Protein AF-A0A944MZE4-F1 (afdb_monomer_lite)

pLDDT: mean 90.58, std 10.3, range [40.81, 98.75]

Structure (mmCIF, N/CA/C/O backbone):
data_AF-A0A944MZE4-F1
#
_entry.id   AF-A0A944MZE4-F1
#
loop_
_atom_site.group_PDB
_atom_site.id
_atom_site.type_symbol
_atom_site.label_atom_id
_atom_site.label_alt_id
_atom_site.label_comp_id
_atom_site.label_asym_id
_atom_site.label_entity_id
_atom_site.label_seq_id
_atom_site.pdbx_PDB_ins_code
_atom_site.Cartn_x
_atom_site.Cartn_y
_atom_site.Cartn_z
_atom_site.occupancy
_atom_site.B_iso_or_equiv
_atom_site.auth_seq_id
_atom_site.auth_comp_id
_atom_site.auth_asym_id
_atom_site.auth_atom_id
_atom_site.pdbx_PDB_model_num
ATOM 1 N N . MET A 1 1 ? -1.631 25.967 -30.464 1.00 49.59 1 MET A N 1
ATOM 2 C CA . MET A 1 1 ? -1.200 26.134 -31.876 1.00 49.59 1 MET A CA 1
ATOM 3 C C . MET A 1 1 ? 0.297 25.844 -32.101 1.00 49.59 1 MET A C 1
ATOM 5 O O . MET A 1 1 ? 0.569 25.053 -32.996 1.00 49.59 1 MET A O 1
ATOM 9 N N . PRO A 1 2 ? 1.267 26.358 -31.309 1.00 66.19 2 PRO A N 1
ATOM 10 C CA . PRO A 1 2 ? 2.705 26.094 -31.530 1.00 66.19 2 PRO A CA 1
ATOM 11 C C . PRO A 1 2 ? 3.133 24.628 -31.334 1.00 66.19 2 PRO A C 1
ATOM 13 O O . PRO A 1 2 ? 3.940 24.100 -32.095 1.00 66.19 2 PRO A O 1
ATOM 16 N N . GLU A 1 3 ? 2.555 23.943 -30.345 1.00 69.69 3 GLU A N 1
ATOM 17 C CA . GLU A 1 3 ? 2.927 22.565 -29.989 1.00 69.69 3 GLU A CA 1
ATOM 18 C C . GLU A 1 3 ? 2.538 21.538 -31.066 1.00 69.69 3 GLU A C 1
ATOM 20 O O . GLU A 1 3 ? 3.324 20.658 -31.410 1.00 69.69 3 GLU A O 1
ATOM 25 N N . ALA A 1 4 ? 1.355 21.695 -31.670 1.00 80.06 4 ALA A N 1
ATOM 26 C CA . ALA A 1 4 ? 0.896 20.832 -32.758 1.00 80.06 4 ALA A CA 1
ATOM 27 C C . ALA A 1 4 ? 1.779 20.961 -34.012 1.00 80.06 4 ALA A C 1
ATOM 29 O O . ALA A 1 4 ? 2.052 19.963 -34.681 1.00 80.06 4 ALA A O 1
ATOM 30 N N . LEU A 1 5 ? 2.263 22.175 -34.305 1.00 85.69 5 LEU A N 1
ATOM 31 C CA . LEU A 1 5 ? 3.185 22.430 -35.412 1.00 85.69 5 LEU A CA 1
ATOM 32 C C . LEU A 1 5 ? 4.550 21.776 -35.160 1.00 85.69 5 LEU A C 1
ATOM 34 O O . LEU A 1 5 ? 5.076 21.095 -36.038 1.00 85.69 5 LEU A O 1
ATOM 38 N N . LEU A 1 6 ? 5.101 21.941 -33.953 1.00 84.69 6 LEU A N 1
ATOM 39 C CA . LEU A 1 6 ? 6.381 21.344 -33.567 1.00 84.69 6 LEU A CA 1
ATOM 40 C C . LEU A 1 6 ? 6.319 19.813 -33.592 1.00 84.69 6 LEU A C 1
ATOM 42 O O . LEU A 1 6 ? 7.240 19.169 -34.094 1.00 84.69 6 LEU A O 1
ATOM 46 N N . LYS A 1 7 ? 5.216 19.230 -33.109 1.00 85.06 7 LYS A N 1
ATOM 47 C CA . LYS A 1 7 ? 4.980 17.785 -33.162 1.00 85.06 7 LYS A CA 1
ATOM 48 C C . LYS A 1 7 ? 4.958 17.274 -34.602 1.00 85.06 7 LYS A C 1
ATOM 50 O O . LYS A 1 7 ? 5.657 16.309 -34.903 1.00 85.06 7 LYS A O 1
ATOM 55 N N . ARG A 1 8 ? 4.231 17.955 -35.494 1.00 89.38 8 ARG A N 1
ATOM 56 C CA . ARG A 1 8 ? 4.185 17.612 -36.923 1.00 89.38 8 ARG A CA 1
ATOM 57 C C . ARG A 1 8 ? 5.571 17.705 -37.568 1.00 89.38 8 ARG A C 1
ATOM 59 O O . ARG A 1 8 ? 6.018 16.747 -38.185 1.00 89.38 8 ARG A O 1
ATOM 66 N N . LEU A 1 9 ? 6.302 18.799 -37.336 1.00 88.44 9 LEU A N 1
ATOM 67 C CA . LEU A 1 9 ? 7.677 18.959 -37.824 1.00 88.44 9 LEU A CA 1
ATOM 68 C C . LEU A 1 9 ? 8.591 17.814 -37.353 1.00 88.44 9 LEU A C 1
ATOM 70 O O . LEU A 1 9 ? 9.375 17.282 -38.141 1.00 88.44 9 LEU A O 1
ATOM 74 N N . ALA A 1 10 ? 8.500 17.431 -36.077 1.00 90.88 10 ALA A N 1
ATOM 75 C CA . ALA A 1 10 ? 9.283 16.337 -35.515 1.00 90.88 10 ALA A CA 1
ATOM 76 C C . ALA A 1 10 ? 8.927 14.984 -36.156 1.00 90.88 10 ALA A C 1
ATOM 78 O O . ALA A 1 10 ? 9.820 14.193 -36.468 1.00 90.88 10 ALA A O 1
ATOM 79 N N . GLU A 1 11 ? 7.639 14.717 -36.375 1.00 89.50 11 GLU A N 1
ATOM 80 C CA . GLU A 1 11 ? 7.145 13.486 -36.997 1.00 89.50 11 GLU A CA 1
ATOM 81 C C . GLU A 1 11 ? 7.550 13.362 -38.470 1.00 89.50 11 GLU A C 1
ATOM 83 O O . GLU A 1 11 ? 7.974 12.274 -38.876 1.00 89.50 11 GLU A O 1
ATOM 88 N N . ASP A 1 12 ? 7.500 14.466 -39.215 1.00 91.31 12 ASP A N 1
ATOM 89 C CA . ASP A 1 12 ? 7.755 14.501 -40.656 1.00 91.31 12 ASP A CA 1
ATOM 90 C C . ASP A 1 12 ? 9.253 14.529 -40.986 1.00 91.31 12 ASP A C 1
ATOM 92 O O . ASP A 1 12 ? 9.724 13.785 -41.845 1.00 91.31 12 ASP A O 1
ATOM 96 N N . GLN A 1 13 ? 10.031 15.376 -40.301 1.00 91.81 13 GLN A N 1
ATOM 97 C CA . GLN A 1 13 ? 11.422 15.666 -40.681 1.00 91.81 13 GLN A CA 1
ATOM 98 C C . GLN A 1 13 ? 12.461 14.925 -39.832 1.00 91.81 13 GLN A C 1
ATOM 100 O O . GLN A 1 13 ? 13.590 14.711 -40.286 1.00 91.81 13 GLN A O 1
ATOM 105 N N . TYR A 1 14 ? 12.103 14.514 -38.612 1.00 92.50 14 TYR A N 1
ATOM 106 C CA . TYR A 1 14 ? 13.032 13.985 -37.605 1.00 92.50 14 TYR A CA 1
ATOM 107 C C . TYR A 1 14 ? 12.546 12.663 -37.003 1.00 92.50 14 TYR A C 1
ATOM 109 O O . TYR A 1 14 ? 12.700 12.416 -35.808 1.00 92.50 14 TYR A O 1
ATOM 117 N N . LYS A 1 15 ? 11.982 11.782 -37.834 1.00 92.25 15 LYS A N 1
ATOM 118 C CA . LYS A 1 15 ? 11.311 10.542 -37.413 1.00 92.25 15 LYS A CA 1
ATOM 119 C C . LYS A 1 15 ? 12.101 9.686 -36.414 1.00 92.25 15 LYS A C 1
ATOM 121 O O . LYS A 1 15 ? 11.487 9.128 -35.505 1.00 92.25 15 LYS A O 1
ATOM 126 N N . GLU A 1 16 ? 13.427 9.572 -36.559 1.00 93.56 16 GLU A N 1
ATOM 127 C CA . GLU A 1 16 ? 14.270 8.822 -35.611 1.00 93.56 16 GLU A CA 1
ATOM 128 C C . GLU A 1 16 ? 14.627 9.605 -34.337 1.00 93.56 16 GLU A C 1
ATOM 130 O O . GLU A 1 16 ? 14.867 8.986 -33.305 1.00 93.56 16 GLU A O 1
ATOM 135 N N . ALA A 1 17 ? 14.647 10.939 -34.388 1.00 93.12 17 ALA A N 1
ATOM 136 C CA . ALA A 1 17 ? 15.062 11.823 -33.294 1.00 93.12 17 ALA A CA 1
ATOM 137 C C . ALA A 1 17 ? 13.891 12.484 -32.540 1.00 93.12 17 ALA A C 1
ATOM 139 O O . ALA A 1 17 ? 14.104 13.174 -31.552 1.00 93.12 17 ALA A O 1
ATOM 140 N N . LYS A 1 18 ? 12.643 12.266 -32.967 1.00 92.38 18 LYS A N 1
ATOM 141 C CA . LYS A 1 18 ? 11.445 12.973 -32.475 1.00 92.38 18 LYS A CA 1
ATOM 142 C C . LYS A 1 18 ? 11.071 12.754 -31.007 1.00 92.38 18 LYS A C 1
ATOM 144 O O . LYS A 1 18 ? 10.111 13.349 -30.532 1.00 92.38 18 LYS A O 1
ATOM 149 N N . ALA A 1 19 ? 11.753 11.843 -30.317 1.00 88.88 19 ALA A N 1
ATOM 150 C CA . ALA A 1 19 ? 11.423 11.480 -28.944 1.00 88.88 19 ALA A CA 1
ATOM 151 C C . ALA A 1 19 ? 11.843 12.544 -27.914 1.00 88.88 19 ALA A C 1
ATOM 153 O O . ALA A 1 19 ? 11.280 12.545 -26.821 1.00 88.88 19 ALA A O 1
ATOM 154 N N . ASP A 1 20 ? 12.786 13.426 -28.261 1.00 89.81 20 ASP A N 1
ATOM 155 C CA . ASP A 1 20 ? 13.245 14.543 -27.430 1.00 89.81 20 ASP A CA 1
ATOM 156 C C . ASP A 1 20 ? 13.756 15.690 -28.320 1.00 89.81 20 ASP A C 1
ATOM 158 O O . ASP A 1 20 ? 14.389 15.455 -29.357 1.00 89.81 20 ASP A O 1
ATOM 162 N N . LEU A 1 21 ? 13.499 16.938 -27.922 1.00 92.19 21 LEU A N 1
ATOM 163 C CA . LEU A 1 21 ? 13.994 18.111 -28.643 1.00 92.19 21 LEU A CA 1
ATOM 164 C C . LEU A 1 21 ? 15.524 18.140 -28.699 1.00 92.19 21 LEU A C 1
ATOM 166 O O . LEU A 1 21 ? 16.072 18.466 -29.750 1.00 92.19 21 LEU A O 1
ATOM 170 N N . ALA A 1 22 ? 16.223 17.726 -27.639 1.00 93.06 22 ALA A N 1
ATOM 171 C CA . ALA A 1 22 ? 17.682 17.663 -27.629 1.00 93.06 22 ALA A CA 1
ATOM 172 C C . ALA A 1 22 ? 18.214 16.761 -28.756 1.00 93.06 22 ALA A C 1
ATOM 174 O O . ALA A 1 22 ? 19.136 17.137 -29.479 1.00 93.06 22 ALA A O 1
ATOM 175 N N . THR A 1 23 ? 17.580 15.606 -28.984 1.00 94.38 23 THR A N 1
ATOM 176 C CA . THR A 1 23 ? 17.974 14.701 -30.072 1.00 94.38 23 THR A CA 1
ATOM 177 C C . THR A 1 23 ? 17.617 15.237 -31.456 1.00 94.38 23 THR A C 1
ATOM 179 O O . THR A 1 23 ? 18.369 15.005 -32.404 1.00 94.38 23 THR A O 1
ATOM 182 N N . ILE A 1 24 ? 16.519 15.995 -31.589 1.00 95.06 24 ILE A N 1
ATOM 183 C CA . ILE A 1 24 ? 16.195 16.713 -32.834 1.00 95.06 24 ILE A CA 1
ATOM 184 C C . ILE A 1 24 ? 17.293 17.728 -33.152 1.00 95.06 24 ILE A C 1
ATOM 186 O O . ILE A 1 24 ? 17.737 17.803 -34.297 1.00 95.06 24 ILE A O 1
ATOM 190 N N . PHE A 1 25 ? 17.763 18.479 -32.153 1.00 94.88 25 PHE A N 1
ATOM 191 C CA . PHE A 1 25 ? 18.854 19.435 -32.333 1.00 94.88 25 PHE A CA 1
ATOM 192 C C . PHE A 1 25 ? 20.165 18.747 -32.715 1.00 94.88 25 PHE A C 1
ATOM 194 O O . PHE A 1 25 ? 20.824 19.223 -33.633 1.00 94.88 25 PHE A O 1
ATOM 201 N N . VAL A 1 26 ? 20.513 17.604 -32.115 1.00 94.62 26 VAL A N 1
ATOM 202 C CA . VAL A 1 26 ? 21.692 16.817 -32.533 1.00 94.62 26 VAL A CA 1
ATOM 203 C C . VAL A 1 26 ? 21.590 16.398 -34.004 1.00 94.62 26 VAL A C 1
ATOM 205 O O . VAL A 1 26 ? 22.511 16.658 -34.779 1.00 94.62 26 VAL A O 1
ATOM 208 N N . ASP A 1 27 ? 20.463 15.812 -34.427 1.00 93.38 27 ASP A N 1
ATOM 209 C CA . ASP A 1 27 ? 20.265 15.409 -35.830 1.00 93.38 27 ASP A CA 1
ATOM 210 C C . ASP A 1 27 ? 20.271 16.627 -36.769 1.00 93.38 27 ASP A C 1
ATOM 212 O O . ASP A 1 27 ? 20.828 16.562 -37.861 1.00 93.38 27 ASP A O 1
ATOM 216 N N . ARG A 1 28 ? 19.703 17.763 -36.346 1.00 93.19 28 ARG A N 1
ATOM 217 C CA . ARG A 1 28 ? 19.674 19.008 -37.126 1.00 93.19 28 ARG A CA 1
ATOM 218 C C . ARG A 1 28 ? 21.058 19.637 -37.277 1.00 93.19 28 ARG A C 1
ATOM 220 O O . ARG A 1 28 ? 21.429 19.968 -38.398 1.00 93.19 28 ARG A O 1
ATOM 227 N N . MET A 1 29 ? 21.835 19.745 -36.199 1.00 93.88 29 MET A N 1
ATOM 228 C CA . MET A 1 29 ? 23.213 20.245 -36.241 1.00 93.88 29 MET A CA 1
ATOM 229 C C . MET A 1 29 ? 24.077 19.390 -37.181 1.00 93.88 29 MET A C 1
ATOM 231 O O . MET A 1 29 ? 24.801 19.931 -38.008 1.00 93.88 29 MET A O 1
ATOM 235 N N . LEU A 1 30 ? 23.920 18.062 -37.157 1.00 91.88 30 LEU A N 1
ATOM 236 C CA . LEU A 1 30 ? 24.618 17.135 -38.063 1.00 91.88 30 LEU A CA 1
ATOM 237 C C . LEU A 1 30 ? 24.125 17.155 -39.518 1.00 91.88 30 LEU A C 1
ATOM 239 O O . LEU A 1 30 ? 24.784 16.584 -40.390 1.00 91.88 30 LEU A O 1
ATOM 243 N N . ARG A 1 31 ? 22.948 17.726 -39.797 1.00 89.25 31 ARG A N 1
ATOM 244 C CA . ARG A 1 31 ? 22.480 17.988 -41.170 1.00 89.25 31 ARG A CA 1
ATOM 245 C C . ARG A 1 31 ? 23.039 19.298 -41.718 1.00 89.25 31 ARG A C 1
ATOM 247 O O . ARG A 1 31 ? 23.187 19.409 -42.927 1.00 89.25 31 ARG A O 1
ATOM 254 N N . TRP A 1 32 ? 23.307 20.265 -40.844 1.00 88.62 32 TRP A N 1
ATOM 255 C CA . TRP A 1 32 ? 23.885 21.562 -41.201 1.00 88.62 32 TRP A CA 1
ATOM 256 C C . TRP A 1 32 ? 25.411 21.574 -41.207 1.00 88.62 32 TRP A C 1
ATOM 258 O O . TRP A 1 32 ? 26.004 22.441 -41.837 1.00 88.62 32 TRP A O 1
ATOM 268 N N . SER A 1 33 ? 26.044 20.625 -40.521 1.00 84.25 33 SER A N 1
ATOM 269 C CA . SER A 1 33 ? 27.492 20.461 -40.555 1.00 84.25 33 SER A CA 1
ATOM 270 C C . SER A 1 33 ? 27.946 19.971 -41.933 1.00 84.25 33 SER A C 1
ATOM 272 O O . SER A 1 33 ? 27.388 19.009 -42.470 1.00 84.25 33 SER A O 1
ATOM 274 N N . GLU A 1 34 ? 28.964 20.623 -42.496 1.00 77.12 34 GLU A N 1
ATOM 275 C CA . GLU A 1 34 ? 29.648 20.153 -43.703 1.00 77.12 34 GLU A CA 1
ATOM 276 C C . GLU A 1 34 ? 30.261 18.759 -43.480 1.00 77.12 34 GLU A C 1
ATOM 278 O O . GLU A 1 34 ? 30.417 18.294 -42.349 1.00 77.12 34 GLU A O 1
ATOM 283 N N . SER A 1 35 ? 30.640 18.060 -44.553 1.00 76.19 35 SER A N 1
ATOM 284 C CA . SER A 1 35 ? 31.105 16.664 -44.483 1.00 76.19 35 SER A CA 1
ATOM 285 C C . SER A 1 35 ? 32.319 16.425 -43.574 1.00 76.19 35 SER A C 1
ATOM 287 O O . SER A 1 35 ? 32.531 15.291 -43.157 1.00 76.19 35 SER A O 1
ATOM 289 N N . SER A 1 36 ? 33.096 17.458 -43.247 1.00 83.94 36 SER A N 1
ATOM 290 C CA . SER A 1 36 ? 34.235 17.419 -42.315 1.00 83.94 36 SER A CA 1
ATOM 291 C C . SER A 1 36 ? 34.008 18.215 -41.024 1.00 83.94 36 SER A C 1
ATOM 293 O O . SER A 1 36 ? 34.900 18.266 -40.180 1.00 83.94 36 SER A O 1
ATOM 295 N N . GLY A 1 37 ? 32.842 18.841 -40.853 1.00 91.12 37 GLY A N 1
ATOM 296 C CA . GLY A 1 37 ? 32.520 19.607 -39.656 1.00 91.12 37 GLY A CA 1
ATOM 297 C C . GLY A 1 37 ? 32.232 18.698 -38.461 1.00 91.12 37 GLY A C 1
ATOM 298 O O . GLY A 1 37 ? 31.656 17.618 -38.608 1.00 91.12 37 GLY A O 1
ATOM 299 N N . SER A 1 38 ? 32.625 19.146 -37.270 1.00 93.75 38 SER A N 1
ATOM 300 C CA . SER A 1 38 ? 32.349 18.460 -36.006 1.00 93.75 38 SER A CA 1
ATOM 301 C C . SER A 1 38 ? 31.403 19.287 -35.155 1.00 93.75 38 SER A C 1
ATOM 303 O O . SER A 1 38 ? 31.518 20.510 -35.091 1.00 93.75 38 SER A O 1
ATOM 305 N N . ILE A 1 39 ? 30.479 18.612 -34.483 1.00 95.69 39 ILE A N 1
ATOM 306 C CA . ILE A 1 39 ? 29.623 19.219 -33.468 1.00 95.69 39 ILE A CA 1
ATOM 307 C C . ILE A 1 39 ? 30.031 18.694 -32.096 1.00 95.69 39 ILE A C 1
ATOM 309 O O . ILE A 1 39 ? 30.402 17.529 -31.970 1.00 95.69 39 ILE A O 1
ATOM 313 N N . ALA A 1 40 ? 29.929 19.541 -31.078 1.00 95.31 40 ALA A N 1
ATOM 314 C CA . ALA A 1 40 ? 30.050 19.161 -29.679 1.00 95.31 40 ALA A CA 1
ATOM 315 C C . ALA A 1 40 ? 28.745 19.549 -28.976 1.00 95.31 40 ALA A C 1
ATOM 317 O O . ALA A 1 40 ? 28.396 20.727 -28.925 1.00 95.31 40 ALA A O 1
ATOM 318 N N . ALA A 1 41 ? 27.992 18.564 -28.492 1.00 94.88 41 ALA A N 1
ATOM 319 C CA . ALA A 1 41 ? 26.663 18.779 -27.931 1.00 94.88 41 ALA A CA 1
ATOM 320 C C . ALA A 1 41 ? 26.538 18.136 -26.551 1.00 94.88 41 ALA A C 1
ATOM 322 O O . ALA A 1 41 ? 26.711 16.921 -26.410 1.00 94.88 41 ALA A O 1
ATOM 323 N N . VAL A 1 42 ? 26.186 18.950 -25.553 1.00 93.56 42 VAL A N 1
ATOM 324 C CA . VAL A 1 42 ? 25.771 18.479 -24.227 1.00 93.56 42 VAL A CA 1
ATOM 325 C C . VAL A 1 42 ? 24.267 18.238 -24.257 1.00 93.56 42 VAL A C 1
ATOM 327 O O . VAL A 1 42 ? 23.487 19.145 -24.537 1.00 93.56 42 VAL A O 1
ATOM 330 N N . THR A 1 43 ? 23.852 17.001 -24.001 1.00 93.50 43 THR A N 1
ATOM 331 C CA . THR A 1 43 ? 22.443 16.583 -24.062 1.00 93.50 43 THR A CA 1
ATOM 332 C C . THR A 1 43 ? 22.116 15.619 -22.923 1.00 93.50 43 THR A C 1
ATOM 334 O O . THR A 1 43 ? 23.036 15.013 -22.370 1.00 93.50 43 THR A O 1
ATOM 337 N N . PRO A 1 44 ? 20.832 15.427 -22.561 1.00 89.81 44 PRO A N 1
ATOM 338 C CA . PRO A 1 44 ? 20.447 14.362 -21.639 1.00 89.81 44 PRO A CA 1
ATOM 339 C C . PRO A 1 44 ? 21.001 13.012 -22.107 1.00 89.81 44 PRO A C 1
ATOM 341 O O . PRO A 1 44 ? 20.821 12.641 -23.262 1.00 89.81 44 PRO A O 1
ATOM 344 N N . GLN A 1 45 ? 21.644 12.242 -21.231 1.00 88.62 45 GLN A N 1
ATOM 345 C CA . GLN A 1 45 ? 22.364 11.028 -21.653 1.00 88.62 45 GLN A CA 1
ATOM 346 C C . GLN A 1 45 ? 21.453 9.858 -22.064 1.00 88.62 45 GLN A C 1
ATOM 348 O O . GLN A 1 45 ? 21.900 8.894 -22.681 1.00 88.62 45 GLN A O 1
ATOM 353 N N . ASN A 1 46 ? 20.156 9.941 -21.759 1.00 87.31 46 ASN A N 1
ATOM 354 C CA . ASN A 1 46 ? 19.177 8.865 -21.935 1.00 87.31 46 ASN A CA 1
ATOM 355 C C . ASN A 1 46 ? 19.110 8.301 -23.367 1.00 87.31 46 ASN A C 1
ATOM 357 O O . ASN A 1 46 ? 18.807 7.120 -23.561 1.00 87.31 46 ASN A O 1
ATOM 361 N N . TRP A 1 47 ? 19.386 9.114 -24.392 1.00 91.44 47 TRP A N 1
ATOM 362 C CA . TRP A 1 47 ? 19.340 8.654 -25.784 1.00 91.44 47 TRP A CA 1
ATOM 363 C C . TRP A 1 47 ? 20.507 7.742 -26.175 1.00 91.44 47 TRP A C 1
ATOM 365 O O . TRP A 1 47 ? 20.414 7.046 -27.189 1.00 91.44 47 TRP A O 1
ATOM 375 N N . LEU A 1 48 ? 21.549 7.656 -25.346 1.00 90.62 48 LEU A N 1
ATOM 376 C CA . LEU A 1 48 ? 22.663 6.726 -25.525 1.00 90.62 48 LEU A CA 1
ATOM 377 C C . LEU A 1 48 ? 22.272 5.272 -25.219 1.00 90.62 48 LEU A C 1
ATOM 379 O O . LEU A 1 48 ? 22.877 4.363 -25.784 1.00 90.62 48 LEU A O 1
ATOM 383 N N . PHE A 1 49 ? 21.241 5.036 -24.395 1.00 87.19 49 PHE A N 1
ATOM 384 C CA . PHE A 1 49 ? 20.891 3.680 -23.949 1.00 87.19 49 PHE A CA 1
ATOM 385 C C . PHE A 1 49 ? 19.398 3.312 -24.003 1.00 87.19 49 PHE A C 1
ATOM 387 O O . PHE A 1 49 ? 19.070 2.141 -24.186 1.00 87.19 49 PHE A O 1
ATOM 394 N N . LEU A 1 50 ? 18.455 4.260 -23.932 1.00 84.81 50 LEU A N 1
ATOM 395 C CA . LEU A 1 50 ? 17.028 3.907 -23.958 1.00 84.81 50 LEU A CA 1
ATOM 396 C C . LEU A 1 50 ? 16.597 3.344 -25.324 1.00 84.81 50 LEU A C 1
ATOM 398 O O . LEU A 1 50 ? 16.915 3.897 -26.382 1.00 84.81 50 LEU A O 1
ATOM 402 N N . THR A 1 51 ? 15.792 2.277 -25.309 1.00 85.69 51 THR A N 1
ATOM 403 C CA . THR A 1 51 ? 15.336 1.535 -26.504 1.00 85.69 51 THR A CA 1
ATOM 404 C C . THR A 1 51 ? 14.580 2.402 -27.517 1.00 85.69 51 THR A C 1
ATOM 406 O O . THR A 1 51 ? 14.676 2.188 -28.722 1.00 85.69 51 THR A O 1
ATOM 409 N N . ARG A 1 52 ? 13.860 3.442 -27.077 1.00 88.19 52 ARG A N 1
ATOM 410 C CA . ARG A 1 52 ? 13.139 4.341 -28.001 1.00 88.19 52 ARG A CA 1
ATOM 411 C C . ARG A 1 52 ? 14.056 5.073 -28.997 1.00 88.19 52 ARG A C 1
ATOM 413 O O . ARG A 1 52 ? 13.577 5.479 -30.049 1.00 88.19 52 ARG A O 1
ATOM 420 N N . TYR A 1 53 ? 15.353 5.203 -28.693 1.00 92.81 53 TYR A N 1
ATOM 421 C CA . TYR A 1 53 ? 16.348 5.872 -29.541 1.00 92.81 53 TYR A CA 1
ATOM 422 C C . TYR A 1 53 ? 17.211 4.903 -30.366 1.00 92.81 53 TYR A C 1
ATOM 424 O O . TYR A 1 53 ? 18.133 5.349 -31.045 1.00 92.81 53 TYR A O 1
ATOM 432 N N . THR A 1 54 ? 16.920 3.594 -30.375 1.00 93.88 54 THR A N 1
ATOM 433 C CA . THR A 1 54 ? 17.698 2.594 -31.139 1.00 93.88 54 THR A CA 1
ATOM 434 C C . THR A 1 54 ? 17.860 2.988 -32.605 1.00 93.88 54 THR A C 1
ATOM 436 O O . THR A 1 54 ? 18.963 2.962 -33.142 1.00 93.88 54 THR A O 1
ATOM 439 N N . LYS A 1 55 ? 16.775 3.429 -33.258 1.00 95.25 55 LYS A N 1
ATOM 440 C CA . LYS A 1 55 ? 16.816 3.837 -34.672 1.00 95.25 55 LYS A CA 1
ATOM 441 C C . LYS A 1 55 ? 17.715 5.056 -34.901 1.00 95.25 55 LYS A C 1
ATOM 443 O O . LYS A 1 55 ? 18.426 5.093 -35.902 1.00 95.25 55 LYS A O 1
ATOM 448 N N . LEU A 1 56 ? 17.724 6.013 -33.968 1.00 95.31 56 LEU A N 1
ATOM 449 C CA . LEU A 1 56 ? 18.620 7.169 -34.021 1.00 95.31 56 LEU A CA 1
ATOM 450 C C . LEU A 1 56 ? 20.080 6.737 -33.888 1.00 95.31 56 LEU A C 1
ATOM 452 O O . LEU A 1 56 ? 20.896 7.116 -34.722 1.00 95.31 56 LEU A O 1
ATOM 456 N N . ARG A 1 57 ? 20.402 5.899 -32.895 1.00 95.75 57 ARG A N 1
ATOM 457 C CA . ARG A 1 57 ? 21.769 5.394 -32.696 1.00 95.75 57 ARG A CA 1
ATOM 458 C C . ARG A 1 57 ? 22.266 4.629 -33.915 1.00 95.75 57 ARG A C 1
ATOM 460 O O . ARG A 1 57 ? 23.335 4.946 -34.418 1.00 95.75 57 ARG A O 1
ATOM 467 N N . VAL A 1 58 ? 21.462 3.717 -34.468 1.00 95.56 58 VAL A N 1
ATOM 468 C CA . VAL A 1 58 ? 21.799 2.992 -35.708 1.00 95.56 58 VAL A CA 1
ATOM 469 C C . VAL A 1 58 ? 22.053 3.956 -36.868 1.00 95.56 58 VAL A C 1
ATOM 471 O O . VAL A 1 58 ? 23.033 3.796 -37.595 1.00 95.56 58 VAL A O 1
ATOM 474 N N . LYS A 1 59 ? 21.188 4.963 -37.056 1.00 94.81 59 LYS A N 1
ATOM 475 C CA . LYS A 1 59 ? 21.349 5.977 -38.107 1.00 94.81 59 LYS A CA 1
ATOM 476 C C . LYS A 1 59 ? 22.668 6.732 -37.945 1.00 94.81 59 LYS A C 1
ATOM 478 O O . LYS A 1 59 ? 23.408 6.848 -38.919 1.00 94.81 59 LYS A O 1
ATOM 483 N N . LEU A 1 60 ? 22.958 7.224 -36.742 1.00 94.69 60 LEU A N 1
ATOM 484 C CA . LEU A 1 60 ? 24.150 8.023 -36.465 1.00 94.69 60 LEU A CA 1
ATOM 485 C C . LEU A 1 60 ? 25.428 7.181 -36.534 1.00 94.69 60 LEU A C 1
ATOM 487 O O . LEU A 1 60 ? 26.337 7.562 -37.259 1.00 94.69 60 LEU A O 1
ATOM 491 N N . LEU A 1 61 ? 25.479 6.013 -35.890 1.00 94.50 61 LEU A N 1
ATOM 492 C CA . LEU A 1 61 ? 26.644 5.116 -35.906 1.00 94.50 61 LEU A CA 1
ATOM 493 C C . LEU A 1 61 ? 27.005 4.610 -37.312 1.00 94.50 61 LEU A C 1
ATOM 495 O O . LEU A 1 61 ? 28.156 4.266 -37.551 1.00 94.50 61 LEU A O 1
ATOM 499 N N . LYS A 1 62 ? 26.047 4.548 -38.249 1.00 93.56 62 LYS A N 1
ATOM 500 C CA . LYS A 1 62 ? 26.302 4.137 -39.645 1.00 93.56 62 LYS A CA 1
ATOM 501 C C . LYS A 1 62 ? 26.665 5.288 -40.585 1.00 93.56 62 LYS A C 1
ATOM 503 O O . LYS A 1 62 ? 27.199 5.039 -41.665 1.00 93.56 62 LYS A O 1
ATOM 508 N N . ARG A 1 63 ? 26.296 6.528 -40.247 1.00 92.88 63 ARG A N 1
ATOM 509 C CA . ARG A 1 63 ? 26.379 7.679 -41.170 1.00 92.88 63 ARG A CA 1
ATOM 510 C C . ARG A 1 63 ? 27.316 8.784 -40.708 1.00 92.88 63 ARG A C 1
ATOM 512 O O . ARG A 1 63 ? 27.640 9.638 -41.528 1.00 92.88 63 ARG A O 1
ATOM 519 N N . ARG A 1 64 ? 27.688 8.794 -39.431 1.00 94.31 64 ARG A N 1
ATOM 520 C CA . ARG A 1 64 ? 28.471 9.845 -38.783 1.00 94.31 64 ARG A CA 1
ATOM 521 C C . ARG A 1 64 ? 29.637 9.233 -38.011 1.00 94.31 64 ARG A C 1
ATOM 523 O O . ARG A 1 64 ? 29.517 8.117 -37.498 1.00 94.31 64 ARG A O 1
ATOM 530 N N . THR A 1 65 ? 30.741 9.962 -37.945 1.00 94.75 65 THR A N 1
ATOM 531 C CA . THR A 1 65 ? 31.948 9.578 -37.210 1.00 94.75 65 THR A CA 1
ATOM 532 C C . THR A 1 65 ? 31.825 10.097 -35.783 1.00 94.75 65 THR A C 1
ATOM 534 O O . THR A 1 65 ? 31.721 11.297 -35.561 1.00 94.75 65 THR A O 1
ATOM 537 N N . TRP A 1 66 ? 31.790 9.197 -34.812 1.00 95.25 66 TRP A N 1
ATOM 538 C CA . TRP A 1 66 ? 31.708 9.495 -33.389 1.00 95.25 66 TRP A CA 1
ATOM 539 C C . TRP A 1 66 ? 33.125 9.612 -32.844 1.00 95.25 66 TRP A C 1
ATOM 541 O O . TRP A 1 66 ? 33.864 8.635 -32.844 1.00 95.25 66 TRP A O 1
ATOM 551 N N . ASN A 1 67 ? 33.511 10.800 -32.392 1.00 94.38 67 ASN A N 1
ATOM 552 C CA . ASN A 1 67 ? 34.871 11.050 -31.923 1.00 94.38 67 ASN A CA 1
ATOM 553 C C . ASN A 1 67 ? 34.991 10.773 -30.422 1.00 94.38 67 ASN A C 1
ATOM 555 O O . ASN A 1 67 ? 35.877 10.040 -29.993 1.00 94.38 67 ASN A O 1
ATOM 559 N N . LEU A 1 68 ? 34.084 11.355 -29.633 1.00 93.62 68 LEU A N 1
ATOM 560 C CA . LEU A 1 68 ? 34.099 11.288 -28.174 1.00 93.62 68 LEU A CA 1
ATOM 561 C C . LEU A 1 68 ? 32.672 11.248 -27.633 1.00 93.62 68 LEU A C 1
ATOM 563 O O . LEU A 1 68 ? 31.820 12.034 -28.049 1.00 93.62 68 LEU A O 1
ATOM 567 N N . ILE A 1 69 ? 32.441 10.390 -26.648 1.00 94.31 69 ILE A N 1
ATOM 568 C CA . ILE A 1 69 ? 31.274 10.428 -25.776 1.00 94.31 69 ILE A CA 1
ATOM 569 C C . ILE A 1 69 ? 31.774 10.501 -24.344 1.00 94.31 69 ILE A C 1
ATOM 571 O O . ILE A 1 69 ? 32.390 9.561 -23.850 1.00 94.31 69 ILE A O 1
ATOM 575 N N . ALA A 1 70 ? 31.488 11.612 -23.677 1.00 92.25 70 ALA A N 1
ATOM 576 C CA . ALA A 1 70 ? 31.803 11.783 -22.274 1.00 92.25 70 ALA A CA 1
ATOM 577 C C . ALA A 1 70 ? 30.525 11.821 -21.436 1.00 92.25 70 ALA A C 1
ATOM 579 O O . ALA A 1 70 ? 29.676 12.697 -21.620 1.00 92.25 70 ALA A O 1
ATOM 580 N N . ARG A 1 71 ? 30.376 10.875 -20.508 1.00 89.69 71 ARG A N 1
ATOM 581 C CA . ARG A 1 71 ? 29.298 10.890 -19.516 1.00 89.69 71 ARG A CA 1
ATOM 582 C C . ARG A 1 71 ? 29.676 11.872 -18.419 1.00 89.69 71 ARG A C 1
ATOM 584 O O . ARG A 1 71 ? 30.693 11.704 -17.754 1.00 89.69 71 ARG A O 1
ATOM 591 N N . LEU A 1 72 ? 28.875 12.923 -18.270 1.00 88.62 72 LEU A N 1
ATOM 592 C CA . LEU A 1 72 ? 29.115 13.960 -17.268 1.00 88.62 72 LEU A CA 1
ATOM 593 C C . LEU A 1 72 ? 28.307 13.703 -15.998 1.00 88.62 72 LEU A C 1
ATOM 595 O O . LEU A 1 72 ? 28.709 14.165 -14.939 1.00 88.62 72 LEU A O 1
ATOM 599 N N . GLY A 1 73 ? 27.194 12.969 -16.083 1.00 80.31 73 GLY A N 1
ATOM 600 C CA . GLY A 1 73 ? 26.349 12.660 -14.929 1.00 80.31 73 GLY A CA 1
ATOM 601 C C . GLY A 1 73 ? 25.646 13.893 -14.337 1.00 80.31 73 GLY A C 1
ATOM 602 O O . GLY A 1 73 ? 25.473 14.895 -15.042 1.00 80.31 73 GLY A O 1
ATOM 603 N N . PRO A 1 74 ? 25.204 13.817 -13.071 1.00 80.50 74 PRO A N 1
ATOM 604 C CA . PRO A 1 74 ? 24.554 14.927 -12.382 1.00 80.50 74 PRO A CA 1
ATOM 605 C C . PRO A 1 74 ? 25.568 16.012 -11.997 1.00 80.50 74 PRO A C 1
ATOM 607 O O . PRO A 1 74 ? 26.779 15.781 -12.003 1.00 80.50 74 PRO A O 1
ATOM 610 N N . GLY A 1 75 ? 25.081 17.215 -11.674 1.00 78.31 75 GLY A N 1
ATOM 611 C CA . GLY A 1 75 ? 25.944 18.326 -11.245 1.00 78.31 75 GLY A CA 1
ATOM 612 C C . GLY A 1 75 ? 26.914 18.823 -12.325 1.00 78.31 75 GLY A C 1
ATOM 613 O O . GLY A 1 75 ? 27.952 19.391 -12.009 1.00 78.31 75 GLY A O 1
ATOM 614 N N . ALA A 1 76 ? 26.610 18.585 -13.606 1.00 82.62 76 ALA A N 1
ATOM 615 C CA . ALA A 1 76 ? 27.430 19.047 -14.728 1.00 82.62 76 ALA A CA 1
ATOM 616 C C . ALA A 1 76 ? 27.259 20.548 -15.042 1.00 82.62 76 ALA A C 1
ATOM 618 O O . ALA A 1 76 ? 28.082 21.119 -15.751 1.00 82.62 76 ALA A O 1
ATOM 619 N N . PHE A 1 77 ? 26.205 21.185 -14.523 1.00 82.69 77 PHE A N 1
ATOM 620 C CA . PHE A 1 77 ? 25.940 22.614 -14.686 1.00 82.69 77 PHE A CA 1
ATOM 621 C C . PHE A 1 77 ? 25.994 23.312 -13.326 1.00 82.69 77 PHE A C 1
ATOM 623 O O . PHE A 1 77 ? 25.392 22.834 -12.372 1.00 82.69 77 PHE A O 1
ATOM 630 N N . GLU A 1 78 ? 26.651 24.470 -13.249 1.00 77.06 78 GLU A N 1
ATOM 631 C CA . GLU A 1 78 ? 26.784 25.250 -12.006 1.00 77.06 78 GLU A CA 1
ATOM 632 C C . GLU A 1 78 ? 25.436 25.730 -11.446 1.00 77.06 78 GLU A C 1
ATOM 634 O O . GLU A 1 78 ? 25.249 25.812 -10.236 1.00 77.06 78 GLU A O 1
ATOM 639 N N . THR A 1 79 ? 24.481 26.035 -12.328 1.00 74.19 79 THR A N 1
ATOM 640 C CA . THR A 1 79 ? 23.178 26.618 -11.972 1.00 74.19 79 THR A CA 1
ATOM 641 C C . THR A 1 79 ? 22.085 25.582 -11.701 1.00 74.19 79 THR A C 1
ATOM 643 O O . THR A 1 79 ? 20.997 25.952 -11.262 1.00 74.19 79 THR A O 1
ATOM 646 N N . ILE A 1 80 ? 22.346 24.294 -11.953 1.00 67.81 80 ILE A N 1
ATOM 647 C CA . ILE A 1 80 ? 21.383 23.204 -11.752 1.00 67.81 80 ILE A CA 1
ATOM 648 C C . ILE A 1 80 ? 21.897 22.319 -10.618 1.00 67.81 80 ILE A C 1
ATOM 650 O O . ILE A 1 80 ? 22.816 21.525 -10.805 1.00 67.81 80 ILE A O 1
ATOM 654 N N . SER A 1 81 ? 21.298 22.453 -9.434 1.00 55.53 81 SER A N 1
ATOM 655 C CA . SER A 1 81 ? 21.650 21.646 -8.266 1.00 55.53 81 SER A CA 1
ATOM 656 C C . SER A 1 81 ? 20.921 20.293 -8.249 1.00 55.53 81 SER A C 1
ATOM 658 O O . SER A 1 81 ? 19.770 20.173 -8.670 1.00 55.53 81 SER A O 1
ATOM 660 N N . GLY A 1 82 ? 21.598 19.261 -7.732 1.00 53.84 82 GLY A N 1
ATOM 661 C CA . GLY A 1 82 ? 21.054 17.910 -7.540 1.00 53.84 82 GLY A CA 1
ATOM 662 C C . GLY A 1 82 ? 21.086 16.998 -8.777 1.00 53.84 82 GLY A C 1
ATOM 663 O O . GLY A 1 82 ? 21.548 17.374 -9.853 1.00 53.84 82 GLY A O 1
ATOM 664 N N . GLU A 1 83 ? 20.560 15.777 -8.634 1.00 54.97 83 GLU A N 1
ATOM 665 C CA . GLU A 1 83 ? 20.475 14.764 -9.708 1.00 54.97 83 GLU A CA 1
ATOM 666 C C . GLU A 1 83 ? 19.320 15.010 -10.700 1.00 54.97 83 GLU A C 1
ATOM 668 O O . GLU A 1 83 ? 18.730 14.083 -11.255 1.00 54.97 83 GLU A O 1
ATOM 673 N N . ILE A 1 84 ? 18.944 16.272 -10.914 1.00 58.53 84 ILE A N 1
ATOM 674 C CA . ILE A 1 84 ? 17.763 16.624 -11.715 1.00 58.53 84 ILE A CA 1
ATOM 675 C C . ILE A 1 84 ? 18.017 16.364 -13.209 1.00 58.53 84 ILE A C 1
ATOM 677 O O . ILE A 1 84 ? 17.092 16.020 -13.948 1.00 58.53 84 ILE A O 1
ATOM 681 N N . VAL A 1 85 ? 19.269 16.493 -13.664 1.00 68.12 85 VAL A N 1
ATOM 682 C CA . VAL A 1 85 ? 19.645 16.333 -15.073 1.00 68.12 85 VAL A CA 1
ATOM 683 C C . VAL A 1 85 ? 20.949 15.545 -15.192 1.00 68.12 85 VAL A C 1
ATOM 685 O O . VAL A 1 85 ? 22.009 16.030 -14.812 1.00 68.12 85 VAL A O 1
ATOM 688 N N . ASN A 1 86 ? 20.870 14.350 -15.781 1.00 82.19 86 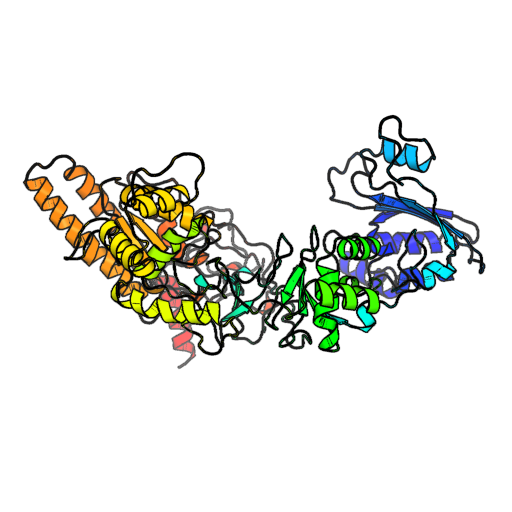ASN A N 1
ATOM 689 C CA . ASN A 1 86 ? 22.033 13.545 -16.153 1.00 82.19 86 ASN A CA 1
ATOM 690 C C . ASN A 1 86 ? 22.362 13.763 -17.631 1.00 82.19 86 ASN A C 1
ATOM 692 O O . ASN A 1 86 ? 21.537 13.465 -18.505 1.00 82.19 86 ASN A O 1
ATOM 696 N N . VAL A 1 87 ? 23.560 14.271 -17.924 1.00 89.38 87 VAL A N 1
ATOM 697 C CA . VAL A 1 87 ? 23.959 14.662 -19.285 1.00 89.38 87 VAL A CA 1
ATOM 698 C C . VAL A 1 87 ? 25.224 13.965 -19.768 1.00 89.38 87 VAL A C 1
ATOM 700 O O . VAL A 1 87 ? 26.049 13.488 -18.990 1.00 89.38 87 VAL A O 1
ATOM 703 N N . ALA A 1 88 ? 25.373 13.938 -21.088 1.00 92.44 88 ALA A N 1
ATOM 704 C CA . ALA A 1 88 ? 26.581 13.522 -21.775 1.00 92.44 88 ALA A CA 1
ATOM 705 C C . ALA A 1 88 ? 26.998 14.583 -22.799 1.00 92.44 88 ALA A C 1
ATOM 707 O O . ALA A 1 88 ? 26.152 15.208 -23.447 1.00 92.44 88 ALA A O 1
ATOM 708 N N . LEU A 1 89 ? 28.307 14.751 -22.959 1.00 94.31 89 LEU A N 1
ATOM 709 C CA . LEU A 1 89 ? 28.924 15.474 -24.061 1.0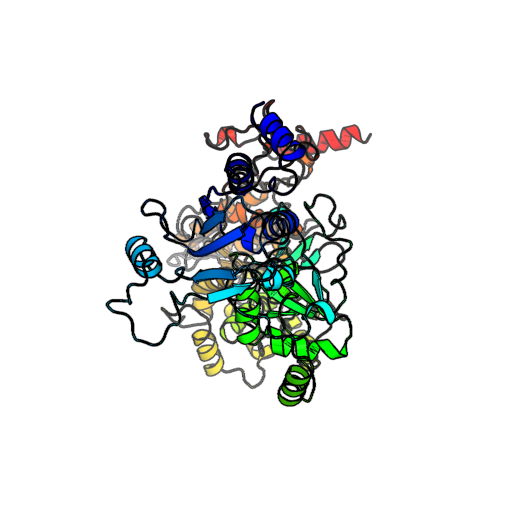0 94.31 89 LEU A CA 1
ATOM 710 C C . LEU A 1 89 ? 29.178 14.494 -25.206 1.00 94.31 89 LEU A C 1
ATOM 712 O O . LEU A 1 89 ? 29.828 13.468 -25.023 1.00 94.31 89 LEU A O 1
ATOM 716 N N . SER A 1 90 ? 28.690 14.831 -26.394 1.00 95.44 90 SER A N 1
ATOM 717 C CA . SER A 1 90 ? 28.946 14.072 -27.616 1.00 95.44 90 SER A CA 1
ATOM 718 C C . SER A 1 90 ? 29.678 14.920 -28.641 1.00 95.44 90 SER A C 1
ATOM 720 O O . SER A 1 90 ? 29.239 16.028 -28.944 1.00 95.44 90 SER A O 1
ATOM 722 N N . VAL A 1 91 ? 30.784 14.397 -29.167 1.00 96.00 91 VAL A N 1
ATOM 723 C CA . VAL A 1 91 ? 31.556 14.996 -30.257 1.00 96.00 91 VAL A CA 1
ATOM 724 C C . VAL A 1 91 ? 31.433 14.094 -31.477 1.00 96.00 91 VAL A C 1
ATOM 726 O O . VAL A 1 91 ? 31.859 12.937 -31.443 1.00 96.00 91 VAL A O 1
ATOM 729 N N . ILE A 1 92 ? 30.785 14.604 -32.524 1.00 96.12 92 ILE A N 1
ATOM 730 C CA . ILE A 1 92 ? 30.434 13.835 -33.723 1.00 96.12 92 ILE A CA 1
ATOM 731 C C . ILE A 1 92 ? 30.783 14.651 -34.971 1.00 96.12 92 ILE A C 1
ATOM 733 O O . ILE A 1 92 ? 30.320 15.782 -35.130 1.00 96.12 92 ILE A O 1
ATOM 737 N N . THR A 1 93 ? 31.544 14.052 -35.884 1.00 94.94 93 THR A N 1
ATOM 738 C CA . THR A 1 93 ? 31.873 14.598 -37.204 1.00 94.94 93 THR A CA 1
ATOM 739 C C . THR A 1 93 ? 30.839 14.175 -38.258 1.00 94.94 93 THR A C 1
ATOM 741 O O . THR A 1 93 ? 30.349 13.041 -38.275 1.00 94.94 93 THR A O 1
ATOM 744 N N . GLY A 1 94 ? 30.525 15.085 -39.184 1.00 91.88 94 GLY A N 1
ATOM 745 C CA . GLY A 1 94 ? 29.598 14.890 -40.304 1.00 91.88 94 GLY A CA 1
ATOM 746 C C . GLY A 1 94 ? 29.987 13.774 -41.287 1.00 91.88 94 GLY A C 1
ATOM 747 O O . GLY A 1 94 ? 29.125 13.278 -42.023 1.00 91.88 94 GLY A O 1
ATOM 748 N N . SER A 1 95 ? 31.255 13.355 -41.277 1.00 91.56 95 SER A N 1
ATOM 749 C CA . SER A 1 95 ? 31.823 12.349 -42.176 1.00 91.56 95 SER A CA 1
ATOM 750 C C . SER A 1 95 ? 31.278 10.948 -41.902 1.00 91.56 95 SER A C 1
ATOM 752 O O . SER A 1 95 ? 30.843 10.631 -40.797 1.00 91.56 95 SER A O 1
ATOM 754 N N . LYS A 1 96 ? 31.302 10.084 -42.919 1.00 91.31 96 LYS A N 1
ATOM 755 C CA . LYS A 1 96 ? 30.911 8.678 -42.770 1.00 91.31 96 LYS A CA 1
ATOM 756 C C . LYS A 1 96 ? 32.054 7.887 -42.107 1.00 91.31 96 LYS A C 1
ATOM 758 O O . LYS A 1 96 ? 33.198 8.073 -42.520 1.00 91.31 96 LYS A O 1
ATOM 763 N N . PRO A 1 97 ? 31.764 6.983 -41.155 1.00 92.25 97 PRO A N 1
ATOM 764 C CA . PRO A 1 97 ? 32.794 6.180 -40.502 1.00 92.25 97 PRO A CA 1
ATOM 765 C C . PRO A 1 97 ? 33.353 5.100 -41.441 1.00 92.25 97 PRO A C 1
ATOM 767 O O . PRO A 1 97 ? 32.631 4.543 -42.274 1.00 92.25 97 PRO A O 1
ATOM 770 N N . SER A 1 98 ? 34.634 4.780 -41.267 1.00 90.19 98 SER A N 1
ATOM 771 C CA . SER A 1 98 ? 35.285 3.569 -41.784 1.00 90.19 98 SER A CA 1
ATOM 772 C C . SER A 1 98 ? 35.066 2.373 -40.841 1.00 90.19 98 SER A C 1
ATOM 774 O O . SER A 1 98 ? 34.628 2.543 -39.702 1.00 90.19 98 SER A O 1
ATOM 776 N N . GLU A 1 99 ? 35.401 1.153 -41.276 1.00 81.00 99 GLU A N 1
ATOM 777 C CA . GLU A 1 99 ? 35.201 -0.066 -40.465 1.00 81.00 99 GLU A CA 1
ATOM 778 C C . GLU A 1 99 ? 35.955 -0.061 -39.127 1.00 81.00 99 GLU A C 1
ATOM 780 O O . GLU A 1 99 ? 35.456 -0.603 -38.141 1.00 81.00 99 GLU A O 1
ATOM 785 N N . ASN A 1 100 ? 37.113 0.602 -39.086 1.00 88.00 100 ASN A N 1
ATOM 786 C CA . ASN A 1 100 ? 37.988 0.683 -37.914 1.00 88.00 100 ASN A CA 1
ATOM 787 C C . ASN A 1 100 ? 37.865 2.026 -37.180 1.00 88.00 100 ASN A C 1
ATOM 789 O O . ASN A 1 100 ? 38.731 2.373 -36.382 1.00 88.00 100 ASN A O 1
ATOM 793 N N . THR A 1 101 ? 36.821 2.814 -37.465 1.00 91.81 101 THR A N 1
ATOM 794 C CA . THR A 1 101 ? 36.613 4.097 -36.783 1.00 91.81 101 THR A CA 1
ATOM 795 C C . THR A 1 101 ? 36.397 3.868 -35.291 1.00 91.81 101 THR A C 1
ATOM 797 O O . THR A 1 101 ? 35.418 3.235 -34.877 1.00 91.81 101 THR A O 1
ATOM 800 N N . ALA A 1 102 ? 37.335 4.387 -34.504 1.00 91.12 102 ALA A N 1
ATOM 801 C CA . ALA A 1 102 ? 37.309 4.343 -33.055 1.00 91.12 102 ALA A CA 1
ATOM 802 C C . ALA A 1 102 ? 36.460 5.482 -32.476 1.00 91.12 102 ALA A C 1
ATOM 804 O O . ALA A 1 102 ? 36.411 6.578 -33.030 1.00 91.12 102 ALA A O 1
ATOM 805 N N . VAL A 1 103 ? 35.834 5.206 -31.338 1.00 91.94 103 VAL A N 1
ATOM 806 C CA . VAL A 1 103 ? 35.094 6.140 -30.494 1.00 91.94 103 VAL A CA 1
ATOM 807 C C . VAL A 1 103 ? 35.773 6.159 -29.136 1.00 91.94 103 VAL A C 1
ATOM 809 O O . VAL A 1 103 ? 35.963 5.104 -28.525 1.00 91.94 103 VAL A O 1
ATOM 812 N N . ALA A 1 104 ? 36.111 7.352 -28.655 1.00 92.25 104 ALA A N 1
ATOM 813 C CA . ALA A 1 104 ? 36.557 7.534 -27.284 1.00 92.25 104 ALA A CA 1
ATOM 814 C C . ALA A 1 104 ? 35.348 7.631 -26.343 1.00 92.25 104 ALA A C 1
ATOM 816 O O . ALA A 1 104 ? 34.435 8.426 -26.564 1.00 92.25 104 ALA A O 1
ATOM 817 N N . GLY A 1 105 ? 35.340 6.826 -25.290 1.00 90.38 105 GLY A N 1
ATOM 818 C CA . GLY A 1 105 ? 34.400 6.886 -24.180 1.00 90.38 105 GLY A CA 1
ATOM 819 C C . GLY A 1 105 ? 35.104 7.378 -22.923 1.00 90.38 105 GLY A C 1
ATOM 820 O O . GLY A 1 105 ? 36.179 6.881 -22.600 1.00 90.38 105 GLY A O 1
ATOM 821 N N . VAL A 1 106 ? 34.524 8.344 -22.217 1.00 89.00 106 VAL A N 1
ATOM 822 C CA . VAL A 1 106 ? 35.056 8.834 -20.937 1.00 89.00 106 VAL A CA 1
ATOM 823 C C . VAL A 1 106 ? 33.912 8.948 -19.942 1.00 89.00 106 VAL A C 1
ATOM 825 O O . VAL A 1 106 ? 32.874 9.527 -20.261 1.00 89.00 106 VAL A O 1
ATOM 828 N N . ASP A 1 107 ? 34.088 8.418 -18.735 1.00 85.06 107 ASP A N 1
ATOM 829 C CA . ASP A 1 107 ? 33.129 8.616 -17.649 1.00 85.06 107 ASP A CA 1
ATOM 830 C C . ASP A 1 107 ? 33.717 9.524 -16.568 1.00 85.06 107 ASP A C 1
ATOM 832 O O . ASP A 1 107 ? 34.763 9.231 -15.985 1.00 85.06 107 ASP A O 1
ATOM 836 N N . VAL A 1 108 ? 33.059 10.661 -16.340 1.00 86.81 108 VAL A N 1
ATOM 837 C CA . VAL A 1 108 ? 33.376 11.617 -15.269 1.00 86.81 108 VAL A CA 1
ATOM 838 C C . VAL A 1 108 ? 32.150 11.883 -14.391 1.00 86.81 108 VAL A C 1
ATOM 840 O O . VAL A 1 108 ? 32.108 12.881 -13.664 1.00 86.81 108 VAL A O 1
ATOM 843 N N . SER A 1 109 ? 31.135 11.009 -14.432 1.00 82.00 109 SER A N 1
ATOM 844 C CA . SER A 1 109 ? 29.884 11.195 -13.686 1.00 82.00 109 SER A CA 1
ATOM 845 C C . SER A 1 109 ? 30.096 11.359 -12.186 1.00 82.00 109 SER A C 1
ATOM 847 O O . SER A 1 109 ? 29.375 12.128 -11.555 1.00 82.00 109 SER A O 1
ATOM 849 N N . ASN A 1 110 ? 31.120 10.701 -11.649 1.00 77.81 110 ASN A N 1
ATOM 850 C CA . ASN A 1 110 ? 31.422 10.644 -10.221 1.00 77.81 110 ASN A CA 1
ATOM 851 C C . ASN A 1 110 ? 32.177 11.874 -9.693 1.00 77.81 110 ASN A C 1
ATOM 853 O O . ASN A 1 110 ? 32.312 12.033 -8.483 1.00 77.81 110 ASN A O 1
ATOM 857 N N . ALA A 1 111 ? 32.676 12.753 -10.569 1.00 80.25 111 ALA A N 1
ATOM 858 C CA . ALA A 1 111 ? 33.274 14.011 -10.128 1.00 80.25 111 ALA A CA 1
ATOM 859 C C . ALA A 1 111 ? 32.207 14.932 -9.512 1.00 80.25 111 ALA A C 1
ATOM 861 O O . ALA A 1 111 ? 31.118 15.084 -10.070 1.00 80.25 111 ALA A O 1
ATOM 862 N N . ALA A 1 112 ? 32.531 15.549 -8.374 1.00 78.56 112 ALA A N 1
ATOM 863 C CA . ALA A 1 112 ? 31.565 16.277 -7.554 1.00 78.56 112 ALA A CA 1
ATOM 864 C C . ALA A 1 112 ? 31.163 17.632 -8.151 1.00 78.56 112 ALA A C 1
ATOM 866 O O . ALA A 1 112 ? 29.995 18.013 -8.077 1.00 78.56 112 ALA A O 1
ATOM 867 N N . THR A 1 113 ? 32.114 18.358 -8.747 1.00 82.88 113 THR A N 1
ATOM 868 C CA . THR A 1 113 ? 31.872 19.709 -9.269 1.00 82.88 113 THR A CA 1
ATOM 869 C C . THR A 1 113 ? 32.037 19.789 -10.791 1.00 82.88 113 THR A C 1
ATOM 871 O O . THR A 1 113 ? 32.777 18.992 -11.379 1.00 82.88 113 THR A O 1
ATOM 874 N N . PRO A 1 114 ? 31.404 20.774 -11.461 1.00 86.62 114 PRO A N 1
ATOM 875 C CA . PRO A 1 114 ? 31.663 21.059 -12.873 1.00 86.62 114 PRO A CA 1
ATOM 876 C C . PRO A 1 114 ? 33.153 21.278 -13.183 1.00 86.62 114 PRO A C 1
ATOM 878 O O . PRO A 1 114 ? 33.639 20.820 -14.217 1.00 86.62 114 PRO A O 1
ATOM 881 N N . SER A 1 115 ? 33.886 21.924 -12.268 1.00 86.69 115 SER A N 1
ATOM 882 C CA . SER A 1 115 ? 35.329 22.162 -12.394 1.00 86.69 115 SER A CA 1
ATOM 883 C C . SER A 1 115 ? 36.125 20.854 -12.386 1.00 86.69 115 SER A C 1
ATOM 885 O O . SER A 1 115 ? 36.976 20.645 -13.251 1.00 86.69 115 SER A O 1
ATOM 887 N N . ASP A 1 116 ? 35.799 19.932 -11.477 1.00 83.88 116 ASP A N 1
ATOM 888 C CA . ASP A 1 116 ? 36.454 18.619 -11.403 1.00 83.88 116 ASP A CA 1
ATOM 889 C C . ASP A 1 116 ? 36.160 17.788 -12.655 1.00 83.88 116 ASP A C 1
ATOM 891 O O . ASP A 1 116 ? 37.064 17.194 -13.244 1.00 83.88 116 ASP A O 1
ATOM 895 N N . LYS A 1 117 ? 34.904 17.801 -13.126 1.00 87.12 117 LYS A N 1
ATOM 896 C CA . LYS A 1 117 ? 34.510 17.155 -14.388 1.00 87.12 117 LYS A CA 1
ATOM 897 C C . LYS A 1 117 ? 35.330 17.707 -15.556 1.00 87.12 117 LYS A C 1
ATOM 899 O O . LYS A 1 117 ? 35.879 16.926 -16.330 1.00 87.12 117 LYS A O 1
ATOM 904 N N . ALA A 1 118 ? 35.466 19.030 -15.667 1.00 88.38 118 ALA A N 1
ATOM 905 C CA . ALA A 1 118 ? 36.270 19.670 -16.708 1.00 88.38 118 ALA A CA 1
ATOM 906 C C . ALA A 1 118 ? 37.760 19.300 -16.608 1.00 88.38 118 ALA A C 1
ATOM 908 O O . ALA A 1 118 ? 38.391 19.003 -17.623 1.00 88.38 118 ALA A O 1
ATOM 909 N N . ALA A 1 119 ? 38.325 19.261 -15.398 1.00 84.56 119 ALA A N 1
ATOM 910 C CA . ALA A 1 119 ? 39.707 18.848 -15.175 1.00 84.56 119 ALA A CA 1
ATOM 911 C C . ALA A 1 119 ? 39.950 17.394 -15.617 1.00 84.56 119 ALA A C 1
ATOM 913 O O . ALA A 1 119 ? 40.920 17.134 -16.335 1.00 84.56 119 ALA A O 1
ATOM 914 N N . ARG A 1 120 ? 39.038 16.476 -15.270 1.00 84.12 120 ARG A N 1
ATOM 915 C CA . ARG A 1 120 ? 39.103 15.062 -15.671 1.00 84.12 120 ARG A CA 1
ATOM 916 C C . ARG A 1 120 ? 38.946 14.873 -17.182 1.00 84.12 120 ARG A C 1
ATOM 918 O O . ARG A 1 120 ? 39.691 14.094 -17.767 1.00 84.12 120 ARG A O 1
ATOM 925 N N . LEU A 1 121 ? 38.059 15.626 -17.842 1.00 86.44 121 LEU A N 1
ATOM 926 C CA . LEU A 1 121 ? 37.950 15.626 -19.313 1.00 86.44 121 LEU A CA 1
ATOM 927 C C . LEU A 1 121 ? 39.255 16.057 -19.999 1.00 86.44 121 LEU A C 1
ATOM 929 O O . LEU A 1 121 ? 39.573 15.565 -21.078 1.00 86.44 121 LEU A O 1
ATOM 933 N N . CYS A 1 122 ? 40.020 16.947 -19.364 1.00 84.88 122 CYS A N 1
ATOM 934 C CA . CYS A 1 122 ? 41.332 17.397 -19.829 1.00 84.88 122 CYS A CA 1
ATOM 935 C C . CYS A 1 122 ? 42.489 16.460 -19.426 1.00 84.88 122 CYS A C 1
ATOM 937 O O . CYS A 1 122 ? 43.649 16.822 -19.620 1.00 84.88 122 CYS A O 1
ATOM 939 N N . GLY A 1 123 ? 42.206 15.287 -18.846 1.00 76.12 123 GLY A N 1
ATOM 940 C CA . GLY A 1 123 ? 43.218 14.301 -18.456 1.00 76.12 123 GLY A CA 1
ATOM 941 C C . GLY A 1 123 ? 44.046 14.682 -17.225 1.00 76.12 123 GLY A C 1
ATOM 942 O O . GLY A 1 123 ? 45.135 14.142 -17.037 1.00 76.12 123 GLY A O 1
ATOM 943 N N . LYS A 1 124 ? 43.573 15.619 -16.390 1.00 71.38 124 LYS A N 1
ATOM 944 C CA . LYS A 1 124 ? 44.257 15.973 -15.137 1.00 71.38 124 LYS A CA 1
ATOM 945 C C . LYS A 1 124 ? 43.934 14.937 -14.046 1.00 71.38 124 LYS A C 1
ATOM 947 O O . LYS A 1 124 ? 42.756 14.622 -13.875 1.00 71.38 124 LYS A O 1
ATOM 952 N N . PRO A 1 125 ? 44.937 14.415 -13.311 1.00 58.53 125 PRO A N 1
ATOM 953 C CA . PRO A 1 125 ? 44.705 13.483 -12.209 1.00 58.53 125 PRO A CA 1
ATOM 954 C C . PRO A 1 125 ? 44.003 14.171 -11.029 1.00 58.53 125 PRO A C 1
ATOM 956 O O . PRO A 1 125 ? 44.200 15.367 -10.800 1.00 58.53 125 PRO A O 1
ATOM 959 N N . ASP A 1 126 ? 43.204 13.408 -10.276 1.00 56.12 126 ASP A N 1
ATOM 960 C CA . ASP A 1 126 ? 42.527 13.888 -9.067 1.00 56.12 126 ASP A CA 1
ATOM 961 C C . ASP A 1 126 ? 43.551 14.364 -8.028 1.00 56.12 126 ASP A C 1
ATOM 963 O O . ASP A 1 126 ? 44.404 13.605 -7.564 1.00 56.12 126 ASP A O 1
ATOM 967 N N . VAL A 1 127 ? 43.436 15.623 -7.612 1.00 49.94 127 VAL A N 1
ATOM 968 C CA . VAL A 1 127 ? 44.207 16.164 -6.492 1.00 49.94 127 VAL A CA 1
ATOM 969 C C . VAL A 1 127 ? 43.390 15.930 -5.217 1.00 49.94 127 VAL A C 1
ATOM 971 O O . VAL A 1 127 ? 42.692 16.828 -4.761 1.00 49.94 127 VAL A O 1
ATOM 974 N N . GLY A 1 128 ? 43.417 14.708 -4.664 1.00 52.34 128 GLY A N 1
ATOM 975 C CA . GLY A 1 128 ? 42.880 14.450 -3.313 1.00 52.34 128 GLY A CA 1
ATOM 976 C C . GLY A 1 128 ? 41.992 13.219 -3.081 1.00 52.34 128 GLY A C 1
ATOM 977 O O . GLY A 1 128 ? 41.493 13.073 -1.968 1.00 52.34 128 GLY A O 1
ATOM 978 N N . LEU A 1 129 ? 41.804 12.318 -4.050 1.00 45.50 129 LEU A N 1
ATOM 979 C CA . LEU A 1 129 ? 41.106 11.039 -3.839 1.00 45.50 129 LEU A CA 1
ATOM 980 C C . LEU A 1 129 ? 42.070 9.869 -4.093 1.00 45.50 129 LEU A C 1
ATOM 982 O O . LEU A 1 129 ? 42.879 9.914 -5.018 1.00 45.50 129 LEU A O 1
ATOM 986 N N . GLY A 1 130 ? 42.041 8.861 -3.216 1.00 43.66 130 GLY A N 1
ATOM 987 C CA . GLY A 1 130 ? 42.944 7.705 -3.251 1.00 43.66 130 GLY A CA 1
ATOM 988 C C . GLY A 1 130 ? 42.928 6.963 -4.594 1.00 43.66 130 GLY A C 1
ATOM 989 O O . GLY A 1 130 ? 41.916 6.922 -5.286 1.00 43.66 130 GLY A O 1
ATOM 990 N N . GLN A 1 131 ? 44.068 6.365 -4.942 1.00 40.81 131 GLN A N 1
ATOM 991 C CA . GLN A 1 131 ? 44.439 5.806 -6.253 1.00 40.81 131 GLN A CA 1
ATOM 992 C C . GLN A 1 131 ? 43.589 4.636 -6.812 1.00 40.81 131 GLN A C 1
ATOM 994 O O . GLN A 1 131 ? 44.016 4.005 -7.777 1.00 40.81 131 GLN A O 1
ATOM 999 N N . GLU A 1 132 ? 42.403 4.324 -6.287 1.00 40.97 132 GLU A N 1
ATOM 1000 C CA . GLU A 1 132 ? 41.720 3.051 -6.597 1.00 40.97 132 GLU A CA 1
ATOM 1001 C C . GLU A 1 132 ? 40.396 3.131 -7.382 1.00 40.97 132 GLU A C 1
ATOM 1003 O O . GLU A 1 132 ? 39.819 2.086 -7.676 1.00 40.97 132 GLU A O 1
ATOM 1008 N N . GLN A 1 133 ? 39.918 4.302 -7.819 1.00 44.91 133 GLN A N 1
ATOM 1009 C CA . GLN A 1 133 ? 38.707 4.381 -8.662 1.00 44.91 133 GLN A CA 1
ATOM 1010 C C . GLN A 1 133 ? 39.021 4.719 -10.127 1.00 44.91 133 GLN A C 1
ATOM 1012 O O . GLN A 1 133 ? 39.709 5.685 -10.438 1.00 44.91 133 GLN A O 1
ATOM 1017 N N . ALA A 1 134 ? 38.507 3.890 -11.040 1.00 47.19 134 ALA A N 1
ATOM 1018 C CA . ALA A 1 134 ? 38.770 3.872 -12.483 1.00 47.19 134 ALA A CA 1
ATOM 1019 C C . ALA A 1 134 ? 38.163 5.047 -13.294 1.00 47.19 134 ALA A C 1
ATOM 1021 O O . ALA A 1 134 ? 37.977 4.925 -14.507 1.00 47.19 134 ALA A O 1
ATOM 1022 N N . ASP A 1 135 ? 37.858 6.176 -12.656 1.00 53.25 135 ASP A N 1
ATOM 1023 C CA . ASP A 1 135 ? 37.154 7.302 -13.277 1.00 53.25 135 ASP A CA 1
ATOM 1024 C C . ASP A 1 135 ? 38.082 8.147 -14.165 1.00 53.25 135 ASP A C 1
ATOM 1026 O O . ASP A 1 135 ? 39.242 8.389 -13.835 1.00 53.25 135 ASP A O 1
ATOM 1030 N N . GLY A 1 136 ? 37.580 8.619 -15.311 1.00 56.16 136 GLY A N 1
ATOM 1031 C CA . GLY A 1 136 ? 38.356 9.421 -16.269 1.00 56.16 136 GLY A CA 1
ATOM 1032 C C . GLY A 1 136 ? 39.270 8.627 -17.215 1.00 56.16 136 GLY A C 1
ATOM 1033 O O . GLY A 1 136 ? 39.959 9.233 -18.038 1.00 56.16 136 GLY A O 1
ATOM 1034 N N . ARG A 1 137 ? 39.267 7.285 -17.168 1.00 70.81 137 ARG A N 1
ATOM 1035 C CA . ARG A 1 137 ? 39.950 6.463 -18.181 1.00 70.81 137 ARG A CA 1
ATOM 1036 C C . ARG A 1 137 ? 39.269 6.607 -19.541 1.00 70.81 137 ARG A C 1
ATOM 1038 O O . ARG A 1 137 ? 38.056 6.455 -19.668 1.00 70.81 137 ARG A O 1
ATOM 1045 N N . VAL A 1 138 ? 40.077 6.859 -20.569 1.00 81.50 138 VAL A N 1
ATOM 1046 C CA . VAL A 1 138 ? 39.611 6.874 -21.956 1.00 81.50 138 VAL A CA 1
ATOM 1047 C C . VAL A 1 138 ? 39.489 5.434 -22.444 1.00 81.50 138 VAL A C 1
ATOM 1049 O O . VAL A 1 138 ? 40.485 4.729 -22.595 1.00 81.50 138 VAL A O 1
ATOM 1052 N N . SER A 1 139 ? 38.259 5.007 -22.702 1.00 85.06 139 SER A N 1
ATOM 1053 C CA . SER A 1 139 ? 37.952 3.721 -23.323 1.00 85.06 139 SER A CA 1
ATOM 1054 C C . SER A 1 139 ? 37.903 3.896 -24.834 1.00 85.06 139 SER A C 1
ATOM 1056 O O . SER A 1 139 ? 37.186 4.761 -25.331 1.00 85.06 139 SER A O 1
ATOM 1058 N N . ILE A 1 140 ? 38.664 3.097 -25.579 1.00 88.00 140 ILE A N 1
ATOM 1059 C CA . ILE A 1 140 ? 38.693 3.157 -27.043 1.00 88.00 140 ILE A CA 1
ATOM 1060 C C . ILE A 1 140 ? 38.008 1.912 -27.594 1.00 88.00 140 ILE A C 1
ATOM 1062 O O . ILE A 1 140 ? 38.520 0.805 -27.449 1.00 88.00 140 ILE A O 1
ATOM 1066 N N . LEU A 1 141 ? 36.854 2.103 -28.232 1.00 88.00 141 LEU A N 1
ATOM 1067 C CA . LEU A 1 141 ? 36.060 1.037 -28.849 1.00 88.00 141 LEU A CA 1
ATOM 1068 C C . LEU A 1 141 ? 35.737 1.400 -30.293 1.00 88.00 141 LEU A C 1
ATOM 1070 O O . LEU A 1 141 ? 35.698 2.572 -30.654 1.00 88.00 141 LEU A O 1
ATOM 1074 N N . THR A 1 142 ? 35.458 0.423 -31.144 1.00 90.62 142 THR A N 1
ATOM 1075 C CA . THR A 1 142 ? 35.058 0.700 -32.529 1.00 90.62 142 THR A CA 1
ATOM 1076 C C . THR A 1 142 ? 33.561 0.994 -32.628 1.00 90.62 142 THR A C 1
ATOM 1078 O O . THR A 1 142 ? 32.737 0.387 -31.940 1.00 90.62 142 THR A O 1
ATOM 1081 N N . GLN A 1 143 ? 33.152 1.866 -33.559 1.00 91.69 143 GLN A N 1
ATOM 1082 C CA . GLN A 1 143 ? 31.721 2.073 -33.855 1.00 91.69 143 GLN A CA 1
ATOM 1083 C C . GLN A 1 143 ? 31.013 0.772 -34.254 1.00 91.69 143 GLN A C 1
ATOM 1085 O O . GLN A 1 143 ? 29.818 0.600 -34.004 1.00 91.69 143 GLN A O 1
ATOM 1090 N N . ARG A 1 144 ? 31.751 -0.154 -34.876 1.00 89.25 144 ARG A N 1
ATOM 1091 C CA . ARG A 1 144 ? 31.243 -1.468 -35.268 1.00 89.25 144 ARG A CA 1
ATOM 1092 C C . ARG A 1 144 ? 30.868 -2.319 -34.056 1.00 89.25 144 ARG A C 1
ATOM 1094 O O . ARG A 1 144 ? 29.862 -3.017 -34.118 1.00 89.25 144 ARG A O 1
ATOM 1101 N N . GLU A 1 145 ? 31.635 -2.264 -32.972 1.00 87.38 145 GLU A N 1
ATOM 1102 C CA . GLU A 1 145 ? 31.300 -2.954 -31.719 1.00 87.38 145 GLU A CA 1
ATOM 1103 C C . GLU A 1 145 ? 30.055 -2.350 -31.070 1.00 87.38 145 GLU A C 1
ATOM 1105 O O . GLU A 1 145 ? 29.147 -3.088 -30.701 1.00 87.38 145 GLU A O 1
ATOM 1110 N N . GLN A 1 146 ? 29.926 -1.021 -31.072 1.00 89.06 146 GLN A N 1
ATOM 1111 C CA . GLN A 1 146 ? 28.728 -0.342 -30.559 1.00 89.06 146 GLN A CA 1
ATOM 1112 C C . GLN A 1 146 ? 27.450 -0.742 -31.319 1.00 89.06 146 GLN A C 1
ATOM 1114 O O . GLN A 1 146 ? 26.369 -0.839 -30.738 1.00 89.06 146 GLN A O 1
ATOM 1119 N N . LEU A 1 147 ? 27.557 -1.024 -32.624 1.00 90.12 147 LEU A N 1
ATOM 1120 C CA . LEU A 1 147 ? 26.440 -1.535 -33.428 1.00 90.12 147 LEU A CA 1
ATOM 1121 C C . LEU A 1 147 ? 26.014 -2.961 -33.047 1.00 90.12 147 LEU A C 1
ATOM 1123 O O . LEU A 1 147 ? 24.866 -3.317 -33.315 1.00 90.12 147 LEU A O 1
ATOM 1127 N N . LYS A 1 148 ? 26.903 -3.764 -32.449 1.00 87.81 148 LYS A N 1
ATOM 1128 C CA . LYS A 1 148 ? 26.606 -5.133 -31.992 1.00 87.81 148 LYS A CA 1
ATOM 1129 C C . LYS A 1 148 ? 25.925 -5.164 -30.625 1.00 87.81 148 LYS A C 1
ATOM 1131 O O . LYS A 1 148 ? 25.282 -6.159 -30.306 1.00 87.81 148 LYS A O 1
ATOM 1136 N N . ASN A 1 149 ? 26.045 -4.095 -29.839 1.00 86.12 149 ASN A N 1
ATOM 1137 C CA . ASN A 1 149 ? 25.408 -4.007 -28.529 1.00 86.12 149 ASN A CA 1
ATOM 1138 C C . ASN A 1 149 ? 23.880 -4.169 -28.646 1.00 86.12 149 ASN A C 1
ATOM 1140 O O . ASN A 1 149 ? 23.285 -3.686 -29.619 1.00 86.12 149 ASN A O 1
ATOM 1144 N N . PRO A 1 150 ? 23.203 -4.775 -27.651 1.00 82.31 150 PRO A N 1
ATOM 1145 C CA . PRO A 1 150 ? 21.743 -4.841 -27.621 1.00 82.31 150 PRO A CA 1
ATOM 1146 C C . PRO A 1 150 ? 21.144 -3.438 -27.747 1.00 82.31 150 PRO A C 1
ATOM 1148 O O . PRO A 1 150 ? 21.593 -2.517 -27.074 1.00 82.31 150 PRO A O 1
ATOM 1151 N N . ASP A 1 151 ? 20.147 -3.242 -28.614 1.00 87.56 151 ASP A N 1
ATOM 1152 C CA . ASP A 1 151 ? 19.593 -1.917 -28.963 1.00 87.56 151 ASP A CA 1
ATOM 1153 C C . ASP A 1 151 ? 20.628 -0.888 -29.495 1.00 87.56 151 ASP A C 1
ATOM 1155 O O . ASP A 1 151 ? 20.344 0.316 -29.505 1.00 87.56 151 ASP A O 1
ATOM 1159 N N . CYS A 1 152 ? 21.826 -1.316 -29.906 1.00 90.56 152 CYS A N 1
ATOM 1160 C CA . CYS A 1 152 ? 22.974 -0.465 -30.242 1.00 90.56 152 CYS A CA 1
ATOM 1161 C C . CYS A 1 152 ? 23.258 0.595 -29.163 1.00 90.56 152 CYS A C 1
ATOM 1163 O O . CYS A 1 152 ? 23.396 1.780 -29.479 1.00 90.56 152 CYS A O 1
ATOM 1165 N N . ARG A 1 153 ? 23.201 0.207 -27.880 1.00 88.31 153 ARG A N 1
ATOM 1166 C CA . ARG A 1 153 ? 23.510 1.101 -26.748 1.00 88.31 153 ARG A CA 1
ATOM 1167 C C . ARG A 1 153 ? 24.983 1.485 -26.761 1.00 88.31 153 ARG A C 1
ATOM 1169 O O . ARG A 1 153 ? 25.821 0.676 -27.149 1.00 88.31 153 ARG A O 1
ATOM 1176 N N . ILE A 1 154 ? 25.279 2.700 -26.309 1.00 89.75 154 ILE A N 1
ATOM 1177 C CA . ILE A 1 154 ? 26.655 3.187 -26.218 1.00 89.75 154 ILE A CA 1
ATOM 1178 C C . ILE A 1 154 ? 27.256 2.791 -24.865 1.00 89.75 154 ILE A C 1
ATOM 1180 O O . ILE A 1 154 ? 26.838 3.306 -23.821 1.00 89.75 154 ILE A O 1
ATOM 1184 N N . THR A 1 155 ? 28.226 1.879 -24.897 1.00 85.44 155 THR A N 1
ATOM 1185 C CA . THR A 1 155 ? 28.952 1.353 -23.729 1.00 85.44 155 THR A CA 1
ATOM 1186 C C . THR A 1 155 ? 30.432 1.708 -23.817 1.00 85.44 155 THR A C 1
ATOM 1188 O O . THR A 1 155 ? 30.956 1.930 -24.909 1.00 85.44 155 THR A O 1
ATOM 1191 N N . PHE A 1 156 ? 31.105 1.767 -22.667 1.00 81.94 156 PHE A N 1
ATOM 1192 C CA . PHE A 1 156 ? 32.554 1.999 -22.584 1.00 81.94 156 PHE A CA 1
ATOM 1193 C C . PHE A 1 156 ? 33.346 0.709 -22.333 1.00 81.94 156 PHE A C 1
ATOM 1195 O O . PHE A 1 156 ? 34.568 0.737 -22.297 1.00 81.94 156 PHE A O 1
ATOM 1202 N N . GLU A 1 157 ? 32.657 -0.428 -22.255 1.00 71.81 157 GLU A N 1
ATOM 1203 C CA . GLU A 1 157 ? 33.253 -1.747 -22.058 1.00 71.81 157 GLU A CA 1
ATOM 1204 C C . GLU A 1 157 ? 32.963 -2.672 -23.244 1.00 71.81 157 GLU A C 1
ATOM 1206 O O . GLU A 1 157 ? 31.957 -2.512 -23.951 1.00 71.81 157 GLU A O 1
ATOM 1211 N N . VAL A 1 158 ? 33.861 -3.640 -23.453 1.00 65.62 158 VAL A N 1
ATOM 1212 C CA . VAL A 1 158 ? 33.701 -4.719 -24.436 1.00 65.62 158 VAL A CA 1
ATOM 1213 C C . VAL A 1 158 ? 32.697 -5.731 -23.883 1.00 65.62 158 VAL A C 1
ATOM 1215 O O . VAL A 1 158 ? 32.812 -6.154 -22.737 1.00 65.62 158 VAL A O 1
ATOM 1218 N N . GLY A 1 159 ? 31.711 -6.127 -24.691 1.00 64.19 159 GLY A N 1
ATOM 1219 C CA . GLY A 1 159 ? 30.704 -7.103 -24.268 1.00 64.19 159 GLY A CA 1
ATOM 1220 C C . GLY A 1 159 ? 31.326 -8.442 -23.853 1.00 64.19 159 GLY A C 1
ATOM 1221 O O . GLY A 1 159 ? 32.245 -8.929 -24.506 1.00 64.19 159 GLY A O 1
ATOM 1222 N N . SER A 1 160 ? 30.783 -9.061 -22.801 1.00 70.06 160 SER A N 1
ATOM 1223 C CA . SER A 1 160 ? 31.311 -10.294 -22.191 1.00 70.06 160 SER A CA 1
ATOM 1224 C C . SER A 1 160 ? 31.262 -11.540 -23.087 1.00 70.06 160 SER A C 1
ATOM 1226 O O . SER A 1 160 ? 31.827 -12.568 -22.730 1.00 70.06 160 SER A O 1
ATOM 1228 N N . GLY A 1 161 ? 30.562 -11.482 -24.227 1.00 72.44 161 GLY A N 1
ATOM 1229 C CA . GLY A 1 161 ? 30.343 -12.625 -25.120 1.00 72.44 161 GLY A CA 1
ATOM 1230 C C . GLY A 1 161 ? 29.350 -13.667 -24.589 1.00 72.44 161 GLY A C 1
ATOM 1231 O O . GLY A 1 161 ? 29.045 -14.621 -25.299 1.00 72.44 161 GLY A O 1
ATOM 1232 N N . LEU A 1 162 ? 28.827 -13.478 -23.374 1.00 84.94 162 LEU A N 1
ATOM 1233 C CA . LEU A 1 162 ? 27.809 -14.343 -22.785 1.00 84.94 162 LEU A CA 1
ATOM 1234 C C . LEU A 1 162 ? 26.427 -14.106 -23.424 1.00 84.94 162 LEU A C 1
ATOM 1236 O O . LEU A 1 162 ? 26.130 -12.977 -23.838 1.00 84.94 162 LEU A O 1
ATOM 1240 N N . PRO A 1 163 ? 25.552 -15.129 -23.437 1.00 89.44 163 PRO A N 1
ATOM 1241 C CA . PRO A 1 163 ? 24.135 -14.967 -23.745 1.00 89.44 163 PRO A CA 1
ATOM 1242 C C . PRO A 1 163 ? 23.463 -13.925 -22.846 1.00 89.44 163 PRO A C 1
ATOM 1244 O O . PRO A 1 163 ? 23.859 -13.716 -21.694 1.00 89.44 163 PRO A O 1
ATOM 1247 N N . LEU A 1 164 ? 22.413 -13.281 -23.353 1.00 92.56 164 LEU A N 1
ATOM 1248 C CA . LEU A 1 164 ? 21.613 -12.361 -22.542 1.00 92.56 164 LEU A CA 1
ATOM 1249 C C . LEU A 1 164 ? 20.584 -13.126 -21.712 1.00 92.56 164 LEU A C 1
ATOM 1251 O O . LEU A 1 164 ? 20.008 -14.109 -22.175 1.00 92.56 164 LEU A O 1
ATOM 1255 N N . LEU A 1 165 ? 20.225 -12.591 -20.544 1.00 96.31 165 LEU A N 1
ATOM 1256 C CA . LEU A 1 165 ? 19.116 -13.112 -19.740 1.00 96.31 165 LEU A CA 1
ATOM 1257 C C . LEU A 1 165 ? 17.797 -13.197 -20.542 1.00 96.31 165 LEU A C 1
ATOM 1259 O O . LEU A 1 165 ? 16.983 -14.085 -20.306 1.00 96.31 165 LEU A O 1
ATOM 1263 N N . ALA A 1 166 ? 17.605 -12.332 -21.542 1.00 95.44 166 ALA A N 1
ATOM 1264 C CA . ALA A 1 166 ? 16.462 -12.338 -22.460 1.00 95.44 166 ALA A CA 1
ATOM 1265 C C . ALA A 1 166 ? 16.318 -13.631 -23.290 1.00 95.44 166 ALA A C 1
ATOM 1267 O O . ALA A 1 166 ? 15.239 -13.907 -23.828 1.00 95.44 166 ALA A O 1
ATOM 1268 N N . GLU A 1 167 ? 17.375 -14.436 -23.414 1.00 95.75 167 GLU A N 1
ATOM 1269 C CA . GLU A 1 167 ? 17.298 -15.765 -24.025 1.00 95.75 167 GLU A CA 1
ATOM 1270 C C . GLU A 1 167 ? 16.544 -16.748 -23.121 1.00 95.75 167 GLU A C 1
ATOM 1272 O O . GLU A 1 167 ? 15.743 -17.529 -23.632 1.00 95.75 167 GLU A O 1
ATOM 1277 N N . TYR A 1 168 ? 16.659 -16.603 -21.799 1.00 97.62 168 TYR A N 1
ATOM 1278 C CA . TYR A 1 168 ? 16.096 -17.517 -20.796 1.00 97.62 168 TYR A CA 1
ATOM 1279 C C . TYR A 1 168 ? 14.838 -16.987 -20.100 1.00 97.62 168 TYR A C 1
ATOM 1281 O O . TYR A 1 168 ? 14.078 -17.764 -19.523 1.00 97.62 168 TYR A O 1
ATOM 1289 N N . ALA A 1 169 ? 14.588 -15.677 -20.153 1.00 97.94 169 ALA A N 1
ATOM 1290 C CA . ALA A 1 169 ? 13.492 -15.027 -19.443 1.00 97.94 169 ALA A CA 1
ATOM 1291 C C . ALA A 1 169 ? 12.864 -13.875 -20.234 1.00 97.94 169 ALA A C 1
ATOM 1293 O O . ALA A 1 169 ? 13.450 -13.326 -21.168 1.00 97.94 169 ALA A O 1
ATOM 1294 N N . ILE A 1 170 ? 11.657 -13.488 -19.831 1.00 97.12 170 ILE A N 1
ATOM 1295 C CA . ILE A 1 170 ? 10.981 -12.268 -20.282 1.00 97.12 170 ILE A CA 1
ATOM 1296 C C . ILE A 1 170 ? 10.834 -11.301 -19.111 1.00 97.12 170 ILE A C 1
ATOM 1298 O O . ILE A 1 170 ? 10.788 -11.728 -17.960 1.00 97.12 170 ILE A O 1
ATOM 1302 N N . SER A 1 171 ? 10.719 -10.002 -19.397 1.00 96.75 171 SER A N 1
ATOM 1303 C CA . SER A 1 171 ? 10.326 -9.027 -18.381 1.00 96.75 171 SER A CA 1
ATOM 1304 C C . SER A 1 171 ? 9.206 -8.119 -18.856 1.00 96.75 171 SER A C 1
ATOM 1306 O O . SER A 1 171 ? 9.301 -7.472 -19.903 1.00 96.75 171 SER A O 1
ATOM 1308 N N . MET A 1 172 ? 8.142 -8.066 -18.057 1.00 93.94 172 MET A N 1
ATOM 1309 C CA . MET A 1 172 ? 6.883 -7.426 -18.420 1.00 93.94 172 MET A CA 1
ATOM 1310 C C . MET A 1 172 ? 6.567 -6.248 -17.504 1.00 93.94 172 MET A C 1
ATOM 1312 O O . MET A 1 172 ? 6.851 -6.255 -16.305 1.00 93.94 172 MET A O 1
ATOM 1316 N N . ARG A 1 173 ? 5.936 -5.217 -18.074 1.00 94.44 173 ARG A N 1
ATOM 1317 C CA . ARG A 1 173 ? 5.499 -4.025 -17.337 1.00 94.44 173 ARG A CA 1
ATOM 1318 C C . ARG A 1 173 ? 4.244 -4.328 -16.519 1.00 94.44 173 ARG A C 1
ATOM 1320 O O . ARG A 1 173 ? 3.263 -4.794 -17.090 1.00 94.44 173 ARG A O 1
ATOM 1327 N N . GLY A 1 174 ? 4.240 -3.911 -15.256 1.00 95.75 174 GLY A N 1
ATOM 1328 C CA . GLY A 1 174 ? 3.047 -3.925 -14.415 1.00 95.75 174 GLY A CA 1
ATOM 1329 C C . GLY A 1 174 ? 1.960 -2.924 -14.826 1.00 95.75 174 GLY A C 1
ATOM 1330 O O . GLY A 1 174 ? 2.036 -2.218 -15.847 1.00 95.75 174 GLY A O 1
ATOM 1331 N N . ILE A 1 175 ? 0.930 -2.870 -13.990 1.00 97.19 175 ILE A N 1
ATOM 1332 C CA . ILE A 1 175 ? -0.290 -2.087 -14.175 1.00 97.19 175 ILE A CA 1
ATOM 1333 C C . ILE A 1 175 ? 0.012 -0.600 -14.012 1.00 97.19 175 ILE A C 1
ATOM 1335 O O . ILE A 1 175 ? 0.559 -0.165 -13.001 1.00 97.19 175 ILE A O 1
ATOM 1339 N N . VAL A 1 176 ? -0.399 0.208 -14.991 1.00 95.38 176 VAL A N 1
ATOM 1340 C CA . VAL A 1 176 ? -0.386 1.671 -14.871 1.00 95.38 176 VAL A CA 1
ATOM 1341 C C . VAL A 1 176 ? -1.809 2.137 -14.592 1.00 95.38 176 VAL A C 1
ATOM 1343 O O . VAL A 1 176 ? -2.611 2.294 -15.509 1.00 95.38 176 VAL A O 1
ATOM 1346 N N . MET A 1 177 ? -2.117 2.377 -13.321 1.00 93.50 177 MET A N 1
ATOM 1347 C CA . MET A 1 177 ? -3.479 2.702 -12.879 1.00 93.50 177 MET A CA 1
ATOM 1348 C C . MET A 1 177 ? -3.929 4.102 -13.323 1.00 93.50 177 MET A C 1
ATOM 1350 O O . MET A 1 177 ? -5.109 4.338 -13.548 1.00 93.50 177 MET A O 1
ATOM 1354 N N . GLY A 1 178 ? -3.000 5.060 -13.426 1.00 91.00 178 GLY A N 1
ATOM 1355 C CA . GLY A 1 178 ? -3.297 6.485 -13.656 1.00 91.00 178 GLY A CA 1
ATOM 1356 C C . GLY A 1 178 ? -3.859 7.210 -12.422 1.00 91.00 178 GLY A C 1
ATOM 1357 O O . GLY A 1 178 ? -3.557 8.385 -12.203 1.00 91.00 178 GLY A O 1
ATOM 1358 N N . ASP A 1 179 ? -4.616 6.501 -11.585 1.00 91.38 179 ASP A N 1
ATOM 1359 C CA . ASP A 1 179 ? -5.158 6.978 -10.315 1.00 91.38 179 ASP A CA 1
ATOM 1360 C C . ASP A 1 179 ? -5.066 5.912 -9.210 1.00 91.38 179 ASP A C 1
ATOM 1362 O O . ASP A 1 179 ? -6.021 5.189 -8.930 1.00 91.38 179 ASP A O 1
ATOM 1366 N N . GLY A 1 180 ? -3.899 5.796 -8.573 1.00 92.50 180 GLY A N 1
ATOM 1367 C CA . GLY A 1 180 ? -3.679 4.763 -7.554 1.00 92.50 180 GLY A CA 1
ATOM 1368 C C . GLY A 1 180 ? -4.600 4.884 -6.335 1.00 92.50 180 GLY A C 1
ATOM 1369 O O . GLY A 1 180 ? -4.946 3.874 -5.742 1.00 92.50 180 GLY A O 1
ATOM 1370 N N . GLN A 1 181 ? -5.052 6.095 -5.989 1.00 91.88 181 GLN A N 1
ATOM 1371 C CA . GLN A 1 181 ? -5.944 6.305 -4.842 1.00 91.88 181 GLN A CA 1
ATOM 1372 C C . GLN A 1 181 ? -7.372 5.836 -5.124 1.00 91.88 181 GLN A C 1
ATOM 1374 O O . GLN A 1 181 ? -8.077 5.482 -4.189 1.00 91.88 181 GLN A O 1
ATOM 1379 N N . LYS A 1 182 ? -7.794 5.782 -6.391 1.00 92.31 182 LYS A N 1
ATOM 1380 C CA . LYS A 1 182 ? -9.046 5.126 -6.780 1.00 92.31 182 LYS A CA 1
ATOM 1381 C C . LYS A 1 182 ? -8.895 3.603 -6.768 1.00 92.31 182 LYS A C 1
ATOM 1383 O O . LYS A 1 182 ? -9.740 2.923 -6.207 1.00 92.31 182 LYS A O 1
ATOM 1388 N N . TRP A 1 183 ? -7.824 3.092 -7.377 1.00 95.50 183 TRP A N 1
ATOM 1389 C CA . TRP A 1 183 ? -7.738 1.680 -7.762 1.00 95.50 183 TRP A CA 1
ATOM 1390 C C . TRP A 1 183 ? -7.054 0.755 -6.754 1.00 95.50 183 TRP A C 1
ATOM 1392 O O . TRP A 1 183 ? -7.343 -0.433 -6.779 1.00 95.50 183 TRP A O 1
ATOM 1402 N N . ALA A 1 184 ? -6.154 1.241 -5.896 1.00 96.50 184 ALA A N 1
ATOM 1403 C CA . ALA A 1 184 ? -5.366 0.390 -5.001 1.00 96.50 184 ALA A CA 1
ATOM 1404 C C . ALA A 1 184 ? -5.609 0.704 -3.522 1.00 96.50 184 ALA A C 1
ATOM 1406 O O . ALA A 1 184 ? -5.800 1.860 -3.137 1.00 96.50 184 ALA A O 1
ATOM 1407 N N . ARG A 1 185 ? -5.571 -0.329 -2.684 1.00 96.88 185 ARG A N 1
ATOM 1408 C CA . ARG A 1 185 ? -5.674 -0.254 -1.219 1.00 96.88 185 ARG A CA 1
ATOM 1409 C C . ARG A 1 185 ? -4.605 -1.127 -0.587 1.00 96.88 185 ARG A C 1
ATOM 1411 O O . ARG A 1 185 ? -4.098 -2.028 -1.252 1.00 96.88 185 ARG A O 1
ATOM 1418 N N . ALA A 1 186 ? -4.280 -0.893 0.678 1.00 97.88 186 ALA A N 1
ATOM 1419 C CA . ALA A 1 186 ? -3.658 -1.953 1.457 1.00 97.88 186 ALA A CA 1
ATOM 1420 C C . ALA A 1 186 ? -4.693 -3.063 1.720 1.00 97.88 186 ALA A C 1
ATOM 1422 O O . ALA A 1 186 ? -5.885 -2.778 1.860 1.00 97.88 186 ALA A O 1
ATOM 1423 N N . TYR A 1 187 ? -4.269 -4.328 1.761 1.00 97.38 187 TYR A N 1
ATOM 1424 C CA . TYR A 1 187 ? -5.212 -5.455 1.827 1.00 97.38 187 TYR A CA 1
ATOM 1425 C C . TYR A 1 187 ? -6.050 -5.449 3.116 1.00 97.38 187 TYR A C 1
ATOM 1427 O O . TYR A 1 187 ? -7.185 -5.912 3.109 1.00 97.38 187 TYR A O 1
ATOM 1435 N N . TRP A 1 188 ? -5.527 -4.883 4.207 1.00 97.31 188 TRP A N 1
ATOM 1436 C CA . TRP A 1 188 ? -6.245 -4.759 5.478 1.00 97.31 188 TRP A CA 1
ATOM 1437 C C . TRP A 1 188 ? -7.319 -3.665 5.477 1.00 97.31 188 TRP A C 1
ATOM 1439 O O . TRP A 1 188 ? -8.064 -3.531 6.445 1.00 97.31 188 TRP A O 1
ATOM 1449 N N . GLU A 1 189 ? -7.415 -2.856 4.420 1.00 96.75 189 GLU A N 1
ATOM 1450 C CA . GLU A 1 189 ? -8.474 -1.851 4.277 1.00 96.75 189 GLU A CA 1
ATOM 1451 C C . GLU A 1 189 ? -9.773 -2.435 3.701 1.00 96.75 189 GLU A C 1
ATOM 1453 O O . GLU A 1 189 ? -10.775 -1.727 3.673 1.00 96.75 189 GLU A O 1
ATOM 1458 N N . VAL A 1 190 ? -9.768 -3.686 3.226 1.00 94.25 190 VAL A N 1
ATOM 1459 C CA . VAL A 1 190 ? -10.906 -4.318 2.536 1.00 94.25 190 VAL A CA 1
ATOM 1460 C C . VAL A 1 190 ? -11.365 -5.582 3.264 1.00 94.25 190 VAL A C 1
ATOM 1462 O O . VAL A 1 190 ? -10.589 -6.198 3.986 1.00 94.25 190 VAL A O 1
ATOM 1465 N N . VAL A 1 191 ? -12.627 -5.985 3.066 1.00 86.94 191 VAL A N 1
ATOM 1466 C CA . VAL A 1 191 ? -13.224 -7.143 3.769 1.00 86.94 191 VAL A CA 1
ATOM 1467 C C . VAL A 1 191 ? -12.535 -8.455 3.400 1.00 86.94 191 VAL A C 1
ATOM 1469 O O . VAL A 1 191 ? -12.247 -9.278 4.261 1.00 86.94 191 VAL A O 1
ATOM 1472 N N . CYS A 1 192 ? -12.329 -8.680 2.104 1.00 85.12 192 CYS A N 1
ATOM 1473 C CA . CYS A 1 192 ? -11.743 -9.910 1.597 1.00 85.12 192 CYS A CA 1
ATOM 1474 C C . CYS A 1 192 ? -11.081 -9.688 0.238 1.00 85.12 192 CYS A C 1
ATOM 1476 O O . CYS A 1 192 ? -11.447 -8.790 -0.529 1.00 85.12 192 CYS A O 1
ATOM 1478 N N . VAL A 1 193 ? -10.105 -10.545 -0.047 1.00 87.06 193 VAL A N 1
ATOM 1479 C CA . VAL A 1 193 ? -9.507 -10.705 -1.372 1.00 87.06 193 VAL A CA 1
ATOM 1480 C C . VAL A 1 193 ? -10.414 -11.627 -2.190 1.00 87.06 193 VAL A C 1
ATOM 1482 O O . VAL A 1 193 ? -10.941 -12.604 -1.666 1.00 87.06 193 VAL A O 1
ATOM 1485 N N . GLY A 1 194 ? -10.625 -11.315 -3.467 1.00 84.56 194 GLY A N 1
ATOM 1486 C CA . GLY A 1 194 ? -11.506 -12.085 -4.342 1.00 84.56 194 GLY A CA 1
ATOM 1487 C C . GLY A 1 194 ? -11.677 -11.446 -5.719 1.00 84.56 194 GLY A C 1
ATOM 1488 O O . GLY A 1 194 ? -10.750 -10.849 -6.263 1.00 84.56 194 GLY A O 1
ATOM 1489 N N . ASN A 1 195 ? -12.883 -11.553 -6.288 1.00 84.56 195 ASN A N 1
ATOM 1490 C CA . ASN A 1 195 ? -13.163 -11.086 -7.654 1.00 84.56 195 ASN A CA 1
ATOM 1491 C C . ASN A 1 195 ? -12.968 -9.572 -7.826 1.00 84.56 195 ASN A C 1
ATOM 1493 O O . ASN A 1 195 ? -12.395 -9.138 -8.824 1.00 84.56 195 ASN A O 1
ATOM 1497 N N . ARG A 1 196 ? -13.429 -8.774 -6.851 1.00 92.94 196 ARG A N 1
ATOM 1498 C CA . ARG A 1 196 ? -13.237 -7.319 -6.852 1.00 92.94 196 ARG A CA 1
ATOM 1499 C C . ARG A 1 196 ? -11.802 -6.962 -6.488 1.00 92.94 196 ARG A C 1
ATOM 1501 O O . ARG A 1 196 ? -11.115 -6.356 -7.293 1.00 92.94 196 ARG A O 1
ATOM 1508 N N . TRP A 1 197 ? -11.347 -7.328 -5.293 1.00 95.94 197 TRP A N 1
ATOM 1509 C CA . TRP A 1 197 ? -10.010 -6.985 -4.813 1.00 95.94 197 TRP A CA 1
ATOM 1510 C C . TRP A 1 197 ? -9.030 -8.113 -5.092 1.00 95.94 197 TRP A C 1
ATOM 1512 O O . TRP A 1 197 ? -9.053 -9.136 -4.413 1.00 95.94 197 TRP A O 1
ATOM 1522 N N . ARG A 1 198 ? -8.145 -7.920 -6.071 1.00 96.38 198 ARG A N 1
ATOM 1523 C CA . ARG A 1 198 ? -7.087 -8.885 -6.396 1.00 96.38 198 ARG A CA 1
ATOM 1524 C C . ARG A 1 198 ? -5.758 -8.460 -5.788 1.00 96.38 198 ARG A C 1
ATOM 1526 O O . ARG A 1 198 ? -5.473 -7.269 -5.704 1.00 96.38 198 ARG A O 1
ATOM 1533 N N . LEU A 1 199 ? -4.942 -9.435 -5.394 1.00 97.44 199 LEU A N 1
ATOM 1534 C CA . LEU A 1 199 ? -3.601 -9.201 -4.850 1.00 97.44 199 LEU A CA 1
ATOM 1535 C C . LEU A 1 199 ? -2.735 -8.417 -5.844 1.00 97.44 199 LEU A C 1
ATOM 1537 O O . LEU A 1 199 ? -2.704 -8.741 -7.036 1.00 97.44 199 LEU A O 1
ATOM 1541 N N . LEU A 1 200 ? -2.041 -7.394 -5.343 1.00 97.75 200 LEU A N 1
ATOM 1542 C CA . LEU A 1 200 ? -1.179 -6.506 -6.116 1.00 97.75 200 LEU A CA 1
ATOM 1543 C C . LEU A 1 200 ? 0.207 -6.425 -5.459 1.00 97.75 200 LEU A C 1
ATOM 1545 O O . LEU A 1 200 ? 0.382 -5.753 -4.445 1.00 97.75 200 LEU A O 1
ATOM 1549 N N . GLN A 1 201 ? 1.207 -7.074 -6.052 1.00 97.88 201 GLN A N 1
ATOM 1550 C CA . GLN A 1 201 ? 2.582 -7.027 -5.557 1.00 97.88 201 GLN A CA 1
ATOM 1551 C C . GLN A 1 201 ? 3.270 -5.712 -5.949 1.00 97.88 201 GLN A C 1
ATOM 1553 O O . GLN A 1 201 ? 3.147 -5.223 -7.077 1.00 97.88 201 GLN A O 1
ATOM 1558 N N . SER A 1 202 ? 4.028 -5.153 -5.011 1.00 96.06 202 SER A N 1
ATOM 1559 C CA . SER A 1 202 ? 4.808 -3.929 -5.179 1.00 96.06 202 SER A CA 1
ATOM 1560 C C . SER A 1 202 ? 6.302 -4.178 -4.951 1.00 96.06 202 SER A C 1
ATOM 1562 O O . SER A 1 202 ? 6.761 -5.312 -4.818 1.00 96.06 202 SER A O 1
ATOM 1564 N N . THR A 1 203 ? 7.081 -3.104 -4.989 1.00 94.31 203 THR A N 1
ATOM 1565 C CA . THR A 1 203 ? 8.536 -3.130 -4.854 1.00 94.31 203 THR A CA 1
ATOM 1566 C C . THR A 1 203 ? 8.979 -3.348 -3.414 1.00 94.31 203 THR A C 1
ATOM 1568 O O . THR A 1 203 ? 8.251 -3.024 -2.481 1.00 94.31 203 THR A O 1
ATOM 1571 N N . VAL A 1 204 ? 10.223 -3.791 -3.248 1.00 94.06 204 VAL A N 1
ATOM 1572 C CA . VAL A 1 204 ? 10.882 -3.972 -1.950 1.00 94.06 204 VAL A CA 1
ATOM 1573 C C . VAL A 1 204 ? 12.130 -3.097 -1.864 1.00 94.06 204 VAL A C 1
ATOM 1575 O O . VAL A 1 204 ? 12.697 -2.710 -2.888 1.00 94.06 204 VAL A O 1
ATOM 1578 N N . THR A 1 205 ? 12.562 -2.764 -0.650 1.00 90.19 205 THR A N 1
ATOM 1579 C CA . THR A 1 205 ? 13.785 -1.977 -0.411 1.00 90.19 205 THR A CA 1
ATOM 1580 C C . THR A 1 205 ? 15.018 -2.856 -0.240 1.00 90.19 205 THR A C 1
ATOM 1582 O O . THR A 1 205 ? 16.101 -2.455 -0.657 1.00 90.19 205 THR A O 1
ATOM 1585 N N . SER A 1 206 ? 14.861 -4.066 0.293 1.00 89.88 206 SER A N 1
ATOM 1586 C CA . SER A 1 206 ? 15.906 -5.081 0.479 1.00 89.88 206 SER A CA 1
ATOM 1587 C C . SER A 1 206 ? 15.560 -6.361 -0.292 1.00 89.88 206 SER A C 1
ATOM 1589 O O . SER A 1 206 ? 14.376 -6.648 -0.487 1.00 89.88 206 SER A O 1
ATOM 1591 N N . PRO A 1 207 ? 16.559 -7.130 -0.768 1.00 88.81 207 PRO A N 1
ATOM 1592 C CA . PRO A 1 207 ? 16.302 -8.428 -1.376 1.00 88.81 207 PRO A CA 1
ATOM 1593 C C . PRO A 1 207 ? 15.828 -9.446 -0.333 1.00 88.81 207 PRO A C 1
ATOM 1595 O O . PRO A 1 207 ? 16.622 -9.934 0.468 1.00 88.81 207 PRO A O 1
ATOM 1598 N N . GLU A 1 208 ? 14.544 -9.784 -0.357 1.00 90.38 208 GLU A N 1
ATOM 1599 C CA . GLU A 1 208 ? 13.916 -10.726 0.575 1.00 90.38 208 GLU A CA 1
ATOM 1600 C C . GLU A 1 208 ? 12.811 -11.514 -0.143 1.00 90.38 208 GLU A C 1
ATOM 1602 O O . GLU A 1 208 ? 12.075 -10.938 -0.953 1.00 90.38 208 GLU A O 1
ATOM 1607 N N . PRO A 1 209 ? 12.662 -12.826 0.107 1.00 94.31 209 PRO A N 1
ATOM 1608 C CA . PRO A 1 209 ? 11.591 -13.610 -0.495 1.00 94.31 209 PRO A CA 1
ATOM 1609 C C . PRO A 1 209 ? 10.220 -13.159 0.030 1.00 94.31 209 PRO A C 1
ATOM 1611 O O . PRO A 1 209 ? 10.078 -12.788 1.190 1.00 94.31 209 PRO A O 1
ATOM 1614 N N . TYR A 1 210 ? 9.202 -13.213 -0.832 1.00 95.81 210 TYR A N 1
ATOM 1615 C CA . TYR A 1 210 ? 7.794 -12.996 -0.472 1.00 95.81 210 TYR A CA 1
ATOM 1616 C C . TYR A 1 210 ? 7.442 -11.654 0.204 1.00 95.81 210 TYR A C 1
ATOM 1618 O O . TYR A 1 210 ? 6.474 -11.573 0.957 1.00 95.81 210 TYR A O 1
ATOM 1626 N N . ARG A 1 211 ? 8.169 -10.581 -0.118 1.00 96.00 211 ARG A N 1
ATOM 1627 C CA . ARG A 1 211 ? 7.886 -9.209 0.337 1.00 96.00 211 ARG A CA 1
ATOM 1628 C C . ARG A 1 211 ? 7.172 -8.384 -0.745 1.00 96.00 211 ARG A C 1
ATOM 1630 O O . ARG A 1 211 ? 6.993 -8.832 -1.884 1.00 96.00 211 ARG A O 1
ATOM 1637 N N . GLY A 1 212 ? 6.745 -7.172 -0.384 1.00 96.38 212 GLY A N 1
ATOM 1638 C CA . GLY A 1 212 ? 5.997 -6.268 -1.267 1.00 96.38 212 GLY A CA 1
ATOM 1639 C C . GLY A 1 212 ? 4.531 -6.678 -1.427 1.00 96.38 212 GLY A C 1
ATOM 1640 O O . GLY A 1 212 ? 3.911 -6.394 -2.452 1.00 96.38 212 GLY A O 1
ATOM 1641 N N . ARG A 1 213 ? 3.986 -7.387 -0.434 1.00 97.56 213 ARG A N 1
ATOM 1642 C CA . ARG A 1 213 ? 2.688 -8.066 -0.454 1.00 97.56 213 ARG A CA 1
ATOM 1643 C C . ARG A 1 213 ? 1.662 -7.371 0.440 1.00 97.56 213 ARG A C 1
ATOM 1645 O O . ARG A 1 213 ? 0.963 -7.997 1.230 1.00 97.56 213 ARG A O 1
ATOM 1652 N N . GLU A 1 214 ? 1.581 -6.054 0.307 1.00 97.62 214 GLU A N 1
ATOM 1653 C CA . GLU A 1 214 ? 0.747 -5.196 1.162 1.00 97.62 214 GLU A CA 1
ATOM 1654 C C . GLU A 1 214 ? -0.541 -4.732 0.476 1.00 97.62 214 GLU A C 1
ATOM 1656 O O . GLU A 1 214 ? -1.472 -4.292 1.147 1.00 97.62 214 GLU A O 1
ATOM 1661 N N . HIS A 1 215 ? -0.610 -4.802 -0.857 1.00 98.00 215 HIS A N 1
ATOM 1662 C CA . HIS A 1 215 ? -1.627 -4.101 -1.635 1.00 98.00 215 HIS A CA 1
ATOM 1663 C C . HIS A 1 215 ? -2.611 -5.029 -2.351 1.00 98.00 215 HIS A C 1
ATOM 1665 O O . HIS A 1 215 ? -2.315 -6.159 -2.732 1.00 98.00 215 HIS A O 1
ATOM 1671 N N . VAL A 1 216 ? -3.796 -4.493 -2.605 1.00 98.06 216 VAL A N 1
ATOM 1672 C CA . VAL A 1 216 ? -4.812 -5.057 -3.491 1.00 98.06 216 VAL A CA 1
ATOM 1673 C C . VAL A 1 216 ? -5.241 -4.004 -4.505 1.00 98.06 216 VAL A C 1
ATOM 1675 O O . VAL A 1 216 ? -5.104 -2.800 -4.269 1.00 98.06 216 VAL A O 1
ATOM 1678 N N . ILE A 1 217 ? -5.771 -4.454 -5.636 1.00 97.62 217 ILE A N 1
ATOM 1679 C CA . ILE A 1 217 ? -6.306 -3.603 -6.698 1.00 97.62 217 ILE A CA 1
ATOM 1680 C C . ILE A 1 217 ? -7.766 -3.950 -6.984 1.00 97.62 217 ILE A C 1
ATOM 1682 O O . ILE A 1 217 ? -8.120 -5.129 -7.048 1.00 97.62 217 ILE A O 1
ATOM 1686 N N . ASP A 1 218 ? -8.603 -2.927 -7.159 1.00 96.75 218 ASP A N 1
ATOM 1687 C CA . ASP A 1 218 ? -9.983 -3.088 -7.609 1.00 96.75 218 ASP A CA 1
ATOM 1688 C C . ASP A 1 218 ? -9.962 -3.487 -9.089 1.00 96.75 218 ASP A C 1
ATOM 1690 O O . ASP A 1 218 ? -9.654 -2.695 -9.982 1.00 96.75 218 ASP A O 1
ATOM 1694 N N . TRP A 1 219 ? -10.230 -4.764 -9.320 1.00 95.56 219 TRP A N 1
ATOM 1695 C CA . TRP A 1 219 ? -10.247 -5.441 -10.604 1.00 95.56 219 TRP A CA 1
ATOM 1696 C C . TRP A 1 219 ? -11.671 -5.733 -11.093 1.00 95.56 219 TRP A C 1
ATOM 1698 O O . TRP A 1 219 ? -11.840 -6.460 -12.072 1.00 95.56 219 TRP A O 1
ATOM 1708 N N . SER A 1 220 ? -12.700 -5.161 -10.455 1.00 94.19 220 SER A N 1
ATOM 1709 C CA . SER A 1 220 ? -14.111 -5.373 -10.825 1.00 94.19 220 SER A CA 1
ATOM 1710 C C . SER A 1 220 ? -14.417 -5.040 -12.288 1.00 94.19 220 SER A C 1
ATOM 1712 O O . SER A 1 220 ? -15.238 -5.704 -12.913 1.00 94.19 220 SER A O 1
ATOM 1714 N N . THR A 1 221 ? -13.716 -4.059 -12.859 1.00 93.50 221 THR A N 1
ATOM 1715 C CA . THR A 1 221 ? -13.860 -3.641 -14.261 1.00 93.50 221 THR A CA 1
ATOM 1716 C C . THR A 1 221 ? -12.893 -4.354 -15.213 1.00 93.50 221 THR A C 1
ATOM 1718 O O . THR A 1 221 ? -12.759 -3.963 -16.371 1.00 93.50 221 THR A O 1
ATOM 1721 N N . ASN A 1 222 ? -12.151 -5.359 -14.733 1.00 93.12 222 ASN A N 1
ATOM 1722 C CA . ASN A 1 222 ? -11.047 -5.999 -15.455 1.00 93.12 222 ASN A CA 1
ATOM 1723 C C . ASN A 1 222 ? -10.026 -4.985 -16.022 1.00 93.12 222 ASN A C 1
ATOM 1725 O O . ASN A 1 222 ? -9.470 -5.157 -17.109 1.00 93.12 222 ASN A O 1
ATOM 1729 N N . GLY A 1 223 ? -9.808 -3.892 -15.283 1.00 92.12 223 GLY A N 1
ATOM 1730 C CA . GLY A 1 223 ? -8.879 -2.828 -15.643 1.00 92.12 223 GLY A CA 1
ATOM 1731 C C . GLY A 1 223 ? -9.443 -1.741 -16.564 1.00 92.12 223 GLY A C 1
ATOM 1732 O O . GLY A 1 223 ? -8.695 -0.827 -16.926 1.00 92.12 223 GLY A O 1
ATOM 1733 N N . ASP A 1 224 ? -10.727 -1.788 -16.931 1.00 91.31 224 ASP A N 1
ATOM 1734 C CA . ASP A 1 224 ? -11.356 -0.679 -17.649 1.00 91.31 224 ASP A CA 1
ATOM 1735 C C . ASP A 1 224 ? -11.337 0.610 -16.805 1.00 91.31 224 ASP A C 1
ATOM 1737 O O . ASP A 1 224 ? -11.519 0.595 -15.584 1.00 91.31 224 ASP A O 1
ATOM 1741 N N . GLY A 1 225 ? -11.029 1.730 -17.460 1.00 88.94 225 GLY A N 1
ATOM 1742 C CA . GLY A 1 225 ? -10.753 3.022 -16.827 1.00 88.94 225 GLY A CA 1
ATOM 1743 C C . GLY A 1 225 ? -9.332 3.201 -16.263 1.00 88.94 225 GLY A C 1
ATOM 1744 O O . GLY A 1 225 ? -8.995 4.306 -15.827 1.00 88.94 225 GLY A O 1
ATOM 1745 N N . MET A 1 226 ? -8.472 2.175 -16.276 1.00 92.69 226 MET A N 1
ATOM 1746 C CA . MET A 1 226 ? -7.046 2.324 -15.949 1.00 92.69 226 MET A CA 1
ATOM 1747 C C . MET A 1 226 ? -6.239 2.776 -17.171 1.00 92.69 226 MET A C 1
ATOM 1749 O O . MET A 1 226 ? -6.546 2.431 -18.308 1.00 92.69 226 MET A O 1
ATOM 1753 N N . LEU A 1 227 ? -5.138 3.505 -16.951 1.00 92.12 227 LEU A N 1
ATOM 1754 C CA . LEU A 1 227 ? -4.328 4.034 -18.058 1.00 92.12 227 LEU A CA 1
ATOM 1755 C C . LEU A 1 227 ? -3.691 2.924 -18.913 1.00 92.12 227 LEU A C 1
ATOM 1757 O O . LEU A 1 227 ? -3.640 3.038 -20.137 1.00 92.12 227 LEU A O 1
ATOM 1761 N N . ARG A 1 228 ? -3.140 1.881 -18.277 1.00 94.06 228 ARG A N 1
ATOM 1762 C CA . ARG A 1 228 ? -2.638 0.662 -18.936 1.00 94.06 228 ARG A CA 1
ATOM 1763 C C . ARG A 1 228 ? -2.840 -0.541 -18.008 1.00 94.06 228 ARG A C 1
ATOM 1765 O O . ARG A 1 228 ? -1.930 -0.834 -17.227 1.00 94.06 228 ARG A O 1
ATOM 1772 N N . PRO A 1 229 ? -3.975 -1.249 -18.103 1.00 93.25 229 PRO A N 1
ATOM 1773 C CA . PRO A 1 229 ? -4.311 -2.324 -17.173 1.00 93.25 229 PRO A CA 1
ATOM 1774 C C . PRO A 1 229 ? -3.451 -3.577 -17.346 1.00 93.25 229 PRO A C 1
ATOM 1776 O O . PRO A 1 229 ? -3.315 -4.349 -16.416 1.00 93.25 229 PRO A O 1
ATOM 1779 N N . GLY A 1 230 ? -2.825 -3.787 -18.509 1.00 92.38 230 GLY A N 1
ATOM 1780 C CA . GLY A 1 230 ? -1.939 -4.941 -18.695 1.00 92.38 230 GLY A CA 1
ATOM 1781 C C . GLY A 1 230 ? -2.668 -6.288 -18.682 1.00 92.38 230 GLY A C 1
ATOM 1782 O O . GLY A 1 230 ? -2.065 -7.286 -18.324 1.00 92.38 230 GLY A O 1
ATOM 1783 N N . THR A 1 231 ? -3.932 -6.338 -19.109 1.00 92.38 231 THR A N 1
ATOM 1784 C CA . THR A 1 231 ? -4.770 -7.555 -19.130 1.00 92.38 231 THR A CA 1
ATOM 1785 C C . THR A 1 231 ? -4.166 -8.738 -19.898 1.00 92.38 231 THR A C 1
ATOM 1787 O O . THR A 1 231 ? -4.509 -9.879 -19.622 1.00 92.38 231 THR A O 1
ATOM 1790 N N . GLN A 1 232 ? -3.249 -8.481 -20.836 1.00 91.19 232 GLN A N 1
ATOM 1791 C CA . GLN A 1 232 ? -2.529 -9.489 -21.630 1.00 91.19 232 GLN A CA 1
ATOM 1792 C C . GLN A 1 232 ? -1.081 -9.702 -21.152 1.00 91.19 232 GLN A C 1
ATOM 1794 O O . GLN A 1 232 ? -0.194 -10.015 -21.942 1.00 91.19 232 GLN A O 1
ATOM 1799 N N . ASN A 1 233 ? -0.787 -9.435 -19.882 1.00 95.38 233 ASN A N 1
ATOM 1800 C CA . ASN A 1 233 ? 0.565 -9.580 -19.363 1.00 95.38 233 ASN A CA 1
ATOM 1801 C C . ASN A 1 233 ? 0.924 -11.061 -19.165 1.00 95.38 233 ASN A C 1
ATOM 1803 O O . ASN A 1 233 ? 0.415 -11.723 -18.266 1.00 95.38 233 ASN A O 1
ATOM 1807 N N . GLU A 1 234 ? 1.861 -11.544 -19.980 1.00 95.44 234 GLU A N 1
ATOM 1808 C CA . GLU A 1 234 ? 2.365 -12.924 -19.977 1.00 95.44 234 GLU A CA 1
ATOM 1809 C C . GLU A 1 234 ? 3.063 -13.359 -18.680 1.00 95.44 234 GLU A C 1
ATOM 1811 O O . GLU A 1 234 ? 3.389 -14.537 -18.543 1.00 95.44 234 GLU A O 1
ATOM 1816 N N . ALA A 1 235 ? 3.336 -12.438 -17.749 1.00 96.56 235 ALA A N 1
ATOM 1817 C CA . ALA A 1 235 ? 3.891 -12.778 -16.444 1.00 96.56 235 ALA A CA 1
ATOM 1818 C C . ALA A 1 235 ? 2.834 -13.305 -15.459 1.00 96.56 235 ALA A C 1
ATOM 1820 O O . ALA A 1 235 ? 3.181 -14.042 -14.540 1.00 96.56 235 ALA A O 1
ATOM 1821 N N . TYR A 1 236 ? 1.557 -12.944 -15.624 1.00 96.31 236 TYR A N 1
ATOM 1822 C CA . TYR A 1 236 ? 0.511 -13.337 -14.677 1.00 96.31 236 TYR A CA 1
ATOM 1823 C C . TYR A 1 236 ? 0.332 -14.860 -14.632 1.00 96.31 236 TYR A C 1
ATOM 1825 O O . TYR A 1 236 ? 0.356 -15.537 -15.658 1.00 96.31 236 TYR A O 1
ATOM 1833 N N . GLY A 1 237 ? 0.171 -15.399 -13.422 1.00 95.31 237 GLY A N 1
ATOM 1834 C CA . GLY A 1 237 ? 0.058 -16.836 -13.156 1.00 95.31 237 GLY A CA 1
ATOM 1835 C C . GLY A 1 237 ? 1.366 -17.632 -13.246 1.00 95.31 237 GLY A C 1
ATOM 1836 O O . GLY A 1 237 ? 1.334 -18.850 -13.091 1.00 95.31 237 GLY A O 1
ATOM 1837 N N . ARG A 1 238 ? 2.517 -16.990 -13.489 1.00 96.50 238 ARG A N 1
ATOM 1838 C CA . ARG A 1 238 ? 3.823 -17.664 -13.587 1.00 96.50 238 ARG A CA 1
ATOM 1839 C C . ARG A 1 238 ? 4.737 -17.273 -12.433 1.00 96.50 238 ARG A C 1
ATOM 1841 O O . ARG A 1 238 ? 4.729 -16.131 -11.984 1.00 96.50 238 ARG A O 1
ATOM 1848 N N . LEU A 1 239 ? 5.559 -18.220 -11.989 1.00 96.88 239 LEU A N 1
ATOM 1849 C CA . LEU A 1 239 ? 6.605 -17.964 -10.997 1.00 96.88 239 LEU A CA 1
ATOM 1850 C C . LEU A 1 239 ? 7.729 -17.131 -11.615 1.00 96.88 239 LEU A C 1
ATOM 1852 O O . LEU A 1 239 ? 8.053 -17.305 -12.789 1.00 96.88 239 LEU A O 1
ATOM 1856 N N . GLY A 1 240 ? 8.340 -16.247 -10.835 1.00 97.31 240 GLY A N 1
ATOM 1857 C CA . GLY A 1 240 ? 9.426 -15.400 -11.313 1.00 97.31 240 GLY A CA 1
ATOM 1858 C C . GLY A 1 240 ? 10.042 -14.548 -10.212 1.00 97.31 240 GLY A C 1
ATOM 1859 O O . GLY A 1 240 ? 9.851 -14.795 -9.023 1.00 97.31 240 GLY A O 1
ATOM 1860 N N . VAL A 1 241 ? 10.774 -13.516 -10.616 1.00 98.00 241 VAL A N 1
ATOM 1861 C CA . VAL A 1 241 ? 11.422 -12.571 -9.704 1.00 98.00 241 VAL A CA 1
ATOM 1862 C C . VAL A 1 241 ? 10.866 -11.174 -9.949 1.00 98.00 241 VAL A C 1
ATOM 1864 O O . VAL A 1 241 ? 10.966 -10.638 -11.052 1.00 98.00 241 VAL A O 1
ATOM 1867 N N . ALA A 1 242 ? 10.266 -10.576 -8.925 1.00 98.00 242 ALA A N 1
ATOM 1868 C CA . ALA A 1 242 ? 9.846 -9.184 -8.933 1.00 98.00 242 ALA A CA 1
ATOM 1869 C C . ALA A 1 242 ? 11.028 -8.288 -8.545 1.00 98.00 242 ALA A C 1
ATOM 1871 O O . ALA A 1 242 ? 11.636 -8.460 -7.493 1.00 98.00 242 ALA A O 1
ATOM 1872 N N . MET A 1 243 ? 11.332 -7.314 -9.397 1.00 97.38 243 MET A N 1
ATOM 1873 C CA . MET A 1 243 ? 12.424 -6.363 -9.222 1.00 97.38 243 MET A CA 1
ATOM 1874 C C . MET A 1 243 ? 11.869 -4.964 -8.980 1.00 97.38 243 MET A C 1
ATOM 1876 O O . MET A 1 243 ? 11.035 -4.476 -9.753 1.00 97.38 243 MET A O 1
ATOM 1880 N N . ALA A 1 244 ? 12.397 -4.260 -7.981 1.00 96.06 244 ALA A N 1
ATOM 1881 C CA . ALA A 1 244 ? 12.264 -2.810 -7.940 1.00 96.06 244 ALA A CA 1
ATOM 1882 C C . ALA A 1 244 ? 12.924 -2.193 -9.187 1.00 96.06 244 ALA A C 1
ATOM 1884 O O . ALA A 1 244 ? 14.006 -2.603 -9.599 1.00 96.06 244 ALA A O 1
ATOM 1885 N N . GLN A 1 245 ? 12.293 -1.192 -9.807 1.00 92.56 245 GLN A N 1
ATOM 1886 C CA . GLN A 1 245 ? 12.868 -0.502 -10.978 1.00 92.56 245 GLN A CA 1
ATOM 1887 C C . GLN A 1 245 ? 13.669 0.754 -10.625 1.00 92.56 245 GLN A C 1
ATOM 1889 O O . GLN A 1 245 ? 14.241 1.398 -11.503 1.00 92.56 245 GLN A O 1
ATOM 1894 N N . MET A 1 246 ? 13.672 1.129 -9.351 1.00 87.88 246 MET A N 1
ATOM 1895 C CA . MET A 1 246 ? 14.311 2.327 -8.816 1.00 87.88 246 MET A CA 1
ATOM 1896 C C . MET A 1 246 ? 15.384 1.925 -7.803 1.00 87.88 246 MET A C 1
ATOM 1898 O O . MET A 1 246 ? 15.329 0.835 -7.235 1.00 87.88 246 MET A O 1
ATOM 1902 N N . GLY A 1 247 ? 16.336 2.821 -7.538 1.00 84.06 247 GLY A N 1
ATOM 1903 C CA . GLY A 1 247 ? 17.322 2.624 -6.471 1.00 84.06 247 GLY A CA 1
ATOM 1904 C C . GLY A 1 247 ? 18.190 1.380 -6.684 1.00 84.06 247 GLY A C 1
ATOM 1905 O O . GLY A 1 247 ? 18.771 1.214 -7.759 1.00 84.06 247 GLY A O 1
ATOM 1906 N N . GLN A 1 248 ? 18.271 0.518 -5.668 1.00 85.44 248 GLN A N 1
ATOM 1907 C CA . GLN A 1 248 ? 19.152 -0.658 -5.640 1.00 85.44 248 GLN A CA 1
ATOM 1908 C C . GLN A 1 248 ? 18.653 -1.857 -6.458 1.00 85.44 248 GLN A C 1
ATOM 1910 O O . GLN A 1 248 ? 19.350 -2.861 -6.521 1.00 85.44 248 GLN A O 1
ATOM 1915 N N . LEU A 1 249 ? 17.491 -1.751 -7.115 1.00 92.94 249 LEU A N 1
ATOM 1916 C CA . LEU A 1 249 ? 16.897 -2.847 -7.888 1.00 92.94 249 LEU A CA 1
ATOM 1917 C C . LEU A 1 249 ? 16.694 -4.116 -7.044 1.00 92.94 249 LEU A C 1
ATOM 1919 O O . LEU A 1 249 ? 17.008 -5.214 -7.486 1.00 92.94 249 LEU A O 1
ATOM 1923 N N . SER A 1 250 ? 16.194 -3.964 -5.819 1.00 95.50 250 SER A N 1
ATOM 1924 C CA . SER A 1 250 ? 15.997 -5.076 -4.886 1.00 95.50 250 SER A CA 1
ATOM 1925 C C . SER A 1 250 ? 14.985 -6.100 -5.415 1.00 95.50 250 SER A C 1
ATOM 1927 O O . SER A 1 250 ? 13.979 -5.736 -6.035 1.00 95.50 250 SER A O 1
ATOM 1929 N N . ALA A 1 251 ? 15.273 -7.381 -5.177 1.00 96.81 251 ALA A N 1
ATOM 1930 C CA . ALA A 1 251 ? 14.538 -8.521 -5.720 1.00 96.81 251 ALA A CA 1
ATOM 1931 C C . ALA A 1 251 ? 13.650 -9.204 -4.669 1.00 96.81 251 ALA A C 1
ATOM 1933 O O . ALA A 1 251 ? 14.032 -9.338 -3.510 1.00 96.81 251 ALA A O 1
ATOM 1934 N N . THR A 1 252 ? 12.497 -9.718 -5.085 1.00 97.62 252 THR A N 1
ATOM 1935 C CA . THR A 1 252 ? 11.644 -10.592 -4.270 1.00 97.62 252 THR A CA 1
ATOM 1936 C C . THR A 1 252 ? 10.977 -11.667 -5.131 1.00 97.62 252 THR A C 1
ATOM 1938 O O . THR A 1 252 ? 10.887 -11.531 -6.353 1.00 97.62 252 THR A O 1
ATOM 1941 N N . LEU A 1 253 ? 10.526 -12.760 -4.514 1.00 97.69 253 LEU A N 1
ATOM 1942 C CA . LEU A 1 253 ? 9.862 -13.854 -5.229 1.00 97.69 253 LEU A CA 1
ATOM 1943 C C . LEU A 1 253 ? 8.452 -13.442 -5.679 1.00 97.69 253 LEU A C 1
ATOM 1945 O O . LEU A 1 253 ? 7.656 -12.894 -4.905 1.00 97.69 253 LEU A O 1
ATOM 1949 N N . PHE A 1 254 ? 8.146 -13.737 -6.940 1.00 97.62 254 PHE A N 1
ATOM 1950 C CA . PHE A 1 254 ? 6.870 -13.461 -7.593 1.00 97.62 254 PHE A CA 1
ATOM 1951 C C . PHE A 1 254 ? 6.121 -14.772 -7.845 1.00 97.62 254 PHE A C 1
ATOM 1953 O O . PHE A 1 254 ? 6.699 -15.730 -8.364 1.00 97.62 254 PHE A O 1
ATOM 1960 N N . THR A 1 255 ? 4.833 -14.815 -7.494 1.00 96.00 255 THR A N 1
ATOM 1961 C CA . THR A 1 255 ? 4.011 -16.038 -7.557 1.00 96.00 255 THR A CA 1
ATOM 1962 C C . THR A 1 255 ? 2.823 -15.926 -8.511 1.00 96.00 255 THR A C 1
ATOM 1964 O O . THR A 1 255 ? 1.917 -16.753 -8.466 1.00 96.00 255 THR A O 1
ATOM 1967 N N . GLY A 1 256 ? 2.851 -14.960 -9.433 1.00 95.81 256 GLY A N 1
ATOM 1968 C CA . GLY A 1 256 ? 1.871 -14.847 -10.515 1.00 95.81 256 GLY A CA 1
ATOM 1969 C C . GLY A 1 256 ? 0.779 -13.798 -10.301 1.00 95.81 256 GLY A C 1
ATOM 1970 O O . GLY A 1 256 ? -0.112 -13.691 -11.144 1.00 95.81 256 GLY A O 1
ATOM 1971 N N . GLU A 1 257 ? 0.823 -13.026 -9.217 1.00 96.06 257 GLU A N 1
ATOM 1972 C CA . GLU A 1 257 ? -0.154 -11.980 -8.909 1.00 96.06 257 GLU A CA 1
ATOM 1973 C C . GLU A 1 257 ? -0.108 -10.798 -9.894 1.00 96.06 257 GLU A C 1
ATOM 1975 O O . GLU A 1 257 ? 0.777 -10.666 -10.744 1.00 96.06 257 GLU A O 1
ATOM 1980 N N . LEU A 1 258 ? -1.071 -9.882 -9.766 1.00 97.69 258 LEU A N 1
ATOM 1981 C CA . LEU A 1 258 ? -0.957 -8.577 -10.408 1.00 97.69 258 LEU A CA 1
ATOM 1982 C C . LEU A 1 258 ? 0.166 -7.780 -9.730 1.00 97.69 258 LEU A C 1
ATOM 1984 O O . LEU A 1 258 ? 0.484 -8.008 -8.567 1.00 97.69 258 LEU A O 1
ATOM 1988 N N . TYR A 1 259 ? 0.762 -6.822 -10.435 1.00 97.94 259 TYR A N 1
ATOM 1989 C CA . TYR A 1 259 ? 1.813 -5.972 -9.871 1.00 97.94 259 TYR A CA 1
ATOM 1990 C C . TYR A 1 259 ? 1.804 -4.576 -10.489 1.00 97.94 259 TYR A C 1
ATOM 1992 O O . TYR A 1 259 ? 1.356 -4.387 -11.627 1.00 97.94 259 TYR A O 1
ATOM 2000 N N . ASP A 1 260 ? 2.272 -3.583 -9.734 1.00 96.00 260 ASP A N 1
ATOM 2001 C CA . ASP A 1 260 ? 2.266 -2.185 -10.166 1.00 96.00 260 ASP A CA 1
ATOM 2002 C C . ASP A 1 260 ? 3.423 -1.837 -11.121 1.00 96.00 260 ASP A C 1
ATOM 2004 O O . ASP A 1 260 ? 4.339 -2.618 -11.374 1.00 96.00 260 ASP A O 1
ATOM 2008 N N . ASN A 1 261 ? 3.375 -0.642 -11.709 1.00 94.12 261 ASN A N 1
ATOM 2009 C CA . ASN A 1 261 ? 4.337 -0.203 -12.716 1.00 94.12 261 ASN A CA 1
ATOM 2010 C C . ASN A 1 261 ? 5.690 0.286 -12.171 1.00 94.12 261 ASN A C 1
ATOM 2012 O O . ASN A 1 261 ? 6.472 0.819 -12.962 1.00 94.12 261 ASN A O 1
ATOM 2016 N N . ASN A 1 262 ? 5.951 0.214 -10.869 1.00 93.06 262 ASN A N 1
ATOM 2017 C CA . ASN A 1 262 ? 7.275 0.388 -10.263 1.00 93.06 262 ASN A CA 1
ATOM 2018 C C . ASN A 1 262 ? 8.007 -0.945 -10.085 1.00 93.06 262 ASN A C 1
ATOM 2020 O O . ASN A 1 262 ? 9.224 -0.930 -9.889 1.00 93.06 262 ASN A O 1
ATOM 2024 N N . THR A 1 263 ? 7.288 -2.058 -10.224 1.00 95.69 263 THR A N 1
ATOM 2025 C CA . THR A 1 263 ? 7.824 -3.416 -10.227 1.00 95.69 263 THR A CA 1
ATOM 2026 C C . THR A 1 263 ? 8.005 -3.911 -11.662 1.00 95.69 263 THR A C 1
ATOM 2028 O O . THR A 1 263 ? 7.099 -3.827 -12.498 1.00 95.69 263 THR A O 1
ATOM 2031 N N . GLY A 1 264 ? 9.190 -4.434 -11.965 1.00 95.81 264 GLY A N 1
ATOM 2032 C CA . GLY A 1 264 ? 9.445 -5.203 -13.179 1.00 95.81 264 GLY A CA 1
ATOM 2033 C C . GLY A 1 264 ? 9.579 -6.671 -12.824 1.00 95.81 264 GLY A C 1
ATOM 2034 O O . GLY A 1 264 ? 10.428 -7.024 -12.017 1.00 95.81 264 GLY A O 1
ATOM 2035 N N . VAL A 1 265 ? 8.749 -7.529 -13.408 1.00 97.94 265 VAL A N 1
ATOM 2036 C CA . VAL A 1 265 ? 8.794 -8.969 -13.124 1.00 97.94 265 VAL A CA 1
ATOM 2037 C C . VAL A 1 265 ? 9.583 -9.666 -14.218 1.00 97.94 265 VAL A C 1
ATOM 2039 O O . VAL A 1 265 ? 9.336 -9.414 -15.398 1.00 97.94 265 VAL A O 1
ATOM 2042 N N . ILE A 1 266 ? 10.535 -10.507 -13.823 1.00 98.44 266 ILE A N 1
ATOM 2043 C CA . ILE A 1 266 ? 11.328 -11.383 -14.683 1.00 98.44 266 ILE A CA 1
ATOM 2044 C C . ILE A 1 266 ? 10.769 -12.792 -14.542 1.00 98.44 266 ILE A C 1
ATOM 2046 O O . ILE A 1 266 ? 10.808 -13.375 -13.461 1.00 98.44 266 ILE A O 1
ATOM 2050 N N . VAL A 1 267 ? 10.247 -13.336 -15.635 1.00 98.06 267 VAL A N 1
ATOM 2051 C CA . VAL A 1 267 ? 9.652 -14.674 -15.661 1.00 98.06 267 VAL A CA 1
ATOM 2052 C C . VAL A 1 267 ? 10.497 -15.577 -16.552 1.00 98.06 267 VAL A C 1
ATOM 2054 O O . VAL A 1 267 ? 10.721 -15.231 -17.718 1.00 98.06 267 VAL A O 1
ATOM 2057 N N . PRO A 1 268 ? 10.970 -16.726 -16.044 1.00 97.94 268 PRO A N 1
ATOM 2058 C CA . PRO A 1 268 ? 11.724 -17.673 -16.842 1.00 97.94 268 PRO A CA 1
ATOM 2059 C C . PRO A 1 268 ? 10.833 -18.300 -17.921 1.00 97.94 268 PRO A C 1
ATOM 2061 O O . PRO A 1 268 ? 9.644 -18.561 -17.713 1.00 97.94 268 PRO A O 1
ATOM 2064 N N . LYS A 1 269 ? 11.409 -18.552 -19.096 1.00 97.50 269 LYS A N 1
ATOM 2065 C CA . LYS A 1 269 ? 10.734 -19.268 -20.189 1.00 97.50 269 LYS A CA 1
ATOM 2066 C C . LYS A 1 269 ? 10.525 -20.744 -19.852 1.00 97.50 269 LYS A C 1
ATOM 2068 O O . LYS A 1 269 ? 9.508 -21.302 -20.240 1.00 97.50 269 LYS A O 1
ATOM 2073 N N . GLU A 1 270 ? 11.443 -21.320 -19.081 1.00 96.38 270 GLU A N 1
ATOM 2074 C CA . GLU A 1 270 ? 11.428 -22.716 -18.638 1.00 96.38 270 GLU A CA 1
ATOM 2075 C C . GLU A 1 270 ? 11.588 -22.778 -17.119 1.00 96.38 270 GLU A C 1
ATOM 2077 O O . GLU A 1 270 ? 12.337 -21.993 -16.538 1.00 96.38 270 GLU A O 1
ATOM 2082 N N . HIS A 1 271 ? 10.891 -23.707 -16.464 1.00 93.19 271 HIS A N 1
ATOM 2083 C CA . HIS A 1 271 ? 10.834 -23.771 -15.000 1.00 93.19 271 HIS A CA 1
ATOM 2084 C C . HIS A 1 271 ? 12.216 -23.957 -14.346 1.00 93.19 271 HIS A C 1
ATOM 2086 O O . HIS A 1 271 ? 12.496 -23.352 -13.313 1.00 93.19 271 HIS A O 1
ATOM 2092 N N . GLU A 1 272 ? 13.107 -24.717 -14.983 1.00 94.44 272 GLU A N 1
ATOM 2093 C CA . GLU A 1 272 ? 14.452 -25.036 -14.482 1.00 94.44 272 GLU A CA 1
ATOM 2094 C C . GLU A 1 272 ? 15.359 -23.802 -14.333 1.00 94.44 272 GLU A C 1
ATOM 2096 O O . GLU A 1 272 ? 16.269 -23.783 -13.505 1.00 94.44 272 GLU A O 1
ATOM 2101 N N . HIS A 1 273 ? 15.086 -22.726 -15.079 1.00 96.00 273 HIS A N 1
ATOM 2102 C CA . HIS A 1 273 ? 15.853 -21.481 -14.995 1.00 96.00 273 HIS A CA 1
ATOM 2103 C C . HIS A 1 273 ? 15.453 -20.598 -13.806 1.00 96.00 273 HIS A C 1
ATOM 2105 O O . HIS A 1 273 ? 16.149 -19.627 -13.511 1.00 96.00 273 HIS A O 1
ATOM 2111 N N . TYR A 1 274 ? 14.360 -20.912 -13.105 1.00 95.94 274 TYR A N 1
ATOM 2112 C CA . TYR A 1 274 ? 13.823 -20.058 -12.047 1.00 95.94 274 TYR A CA 1
ATOM 2113 C C . TYR A 1 274 ? 14.819 -19.816 -10.902 1.00 95.94 274 TYR A C 1
ATOM 2115 O O . TYR A 1 274 ? 15.114 -18.670 -10.561 1.00 95.94 274 TYR A O 1
ATOM 2123 N N . LEU A 1 275 ? 15.372 -20.896 -10.350 1.00 96.44 275 LEU A N 1
ATOM 2124 C CA . LEU A 1 275 ? 16.342 -20.875 -9.253 1.00 96.44 275 LEU A CA 1
ATOM 2125 C C . LEU A 1 275 ? 17.654 -20.148 -9.627 1.00 96.44 275 LEU A C 1
ATOM 2127 O O . LEU A 1 275 ? 18.048 -19.234 -8.899 1.00 96.44 275 LEU A O 1
ATOM 2131 N N . PRO A 1 276 ? 18.310 -20.467 -10.764 1.00 97.62 276 PRO A N 1
ATOM 2132 C CA . PRO A 1 276 ? 19.477 -19.720 -11.241 1.00 97.62 276 PRO A CA 1
ATOM 2133 C C . PRO A 1 276 ? 19.213 -18.219 -11.414 1.00 97.62 276 PRO A C 1
ATOM 2135 O O . PRO A 1 276 ? 20.028 -17.391 -11.007 1.00 97.62 276 PRO A O 1
ATOM 2138 N N . ILE A 1 277 ? 18.057 -17.850 -11.976 1.00 98.12 277 ILE A N 1
ATOM 2139 C CA . ILE A 1 277 ? 17.685 -16.445 -12.186 1.00 98.12 277 ILE A CA 1
ATOM 2140 C C . ILE A 1 277 ? 17.472 -15.729 -10.854 1.00 98.12 277 ILE A C 1
ATOM 2142 O O . ILE A 1 277 ? 17.914 -14.591 -10.711 1.00 98.12 277 ILE A O 1
ATOM 2146 N N . TRP A 1 278 ? 16.851 -16.376 -9.866 1.00 97.56 278 TRP A N 1
ATOM 2147 C CA . TRP A 1 278 ? 16.738 -15.829 -8.513 1.00 97.56 278 TRP A CA 1
ATOM 2148 C C . TRP A 1 278 ? 18.108 -15.556 -7.881 1.00 97.56 278 TRP A C 1
ATOM 2150 O O . TRP A 1 278 ? 18.340 -14.463 -7.355 1.00 97.56 278 TRP A O 1
ATOM 2160 N N . CYS A 1 279 ? 19.034 -16.516 -7.964 1.00 97.31 279 CYS A N 1
ATOM 2161 C CA . CYS A 1 279 ? 20.391 -16.346 -7.445 1.00 97.31 279 CYS A CA 1
ATOM 2162 C C . CYS A 1 279 ? 21.107 -15.166 -8.107 1.00 97.31 279 CYS A C 1
ATOM 2164 O O . CYS A 1 279 ? 21.717 -14.369 -7.401 1.00 97.31 279 CYS A O 1
ATOM 2166 N N . PHE A 1 280 ? 20.971 -15.010 -9.426 1.00 97.50 280 PHE A N 1
ATOM 2167 C CA . PHE A 1 280 ? 21.539 -13.869 -10.138 1.00 97.50 280 PHE A CA 1
ATOM 2168 C C . PHE A 1 280 ? 20.882 -12.549 -9.728 1.00 97.50 280 PHE A C 1
ATOM 2170 O O . PHE A 1 280 ? 21.570 -11.618 -9.337 1.00 97.50 280 PHE A O 1
ATOM 2177 N N . CYS A 1 281 ? 19.550 -12.466 -9.741 1.00 96.94 281 CYS A N 1
ATOM 2178 C CA . CYS A 1 281 ? 18.820 -11.229 -9.441 1.00 96.94 281 CYS A CA 1
ATOM 2179 C C . CYS A 1 281 ? 19.027 -10.722 -8.005 1.00 96.94 281 CYS A C 1
ATOM 2181 O O . CYS A 1 281 ? 18.842 -9.537 -7.740 1.00 96.94 281 CYS A O 1
ATOM 2183 N N . THR A 1 282 ? 19.396 -11.607 -7.076 1.00 95.62 282 THR A N 1
ATOM 2184 C CA . THR A 1 282 ? 19.736 -11.250 -5.689 1.00 95.62 282 THR A CA 1
ATOM 2185 C C . THR A 1 282 ? 21.218 -10.952 -5.481 1.00 95.62 282 THR A C 1
ATOM 2187 O O . THR A 1 282 ? 21.621 -10.615 -4.367 1.00 95.62 282 THR A O 1
ATOM 2190 N N . SER A 1 283 ? 22.037 -11.062 -6.527 1.00 94.50 283 SER A N 1
ATOM 2191 C CA . SER A 1 283 ? 23.474 -10.854 -6.449 1.00 94.50 283 SER A CA 1
ATOM 2192 C C . SER A 1 283 ? 23.864 -9.398 -6.764 1.00 94.50 283 SER A C 1
ATOM 2194 O O . SER A 1 283 ? 23.194 -8.717 -7.550 1.00 94.50 283 SER A O 1
ATOM 2196 N N . PRO A 1 284 ? 24.972 -8.887 -6.195 1.00 91.50 284 PRO A N 1
ATOM 2197 C CA . PRO A 1 284 ? 25.499 -7.568 -6.554 1.00 91.50 284 PRO A CA 1
ATOM 2198 C C . PRO A 1 284 ? 25.867 -7.439 -8.042 1.00 91.50 284 PRO A C 1
ATOM 2200 O O . PRO A 1 284 ? 25.793 -6.346 -8.608 1.00 91.50 284 PRO A O 1
ATOM 2203 N N . GLU A 1 285 ? 26.253 -8.545 -8.688 1.00 91.81 285 GLU A N 1
ATOM 2204 C CA . GLU A 1 285 ? 26.592 -8.612 -10.115 1.00 91.81 285 GLU A CA 1
ATOM 2205 C C . GLU A 1 285 ? 25.422 -8.162 -10.988 1.00 91.81 285 GLU A C 1
ATOM 2207 O O . GLU A 1 285 ? 25.633 -7.415 -11.942 1.00 91.81 285 GLU A O 1
ATOM 2212 N N . TYR A 1 286 ? 24.195 -8.563 -10.649 1.00 94.50 286 TYR A N 1
ATOM 2213 C CA . TYR A 1 286 ? 23.015 -8.202 -11.427 1.00 94.50 286 TYR A CA 1
ATOM 2214 C C . TYR A 1 286 ? 22.760 -6.695 -11.428 1.00 94.50 286 TYR A C 1
ATOM 2216 O O . TYR A 1 286 ? 22.539 -6.100 -12.484 1.00 94.50 286 TYR A O 1
ATOM 2224 N N . VAL A 1 287 ? 22.845 -6.050 -10.260 1.00 90.88 287 VAL A N 1
ATOM 2225 C CA . VAL A 1 287 ? 22.632 -4.600 -10.148 1.00 90.88 287 VAL A CA 1
ATOM 2226 C C . VAL A 1 287 ? 23.663 -3.843 -10.985 1.00 90.88 287 VAL A C 1
ATOM 2228 O O . VAL A 1 287 ? 23.285 -2.929 -11.722 1.00 90.88 287 VAL A O 1
ATOM 2231 N N . ARG A 1 288 ? 24.941 -4.246 -10.932 1.00 88.44 288 ARG A N 1
ATOM 2232 C CA . ARG A 1 288 ? 26.002 -3.663 -11.773 1.00 88.44 288 ARG A CA 1
ATOM 2233 C C . ARG A 1 288 ? 25.685 -3.827 -13.260 1.00 88.44 288 ARG A C 1
ATOM 2235 O O . ARG A 1 288 ? 25.588 -2.825 -13.966 1.00 88.44 288 ARG A O 1
ATOM 2242 N N . ALA A 1 289 ? 25.383 -5.050 -13.694 1.00 89.88 289 ALA A N 1
ATOM 2243 C CA . ALA A 1 289 ? 25.097 -5.355 -15.094 1.00 89.88 289 ALA A CA 1
ATOM 2244 C C . ALA A 1 289 ? 23.881 -4.579 -15.636 1.00 89.88 289 ALA A C 1
ATOM 2246 O O . ALA A 1 289 ? 23.912 -4.052 -16.750 1.00 89.88 289 ALA A O 1
ATOM 2247 N N . VAL A 1 290 ? 22.801 -4.446 -14.855 1.00 91.31 290 VAL A N 1
ATOM 2248 C CA . VAL A 1 290 ? 21.638 -3.645 -15.276 1.00 91.31 290 VAL A CA 1
ATOM 2249 C C . VAL A 1 290 ? 22.011 -2.170 -15.386 1.00 91.31 290 VAL A C 1
ATOM 2251 O O . VAL A 1 290 ? 21.586 -1.512 -16.335 1.00 91.31 290 VAL A O 1
ATOM 2254 N N . ARG A 1 291 ? 22.798 -1.634 -14.446 1.00 86.44 291 ARG A N 1
ATOM 2255 C CA . ARG A 1 291 ? 23.192 -0.215 -14.427 1.00 86.44 291 ARG A CA 1
ATOM 2256 C C . ARG A 1 291 ? 24.198 0.147 -15.517 1.00 86.44 291 ARG A C 1
ATOM 2258 O O . ARG A 1 291 ? 24.154 1.270 -16.011 1.00 86.44 291 ARG A O 1
ATOM 2265 N N . GLU A 1 292 ? 25.025 -0.789 -15.963 1.00 82.69 292 GLU A N 1
ATOM 2266 C CA . GLU A 1 292 ? 25.856 -0.630 -17.166 1.00 82.69 292 GLU A CA 1
ATOM 2267 C C . GLU A 1 292 ? 24.999 -0.456 -18.427 1.00 82.69 292 GLU A C 1
ATOM 2269 O O . GLU A 1 292 ? 25.327 0.323 -19.328 1.00 82.69 292 GLU A O 1
ATOM 2274 N N . VAL A 1 293 ? 23.865 -1.158 -18.470 1.00 81.75 293 VAL A N 1
ATOM 2275 C CA . VAL A 1 293 ? 22.942 -1.190 -19.605 1.00 81.75 293 VAL A CA 1
ATOM 2276 C C . VAL A 1 293 ? 21.933 -0.035 -19.555 1.00 81.75 293 VAL A C 1
ATOM 2278 O O . VAL A 1 293 ? 21.571 0.504 -20.605 1.00 81.75 293 VAL A O 1
ATOM 2281 N N . ASP A 1 294 ? 21.455 0.361 -18.375 1.00 83.50 294 ASP A N 1
ATOM 2282 C CA . ASP A 1 294 ? 20.437 1.394 -18.155 1.00 83.50 294 ASP A CA 1
ATOM 2283 C C . ASP A 1 294 ? 20.731 2.229 -16.898 1.00 83.50 294 ASP A C 1
ATOM 2285 O O . ASP A 1 294 ? 20.502 1.823 -15.756 1.00 83.50 294 ASP A O 1
ATOM 2289 N N . GLN A 1 295 ? 21.207 3.450 -17.134 1.00 80.12 295 GLN A N 1
ATOM 2290 C CA . GLN A 1 295 ? 21.600 4.396 -16.088 1.00 80.12 295 GLN A CA 1
ATOM 2291 C C . GLN A 1 295 ? 20.461 5.333 -15.666 1.00 80.12 295 GLN A C 1
ATOM 2293 O O . GLN A 1 295 ? 20.682 6.282 -14.913 1.00 80.12 295 GLN A O 1
ATOM 2298 N N . ALA A 1 296 ? 19.238 5.129 -16.165 1.00 79.44 296 ALA A N 1
ATOM 2299 C CA . ALA A 1 296 ? 18.106 5.942 -15.743 1.00 79.44 296 ALA A CA 1
ATOM 2300 C C . ALA A 1 296 ? 17.744 5.648 -14.283 1.00 79.44 296 ALA A C 1
ATOM 2302 O O . ALA A 1 296 ? 17.784 4.501 -13.844 1.00 79.44 296 ALA A O 1
ATOM 2303 N N . LEU A 1 297 ? 17.295 6.669 -13.544 1.00 82.56 297 LEU A N 1
ATOM 2304 C CA . LEU A 1 297 ? 16.818 6.500 -12.166 1.00 82.56 297 LEU A CA 1
ATOM 2305 C C . LEU A 1 297 ? 15.786 5.359 -12.064 1.00 82.56 297 LEU A C 1
ATOM 2307 O O . LEU A 1 297 ? 15.897 4.509 -11.180 1.00 82.56 297 LEU A O 1
ATOM 2311 N N . LYS A 1 298 ? 14.854 5.323 -13.032 1.00 88.19 298 LYS A N 1
ATOM 2312 C CA . LYS A 1 298 ? 13.927 4.216 -13.282 1.00 88.19 298 LYS A CA 1
ATOM 2313 C C . LYS A 1 298 ? 14.386 3.383 -14.473 1.00 88.19 298 LYS A C 1
ATOM 2315 O O . LYS A 1 298 ? 14.234 3.834 -15.611 1.00 88.19 298 LYS A O 1
ATOM 2320 N N . VAL A 1 299 ? 14.877 2.172 -14.231 1.00 90.44 299 VAL A N 1
ATOM 2321 C CA . VAL A 1 299 ? 15.252 1.256 -15.317 1.00 90.44 299 VAL A CA 1
ATOM 2322 C C . VAL A 1 299 ? 14.009 0.719 -16.020 1.00 90.44 299 VAL A C 1
ATOM 2324 O O . VAL A 1 299 ? 12.941 0.563 -15.423 1.00 90.44 299 VAL A O 1
ATOM 2327 N N . THR A 1 300 ? 14.122 0.434 -17.315 1.00 89.31 300 THR A N 1
ATOM 2328 C CA . THR A 1 300 ? 12.997 -0.143 -18.067 1.00 89.31 300 THR A CA 1
ATOM 2329 C C . THR A 1 300 ? 12.892 -1.657 -17.861 1.00 89.31 300 THR A C 1
ATOM 2331 O O . THR A 1 300 ? 13.910 -2.328 -17.727 1.00 89.31 300 THR A O 1
ATOM 2334 N N . ASN A 1 301 ? 11.680 -2.224 -17.939 1.00 92.44 301 ASN A N 1
ATOM 2335 C CA . ASN A 1 301 ? 11.481 -3.687 -17.895 1.00 92.44 301 ASN A CA 1
ATOM 2336 C C . ASN A 1 301 ? 12.348 -4.419 -18.933 1.00 92.44 301 ASN A C 1
ATOM 2338 O O . ASN A 1 301 ? 12.982 -5.419 -18.636 1.00 92.44 301 ASN A O 1
ATOM 2342 N N . ALA A 1 302 ? 12.453 -3.866 -20.145 1.00 89.69 302 ALA A N 1
ATOM 2343 C CA . ALA A 1 302 ? 13.277 -4.453 -21.196 1.00 89.69 302 ALA A CA 1
ATOM 2344 C C . ALA A 1 302 ? 14.777 -4.461 -20.856 1.00 89.69 302 ALA A C 1
ATOM 2346 O O . ALA A 1 302 ? 15.495 -5.320 -21.354 1.00 89.69 302 ALA A O 1
ATOM 2347 N N . SER A 1 303 ? 15.262 -3.511 -20.049 1.00 90.88 303 SER A N 1
ATOM 2348 C CA . SER A 1 303 ? 16.663 -3.471 -19.616 1.00 90.88 303 SER A CA 1
ATOM 2349 C C . SER A 1 303 ? 16.984 -4.572 -18.600 1.00 90.88 303 SER A C 1
ATOM 2351 O O . SER A 1 303 ? 18.095 -5.083 -18.636 1.00 90.88 303 SER A O 1
ATOM 2353 N N . LEU A 1 304 ? 16.015 -4.992 -17.774 1.00 95.06 304 LEU A N 1
ATOM 2354 C CA . LEU A 1 304 ? 16.203 -6.021 -16.735 1.00 95.06 304 LEU A CA 1
ATOM 2355 C C . LEU A 1 304 ? 16.675 -7.373 -17.295 1.00 95.06 304 LEU A C 1
ATOM 2357 O O . LEU A 1 304 ? 17.344 -8.129 -16.608 1.00 95.06 304 LEU A O 1
ATOM 2361 N N . VAL A 1 305 ? 16.359 -7.671 -18.557 1.00 95.69 305 VAL A N 1
ATOM 2362 C CA . VAL A 1 305 ? 16.754 -8.926 -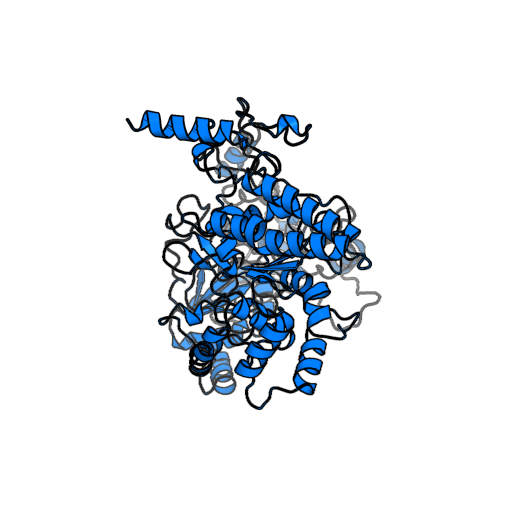19.221 1.00 95.69 305 VAL A CA 1
ATOM 2363 C C . VAL A 1 305 ? 17.849 -8.742 -20.275 1.00 95.69 305 VAL A C 1
ATOM 2365 O O . VAL A 1 305 ? 18.313 -9.710 -20.866 1.00 95.69 305 VAL A O 1
ATOM 2368 N N . LYS A 1 306 ? 18.306 -7.511 -20.531 1.00 92.06 306 LYS A N 1
ATOM 2369 C CA . LYS A 1 306 ? 19.375 -7.223 -21.511 1.00 92.06 306 LYS A CA 1
ATOM 2370 C C . LYS A 1 306 ? 20.760 -7.222 -20.872 1.00 92.06 306 LYS A C 1
ATOM 2372 O O . LYS A 1 306 ? 21.632 -6.473 -21.299 1.00 92.06 306 LYS A O 1
ATOM 2377 N N . VAL A 1 307 ? 20.934 -8.063 -19.862 1.00 91.94 307 VAL A N 1
ATOM 2378 C CA . VAL A 1 307 ? 22.183 -8.237 -19.127 1.00 91.94 307 VAL A CA 1
ATOM 2379 C C . VAL A 1 307 ? 22.801 -9.598 -19.449 1.00 91.94 307 VAL A C 1
ATOM 2381 O O . VAL A 1 307 ? 22.047 -10.542 -19.708 1.00 91.94 307 VAL A O 1
ATOM 2384 N N . PRO A 1 308 ? 24.139 -9.717 -19.452 1.00 90.69 308 PRO A N 1
ATOM 2385 C CA . PRO A 1 308 ? 24.821 -11.002 -19.581 1.00 90.69 308 PRO A CA 1
ATOM 2386 C C . PRO A 1 308 ? 24.389 -12.002 -18.505 1.00 90.69 308 PRO A C 1
ATOM 2388 O O . PRO A 1 308 ? 24.249 -11.627 -17.342 1.00 90.69 308 PRO A O 1
ATOM 2391 N N . PHE A 1 309 ? 24.209 -13.270 -18.877 1.00 94.38 309 PHE A N 1
ATOM 2392 C CA . PHE A 1 309 ? 23.799 -14.324 -17.952 1.00 94.38 309 PHE A CA 1
ATOM 2393 C C . PHE A 1 309 ? 24.541 -15.640 -18.219 1.00 94.38 309 PHE A C 1
ATOM 2395 O O . PHE A 1 309 ? 24.352 -16.284 -19.250 1.00 94.38 309 PHE A O 1
ATOM 2402 N N . ASP A 1 310 ? 25.379 -16.039 -17.260 1.00 93.56 310 ASP A N 1
ATOM 2403 C CA . ASP A 1 310 ? 26.094 -17.319 -17.250 1.00 93.56 310 ASP A CA 1
ATOM 2404 C C . ASP A 1 310 ? 25.236 -18.388 -16.557 1.00 93.56 310 ASP A C 1
ATOM 2406 O O . ASP A 1 310 ? 25.275 -18.558 -15.335 1.00 93.56 310 ASP A O 1
ATOM 2410 N N . LEU A 1 311 ? 24.399 -19.074 -17.340 1.00 94.81 311 LEU A N 1
ATOM 2411 C CA . LEU A 1 311 ? 23.489 -20.091 -16.814 1.00 94.81 311 LEU A CA 1
ATOM 2412 C C . LEU A 1 311 ? 24.228 -21.231 -16.074 1.00 94.81 311 LEU A C 1
ATOM 2414 O O . LEU A 1 311 ? 23.833 -21.508 -14.938 1.00 94.81 311 LEU A O 1
ATOM 2418 N N . PRO A 1 312 ? 25.292 -21.860 -16.624 1.00 95.50 312 PRO A N 1
ATOM 2419 C CA . PRO A 1 312 ? 26.039 -22.902 -15.912 1.00 95.50 312 PRO A CA 1
ATOM 2420 C C . PRO A 1 312 ? 26.575 -22.457 -14.547 1.00 95.50 312 PRO A C 1
ATOM 2422 O O . PRO A 1 312 ? 26.468 -23.198 -13.565 1.00 95.50 312 PRO A O 1
ATOM 2425 N N . HIS A 1 313 ? 27.116 -21.238 -14.455 1.00 95.69 313 HIS A N 1
ATOM 2426 C CA . HIS A 1 313 ? 27.577 -20.683 -13.185 1.00 95.69 313 HIS A CA 1
ATOM 2427 C C . HIS A 1 313 ? 26.430 -20.560 -12.173 1.00 95.69 313 HIS A C 1
ATOM 2429 O O . HIS A 1 313 ? 26.533 -21.062 -11.051 1.00 95.69 313 HIS A O 1
ATOM 2435 N N . TRP A 1 314 ? 25.313 -19.942 -12.565 1.00 97.25 314 TRP A N 1
ATOM 2436 C CA . TRP A 1 314 ? 24.188 -19.705 -11.656 1.00 97.25 314 TRP A CA 1
ATOM 2437 C C . TRP A 1 314 ? 23.420 -20.977 -11.286 1.00 97.25 314 TRP A C 1
ATOM 2439 O O . TRP A 1 314 ? 22.868 -21.045 -10.189 1.00 97.25 314 TRP A O 1
ATOM 2449 N N . GLN A 1 315 ? 23.429 -22.006 -12.137 1.00 97.12 315 GLN A N 1
ATOM 2450 C CA . GLN A 1 315 ? 22.942 -23.346 -11.789 1.00 97.12 315 GLN A CA 1
ATOM 2451 C C . GLN A 1 315 ? 23.755 -23.965 -10.654 1.00 97.12 315 GLN A C 1
ATOM 2453 O O . GLN A 1 315 ? 23.174 -24.490 -9.704 1.00 97.12 315 GLN A O 1
ATOM 2458 N N . LYS A 1 316 ? 25.086 -23.845 -10.704 1.00 96.88 316 LYS A N 1
ATOM 2459 C CA . LYS A 1 316 ? 25.954 -24.312 -9.620 1.00 96.88 316 LYS A CA 1
ATOM 2460 C C . LYS A 1 316 ? 25.672 -23.563 -8.314 1.00 96.88 316 LYS A C 1
ATOM 2462 O O . LYS A 1 316 ? 25.457 -24.197 -7.285 1.00 96.88 316 LYS A O 1
ATOM 2467 N N . VAL A 1 317 ? 25.596 -22.230 -8.365 1.00 96.94 317 VAL A N 1
ATOM 2468 C CA . VAL A 1 317 ? 25.276 -21.399 -7.188 1.00 96.94 317 VAL A CA 1
ATOM 2469 C C . VAL A 1 317 ? 23.905 -21.760 -6.608 1.00 96.94 317 VAL A C 1
ATOM 2471 O O . VAL A 1 317 ? 23.746 -21.839 -5.392 1.00 96.94 317 VAL A O 1
ATOM 2474 N N . ALA A 1 318 ? 22.908 -22.000 -7.463 1.00 96.19 318 ALA A N 1
ATOM 2475 C CA . ALA A 1 318 ? 21.577 -22.407 -7.031 1.00 96.19 318 ALA A CA 1
ATOM 2476 C C . ALA A 1 318 ? 21.579 -23.768 -6.321 1.00 96.19 318 ALA A C 1
ATOM 2478 O O . ALA A 1 318 ? 20.965 -23.881 -5.263 1.00 96.19 318 ALA A O 1
ATOM 2479 N N . ALA A 1 319 ? 22.293 -24.763 -6.853 1.00 95.56 319 ALA A N 1
ATOM 2480 C CA . ALA A 1 319 ? 22.402 -26.082 -6.231 1.00 95.56 319 ALA A CA 1
ATOM 2481 C C . ALA A 1 319 ? 23.080 -26.029 -4.848 1.00 95.56 319 ALA A C 1
ATOM 2483 O O . ALA A 1 319 ? 22.677 -26.750 -3.939 1.00 95.56 319 ALA A O 1
ATOM 2484 N N . GLU A 1 320 ? 24.075 -25.154 -4.673 1.00 96.00 320 GLU A N 1
ATOM 2485 C CA . GLU A 1 320 ? 24.767 -24.958 -3.393 1.00 96.00 320 GLU A CA 1
ATOM 2486 C C . GLU A 1 320 ? 23.906 -24.196 -2.370 1.00 96.00 320 GLU A C 1
ATOM 2488 O O . GLU A 1 320 ? 23.858 -24.569 -1.198 1.00 96.00 320 GLU A O 1
ATOM 2493 N N . LYS A 1 321 ? 23.212 -23.130 -2.794 1.00 94.81 321 LYS A N 1
ATOM 2494 C CA . LYS A 1 321 ? 22.458 -22.237 -1.894 1.00 94.81 321 LYS A CA 1
ATOM 2495 C C . LYS A 1 321 ? 21.058 -22.750 -1.552 1.00 94.81 321 LYS A C 1
ATOM 2497 O O . LYS A 1 321 ? 20.556 -22.476 -0.465 1.00 94.81 321 LYS A O 1
ATOM 2502 N N . TYR A 1 322 ? 20.428 -23.469 -2.475 1.00 94.62 322 TYR A N 1
ATOM 2503 C CA . TYR A 1 322 ? 19.050 -23.948 -2.370 1.00 94.62 322 TYR A CA 1
ATOM 2504 C C . TYR A 1 322 ? 18.961 -25.444 -2.713 1.00 94.62 322 TYR A C 1
ATOM 2506 O O . TYR A 1 322 ? 18.252 -25.816 -3.651 1.00 94.62 322 TYR A O 1
ATOM 2514 N N . PRO A 1 323 ? 19.640 -26.329 -1.953 1.00 93.00 323 PRO A N 1
ATOM 2515 C CA . PRO A 1 323 ? 19.662 -27.767 -2.242 1.00 93.00 323 PRO A CA 1
ATOM 2516 C C . PRO A 1 323 ? 18.267 -28.411 -2.183 1.00 93.00 323 PRO A C 1
ATOM 2518 O O . PRO A 1 323 ? 18.017 -29.398 -2.865 1.00 93.00 323 PRO A O 1
ATOM 2521 N N . ASN A 1 324 ? 17.351 -27.819 -1.408 1.00 92.44 324 ASN A N 1
ATOM 2522 C CA . ASN A 1 324 ? 15.962 -28.264 -1.254 1.00 92.44 324 ASN A CA 1
ATOM 2523 C C . ASN A 1 324 ? 14.959 -27.361 -2.000 1.00 92.44 324 ASN A C 1
ATOM 2525 O O . ASN A 1 324 ? 13.763 -27.417 -1.729 1.00 92.44 324 ASN A O 1
ATOM 2529 N N . GLY A 1 325 ? 15.433 -26.504 -2.910 1.00 91.69 325 GLY A N 1
ATOM 2530 C CA . GLY A 1 325 ? 14.608 -25.513 -3.600 1.00 91.69 325 GLY A CA 1
ATOM 2531 C C . GLY A 1 325 ? 14.424 -24.200 -2.831 1.00 91.69 325 GLY A C 1
ATOM 2532 O O . GLY A 1 325 ? 15.067 -23.942 -1.811 1.00 91.69 325 GLY A O 1
ATOM 2533 N N . LEU A 1 326 ? 13.578 -23.326 -3.381 1.00 92.44 326 LEU A N 1
ATOM 2534 C CA . LEU A 1 326 ? 13.238 -22.040 -2.766 1.00 92.44 326 LEU A CA 1
ATOM 2535 C C . LEU A 1 326 ? 12.315 -22.241 -1.558 1.00 92.44 326 LEU A C 1
ATOM 2537 O O . LEU A 1 326 ? 11.549 -23.203 -1.544 1.00 92.44 326 LEU A O 1
ATOM 2541 N N . PRO A 1 327 ? 12.335 -21.324 -0.572 1.00 93.12 327 PRO A N 1
ATOM 2542 C CA . PRO A 1 327 ? 11.350 -21.353 0.503 1.00 93.12 327 PRO A CA 1
ATOM 2543 C C . PRO A 1 327 ? 9.930 -21.281 -0.071 1.00 93.12 327 PRO A C 1
ATOM 2545 O O . PRO A 1 327 ? 9.704 -20.585 -1.063 1.00 93.12 327 PRO A O 1
ATOM 2548 N N . GLU A 1 328 ? 8.973 -21.959 0.558 1.00 95.00 328 GLU A N 1
ATOM 2549 C CA . GLU A 1 328 ? 7.548 -21.816 0.235 1.00 95.00 328 GLU A CA 1
ATOM 2550 C C . GLU A 1 328 ? 6.986 -20.479 0.769 1.00 95.00 328 GLU A C 1
ATOM 2552 O O . GLU A 1 328 ? 7.570 -19.895 1.689 1.00 95.00 328 GLU A O 1
ATOM 2557 N N . PRO A 1 329 ? 5.880 -19.952 0.202 1.00 96.06 329 PRO A N 1
ATOM 2558 C CA . PRO A 1 329 ? 5.320 -18.663 0.605 1.00 96.06 329 PRO A CA 1
ATOM 2559 C C . PRO A 1 329 ? 4.903 -18.632 2.079 1.00 96.06 329 PRO A C 1
ATOM 2561 O O . PRO A 1 329 ? 4.073 -19.429 2.513 1.00 96.06 329 PRO A O 1
ATOM 2564 N N . GLN A 1 330 ? 5.443 -17.685 2.843 1.00 95.75 330 GLN A N 1
ATOM 2565 C CA . GLN A 1 330 ? 5.038 -17.403 4.223 1.00 95.75 330 GLN A CA 1
ATOM 2566 C C . GLN A 1 330 ? 5.510 -16.014 4.667 1.00 95.75 330 GLN A C 1
ATOM 2568 O O . GLN A 1 330 ? 6.382 -15.419 4.030 1.00 95.75 330 GLN A O 1
ATOM 2573 N N . SER A 1 331 ? 4.938 -15.500 5.757 1.00 96.62 331 SER A N 1
ATOM 2574 C CA . SER A 1 331 ? 5.382 -14.268 6.411 1.00 96.62 331 SER A CA 1
ATOM 2575 C C . SER A 1 331 ? 5.010 -14.267 7.893 1.00 96.62 331 SER A C 1
ATOM 2577 O O . SER A 1 331 ? 3.907 -14.679 8.241 1.00 96.62 331 SER A O 1
ATOM 2579 N N . ASP A 1 332 ? 5.891 -13.709 8.725 1.00 97.12 332 ASP A N 1
ATOM 2580 C CA . ASP A 1 332 ? 5.620 -13.356 10.129 1.00 97.12 332 ASP A CA 1
ATOM 2581 C C . ASP A 1 332 ? 5.308 -11.852 10.299 1.00 97.12 332 ASP A C 1
ATOM 2583 O O . ASP A 1 332 ? 4.931 -11.398 11.379 1.00 97.12 332 ASP A O 1
ATOM 2587 N N . ASP A 1 333 ? 5.438 -11.072 9.219 1.00 97.06 333 ASP A N 1
ATOM 2588 C CA . ASP A 1 333 ? 5.096 -9.648 9.154 1.00 97.06 333 ASP A CA 1
ATOM 2589 C C . ASP A 1 333 ? 3.594 -9.480 8.859 1.00 97.06 333 ASP A C 1
ATOM 2591 O O . ASP A 1 333 ? 3.165 -9.840 7.752 1.00 97.06 333 ASP A O 1
ATOM 2595 N N . PRO A 1 334 ? 2.799 -8.893 9.777 1.00 97.94 334 PRO A N 1
ATOM 2596 C CA . PRO A 1 334 ? 1.357 -8.718 9.618 1.00 97.94 334 PRO A CA 1
ATOM 2597 C C . PRO A 1 334 ? 0.959 -7.706 8.544 1.00 97.94 334 PRO A C 1
ATOM 2599 O O . PRO A 1 334 ? -0.233 -7.555 8.286 1.00 97.94 334 PRO A O 1
ATOM 2602 N N . THR A 1 335 ? 1.900 -7.006 7.914 1.00 97.50 335 THR A N 1
ATOM 2603 C CA . THR A 1 335 ? 1.642 -6.142 6.753 1.00 97.50 335 THR A CA 1
ATOM 2604 C C . THR A 1 335 ? 1.742 -6.889 5.422 1.00 97.50 335 THR A C 1
ATOM 2606 O O . THR A 1 335 ? 1.384 -6.334 4.387 1.00 97.50 335 THR A O 1
ATOM 2609 N N . GLN A 1 336 ? 2.136 -8.166 5.422 1.00 97.50 336 GLN A N 1
ATOM 2610 C CA . GLN A 1 336 ? 2.142 -9.003 4.223 1.00 97.50 336 GLN A CA 1
ATOM 2611 C C . GLN A 1 336 ? 0.904 -9.911 4.213 1.00 97.50 336 GLN A C 1
ATOM 2613 O O . GLN A 1 336 ? 0.607 -10.568 5.209 1.00 97.50 336 GLN A O 1
ATOM 2618 N N . TRP A 1 337 ? 0.199 -10.026 3.083 1.00 97.25 337 TRP A N 1
ATOM 2619 C CA . TRP A 1 337 ? -1.015 -10.858 2.980 1.00 97.25 337 TRP A CA 1
ATOM 2620 C C . TRP A 1 337 ? -0.766 -12.365 3.165 1.00 97.25 337 TRP A C 1
ATOM 2622 O O . TRP A 1 337 ? -1.717 -13.134 3.191 1.00 97.25 337 TRP A O 1
ATOM 2632 N N . LEU A 1 338 ? 0.497 -12.793 3.272 1.00 97.38 338 LEU A N 1
ATOM 2633 C CA . LEU A 1 338 ? 0.899 -14.167 3.599 1.00 97.38 338 LEU A CA 1
ATOM 2634 C C . LEU A 1 338 ? 1.007 -14.420 5.112 1.00 97.38 338 LEU A C 1
ATOM 2636 O O . LEU A 1 338 ? 1.366 -15.523 5.516 1.00 97.38 338 LEU A O 1
ATOM 2640 N N . PHE A 1 339 ? 0.751 -13.409 5.947 1.00 98.00 339 PHE A N 1
ATOM 2641 C CA . PHE A 1 339 ? 0.822 -13.540 7.396 1.00 98.00 339 PHE A CA 1
ATOM 2642 C C . PHE A 1 339 ? -0.245 -14.486 7.940 1.00 98.00 339 PHE A C 1
ATOM 2644 O O . PHE A 1 339 ? -1.438 -14.281 7.723 1.00 98.00 339 PHE A O 1
ATOM 2651 N N . HIS A 1 340 ? 0.189 -15.495 8.695 1.00 97.31 340 HIS A N 1
ATOM 2652 C CA . HIS A 1 340 ? -0.660 -16.571 9.228 1.00 97.31 340 HIS A CA 1
ATOM 2653 C C . HIS A 1 340 ? -1.717 -16.115 10.250 1.00 97.31 340 HIS A C 1
ATOM 2655 O O . HIS A 1 340 ? -2.665 -16.852 10.509 1.00 97.31 340 HIS A O 1
ATOM 2661 N N . GLY A 1 341 ? -1.593 -14.907 10.809 1.00 96.75 341 GLY A N 1
ATOM 2662 C CA . GLY A 1 341 ? -2.585 -14.314 11.716 1.00 96.75 341 GLY A CA 1
ATOM 2663 C C . GLY A 1 341 ? -2.348 -14.585 13.207 1.00 96.75 341 GLY A C 1
ATOM 2664 O O . GLY A 1 341 ? -3.038 -14.003 14.048 1.00 96.75 341 GLY A O 1
ATOM 2665 N N . HIS A 1 342 ? -1.373 -15.424 13.573 1.00 98.06 342 HIS A N 1
ATOM 2666 C CA . HIS A 1 342 ? -1.167 -15.859 14.954 1.00 98.06 342 HIS A CA 1
ATOM 2667 C C . HIS A 1 342 ? -0.123 -14.993 15.695 1.00 98.06 342 HIS A C 1
ATOM 2669 O O . HIS A 1 342 ? 1.022 -14.889 15.259 1.00 98.06 342 HIS A O 1
ATOM 2675 N N . PRO A 1 343 ? -0.427 -14.415 16.875 1.00 97.19 343 PRO A N 1
ATOM 2676 C CA . PRO A 1 343 ? 0.495 -13.497 17.552 1.00 97.19 343 PRO A CA 1
ATOM 2677 C C . PRO A 1 343 ? 1.771 -14.169 18.086 1.00 97.19 343 PRO A C 1
ATOM 2679 O O . PRO A 1 343 ? 2.789 -13.500 18.216 1.00 97.19 343 PRO A O 1
ATOM 2682 N N . ALA A 1 344 ? 1.758 -15.473 18.387 1.00 96.50 344 ALA A N 1
ATOM 2683 C CA . ALA A 1 344 ? 2.938 -16.147 18.948 1.00 96.50 344 ALA A CA 1
ATOM 2684 C C . ALA A 1 344 ? 4.111 -16.328 17.965 1.00 96.50 344 ALA A C 1
ATOM 2686 O O . ALA A 1 344 ? 5.234 -16.524 18.421 1.00 96.50 344 ALA A O 1
ATOM 2687 N N . GLN A 1 345 ? 3.850 -16.229 16.659 1.00 96.12 345 GLN A N 1
ATOM 2688 C CA . GLN A 1 345 ? 4.845 -16.326 15.583 1.00 96.12 345 GLN A CA 1
ATOM 2689 C C . GLN A 1 345 ? 4.856 -15.042 14.732 1.00 96.12 345 GLN A C 1
ATOM 2691 O O . GLN A 1 345 ? 5.238 -15.048 13.573 1.00 96.12 345 GLN A O 1
ATOM 2696 N N . ALA A 1 346 ? 4.375 -13.922 15.272 1.00 97.06 346 ALA A N 1
ATOM 2697 C CA . ALA A 1 346 ? 4.485 -12.637 14.590 1.00 97.06 346 ALA A CA 1
ATOM 2698 C C . ALA A 1 346 ? 5.881 -12.033 14.787 1.00 97.06 346 ALA A C 1
ATOM 2700 O O . ALA A 1 346 ? 6.554 -12.322 15.782 1.00 97.06 346 ALA A O 1
ATOM 2701 N N . GLU A 1 347 ? 6.288 -11.131 13.890 1.00 95.06 347 GLU A N 1
ATOM 2702 C CA . GLU A 1 347 ? 7.507 -10.345 14.079 1.00 95.06 347 GLU A CA 1
ATOM 2703 C C . GLU A 1 347 ? 7.495 -9.683 15.472 1.00 95.06 347 GLU A C 1
ATOM 2705 O O . GLU A 1 347 ? 6.469 -9.104 15.856 1.00 95.06 347 GLU A O 1
ATOM 2710 N N . PRO A 1 348 ? 8.601 -9.738 16.246 1.00 92.88 348 PRO A N 1
ATOM 2711 C CA . PRO A 1 348 ? 8.587 -9.449 17.683 1.00 92.88 348 PRO A CA 1
ATOM 2712 C C . PRO A 1 348 ? 7.947 -8.114 18.092 1.00 92.88 348 PRO A C 1
ATOM 2714 O O . PRO A 1 348 ? 7.255 -8.040 19.106 1.00 92.88 348 PRO A O 1
ATOM 2717 N N . SER A 1 349 ? 8.140 -7.065 17.292 1.00 92.19 349 SER A N 1
ATOM 2718 C CA . SER A 1 349 ? 7.597 -5.720 17.522 1.00 92.19 349 SER A CA 1
ATOM 2719 C C . SER A 1 349 ? 6.097 -5.585 17.244 1.00 92.19 349 SER A C 1
ATOM 2721 O O . SER A 1 349 ? 5.487 -4.585 17.622 1.00 92.19 349 SER A O 1
ATOM 2723 N N . THR A 1 350 ? 5.490 -6.572 16.586 1.00 96.06 350 THR A N 1
ATOM 2724 C CA . THR A 1 350 ? 4.106 -6.526 16.096 1.00 96.06 350 THR A CA 1
ATOM 2725 C C . THR A 1 350 ? 3.151 -7.420 16.890 1.00 96.06 350 THR A C 1
ATOM 2727 O O . THR A 1 350 ? 1.937 -7.276 16.770 1.00 96.06 350 THR A O 1
ATOM 2730 N N . ILE A 1 351 ? 3.671 -8.289 17.764 1.00 97.19 351 ILE A N 1
ATOM 2731 C CA . ILE A 1 351 ? 2.903 -9.282 18.536 1.00 97.19 351 ILE A CA 1
ATOM 2732 C C . ILE A 1 351 ? 1.689 -8.659 19.243 1.00 97.19 351 ILE A C 1
ATOM 2734 O O . ILE A 1 351 ? 0.568 -9.158 19.121 1.00 97.19 351 ILE A O 1
ATOM 2738 N N . LEU A 1 352 ? 1.891 -7.551 19.969 1.00 97.31 352 LEU A N 1
ATOM 2739 C CA . LEU A 1 352 ? 0.802 -6.890 20.694 1.00 97.31 352 LEU A CA 1
ATOM 2740 C C . LEU A 1 352 ? -0.235 -6.272 19.742 1.00 97.31 352 LEU A C 1
ATOM 2742 O O . LEU A 1 352 ? -1.429 -6.304 20.032 1.00 97.31 352 LEU A O 1
ATOM 2746 N N . GLN A 1 353 ? 0.200 -5.757 18.588 1.00 97.81 353 GLN A N 1
ATOM 2747 C CA . GLN A 1 353 ? -0.689 -5.219 17.554 1.00 97.81 353 GLN A CA 1
ATOM 2748 C C . GLN A 1 353 ? -1.577 -6.325 16.967 1.00 97.81 353 GLN A C 1
ATOM 2750 O O . GLN A 1 353 ? -2.791 -6.142 16.851 1.00 97.81 353 GLN A O 1
ATOM 2755 N N . VAL A 1 354 ? -0.993 -7.493 16.674 1.00 98.38 354 VAL A N 1
ATOM 2756 C CA . VAL A 1 354 ? -1.718 -8.672 16.176 1.00 98.38 354 VAL A CA 1
ATOM 2757 C C . VAL A 1 354 ? -2.734 -9.164 17.205 1.00 98.38 354 VAL A C 1
ATOM 2759 O O . VAL A 1 354 ? -3.895 -9.380 16.864 1.00 98.38 354 VAL A O 1
ATOM 2762 N N . ALA A 1 355 ? -2.342 -9.272 18.478 1.00 98.38 355 ALA A N 1
ATOM 2763 C CA . ALA A 1 355 ? -3.237 -9.710 19.547 1.00 98.38 355 ALA A CA 1
ATOM 2764 C C . ALA A 1 355 ? -4.449 -8.777 19.728 1.00 98.38 355 ALA A C 1
ATOM 2766 O O . ALA A 1 355 ? -5.569 -9.258 19.901 1.00 98.38 355 ALA A O 1
ATOM 2767 N N . VAL A 1 356 ? -4.257 -7.454 19.642 1.00 98.62 356 VAL A N 1
ATOM 2768 C CA . VAL A 1 356 ? -5.364 -6.483 19.706 1.00 98.62 356 VAL A CA 1
ATOM 2769 C C . VAL A 1 356 ? -6.275 -6.590 18.480 1.00 98.62 356 VAL A C 1
ATOM 2771 O O . VAL A 1 356 ? -7.494 -6.608 18.631 1.00 98.62 356 VAL A O 1
ATOM 2774 N N . ALA A 1 357 ? -5.718 -6.707 17.273 1.00 98.25 357 ALA A N 1
ATOM 2775 C CA . ALA A 1 357 ? -6.512 -6.879 16.056 1.00 98.25 357 ALA A CA 1
ATOM 2776 C C . ALA A 1 357 ? -7.352 -8.172 16.086 1.00 98.25 357 ALA A C 1
ATOM 2778 O O . ALA A 1 357 ? -8.547 -8.120 15.789 1.00 98.25 357 ALA A O 1
ATOM 2779 N N . ARG A 1 358 ? -6.771 -9.294 16.540 1.00 97.62 358 ARG A N 1
ATOM 2780 C CA . ARG A 1 358 ? -7.492 -10.558 16.783 1.00 97.62 358 ARG A CA 1
ATOM 2781 C C . ARG A 1 358 ? -8.600 -10.375 17.815 1.00 97.62 358 ARG A C 1
ATOM 2783 O O . ARG A 1 358 ? -9.736 -10.746 17.550 1.00 97.62 358 ARG A O 1
ATOM 2790 N N . LEU A 1 359 ? -8.307 -9.742 18.954 1.00 98.00 359 LEU A N 1
ATOM 2791 C CA . LEU A 1 359 ? -9.298 -9.441 19.996 1.00 98.00 359 LEU A CA 1
ATOM 2792 C C . LEU A 1 359 ? -10.505 -8.655 19.446 1.00 98.00 359 LEU A C 1
ATOM 2794 O O . LEU A 1 359 ? -11.622 -8.851 19.909 1.00 98.00 359 LEU A O 1
ATOM 2798 N N . LEU A 1 360 ? -10.300 -7.799 18.445 1.00 97.88 360 LEU A N 1
ATOM 2799 C CA . LEU A 1 360 ? -11.344 -7.015 17.773 1.00 97.88 360 LEU A CA 1
ATOM 2800 C C . LEU A 1 360 ? -11.973 -7.731 16.559 1.00 97.88 360 LEU A C 1
ATOM 2802 O O . LEU A 1 360 ? -12.718 -7.120 15.788 1.00 97.88 360 LEU A O 1
ATOM 2806 N N . GLY A 1 361 ? -11.678 -9.020 16.379 1.00 96.00 361 GLY A N 1
ATOM 2807 C CA . GLY A 1 361 ? -12.285 -9.887 15.372 1.00 96.00 361 GLY A CA 1
ATOM 2808 C C . GLY A 1 361 ? -11.710 -9.743 13.962 1.00 96.00 361 GLY A C 1
ATOM 2809 O O . GLY A 1 361 ? -12.346 -10.189 13.009 1.00 96.00 361 GLY A O 1
ATOM 2810 N N . TYR A 1 362 ? -10.547 -9.106 13.788 1.00 96.19 362 TYR A N 1
ATOM 2811 C CA . TYR A 1 362 ? -9.870 -9.075 12.489 1.00 96.19 362 TYR A CA 1
ATOM 2812 C C . TYR A 1 362 ? -9.162 -10.409 12.213 1.00 96.19 362 TYR A C 1
ATOM 2814 O O . TYR A 1 362 ? -8.495 -10.961 13.092 1.00 96.19 362 TYR A O 1
ATOM 2822 N N . ARG A 1 363 ? -9.293 -10.904 10.978 1.00 95.12 363 ARG A N 1
ATOM 2823 C CA . ARG A 1 363 ? -8.674 -12.144 10.492 1.00 95.12 363 ARG A CA 1
ATOM 2824 C C . ARG A 1 363 ? -7.845 -11.853 9.251 1.00 95.12 363 ARG A C 1
ATOM 2826 O O . ARG A 1 363 ? -8.278 -11.089 8.388 1.00 95.12 363 ARG A O 1
ATOM 2833 N N . TRP A 1 364 ? -6.666 -12.455 9.163 1.00 96.50 364 TRP A N 1
ATOM 2834 C CA . TRP A 1 364 ? -5.774 -12.261 8.020 1.00 96.50 364 TRP A CA 1
ATOM 2835 C C . TRP A 1 364 ? -6.178 -13.131 6.822 1.00 96.50 364 TRP A C 1
ATOM 2837 O O . TRP A 1 364 ? -6.836 -14.155 7.012 1.00 96.50 364 TRP A O 1
ATOM 2847 N N . PRO A 1 365 ? -5.783 -12.764 5.584 1.00 95.88 365 PRO A N 1
ATOM 2848 C CA . PRO A 1 365 ? -6.184 -13.485 4.376 1.00 95.88 365 PRO A CA 1
ATOM 2849 C C . PRO A 1 365 ? -5.948 -15.006 4.412 1.00 95.88 365 PRO A C 1
ATOM 2851 O O . PRO A 1 365 ? -6.872 -15.724 4.034 1.00 95.88 365 PRO A O 1
ATOM 2854 N N . PRO A 1 366 ? -4.816 -15.535 4.927 1.00 95.81 366 PRO A N 1
ATOM 2855 C CA . PRO A 1 366 ? -4.594 -16.980 5.047 1.00 95.81 366 PRO A CA 1
ATOM 2856 C C . PRO A 1 366 ? -5.638 -17.736 5.870 1.00 95.81 366 PRO A C 1
ATOM 2858 O O . PRO A 1 366 ? -5.849 -18.925 5.649 1.00 95.81 366 PRO A O 1
ATOM 2861 N N . GLU A 1 367 ? -6.290 -17.066 6.822 1.00 95.19 367 GLU A N 1
ATOM 2862 C CA . GLU A 1 367 ? -7.351 -17.663 7.636 1.00 95.19 367 GLU A CA 1
ATOM 2863 C C . GLU A 1 367 ? -8.694 -17.763 6.898 1.00 95.19 367 GLU A C 1
ATOM 2865 O O . GLU A 1 367 ? -9.585 -18.498 7.326 1.00 95.19 367 GLU A O 1
ATOM 2870 N N . LEU A 1 368 ? -8.866 -16.969 5.840 1.00 93.00 368 LEU A N 1
ATOM 2871 C CA . LEU A 1 368 ? -10.105 -16.850 5.072 1.00 93.00 368 LEU A CA 1
ATOM 2872 C C . LEU A 1 368 ? -10.012 -17.556 3.712 1.00 93.00 368 LEU A C 1
ATOM 2874 O O . LEU A 1 368 ? -11.037 -17.962 3.171 1.00 93.00 368 LEU A O 1
ATOM 2878 N N . ASP A 1 369 ? -8.801 -17.711 3.175 1.00 92.12 369 ASP A N 1
ATOM 2879 C CA . ASP A 1 369 ? -8.515 -18.353 1.893 1.00 92.12 369 ASP A CA 1
ATOM 2880 C C . ASP A 1 369 ? -7.827 -19.714 2.100 1.00 92.12 369 ASP A C 1
ATOM 2882 O O . ASP A 1 369 ? -6.614 -19.835 2.316 1.00 92.12 369 ASP A O 1
ATOM 2886 N N . THR A 1 370 ? -8.629 -20.773 2.028 1.00 89.94 370 THR A N 1
ATOM 2887 C CA . THR A 1 370 ? -8.166 -22.159 2.161 1.00 89.94 370 THR A CA 1
ATOM 2888 C C . THR A 1 370 ? -7.360 -22.636 0.955 1.00 89.94 370 THR A C 1
ATOM 2890 O O . THR A 1 370 ? -6.575 -23.565 1.109 1.00 89.94 370 THR A O 1
ATOM 2893 N N . GLU A 1 371 ? -7.427 -21.958 -0.192 1.00 91.50 371 GLU A N 1
ATOM 2894 C CA . GLU A 1 371 ? -6.714 -22.326 -1.423 1.00 91.50 371 GLU A CA 1
ATOM 2895 C C . GLU A 1 371 ? -5.384 -21.566 -1.591 1.00 91.50 371 GLU A C 1
ATOM 2897 O O . GLU A 1 371 ? -4.575 -21.892 -2.463 1.00 91.50 371 GLU A O 1
ATOM 2902 N N . MET A 1 372 ? -5.105 -20.571 -0.739 1.00 93.62 372 MET A N 1
ATOM 2903 C CA . MET A 1 372 ? -3.868 -19.786 -0.795 1.00 93.62 372 MET A CA 1
ATOM 2904 C C . MET A 1 372 ? -2.615 -20.669 -0.667 1.00 93.62 372 MET A C 1
ATOM 2906 O O . MET A 1 372 ? -2.405 -21.342 0.341 1.00 93.62 372 MET A O 1
ATOM 2910 N N . ARG A 1 373 ? -1.708 -20.640 -1.648 1.00 94.31 373 ARG A N 1
ATOM 2911 C CA . ARG A 1 373 ? -0.429 -21.362 -1.533 1.00 94.31 373 ARG A CA 1
ATOM 2912 C C . ARG A 1 373 ? 0.405 -20.794 -0.379 1.00 94.31 373 ARG A C 1
ATOM 2914 O O . ARG A 1 373 ? 0.796 -19.630 -0.423 1.00 94.31 373 ARG A O 1
ATOM 2921 N N . LEU A 1 374 ? 0.707 -21.636 0.607 1.00 95.88 374 LEU A N 1
ATOM 2922 C CA . LEU A 1 374 ? 1.473 -21.305 1.808 1.00 95.88 374 LEU A CA 1
ATOM 2923 C C . LEU A 1 374 ? 2.356 -22.487 2.209 1.00 95.88 374 LEU A C 1
ATOM 2925 O O . LEU A 1 374 ? 2.021 -23.630 1.907 1.00 95.88 374 LEU A O 1
ATOM 2929 N N . ALA A 1 375 ? 3.442 -22.211 2.927 1.00 96.56 375 ALA A N 1
ATOM 2930 C CA . ALA A 1 375 ? 4.242 -23.239 3.584 1.00 96.56 375 ALA A CA 1
ATOM 2931 C C . ALA A 1 375 ? 3.410 -24.041 4.608 1.00 96.56 375 ALA A C 1
ATOM 2933 O O . ALA A 1 375 ? 2.539 -23.486 5.285 1.00 96.56 375 ALA A O 1
ATOM 2934 N N . ASP A 1 376 ? 3.727 -25.328 4.781 1.00 96.31 376 ASP A N 1
ATOM 2935 C CA . ASP A 1 376 ? 3.041 -26.220 5.734 1.00 96.31 376 ASP A CA 1
ATOM 2936 C C . ASP A 1 376 ? 3.104 -25.701 7.182 1.00 96.31 376 ASP A C 1
ATOM 2938 O O . ASP A 1 376 ? 2.139 -25.799 7.947 1.00 96.31 376 ASP A O 1
ATOM 2942 N N . GLU A 1 377 ? 4.226 -25.084 7.558 1.00 95.75 377 GLU A N 1
ATOM 2943 C CA . GLU A 1 377 ? 4.386 -24.438 8.861 1.00 95.75 377 GLU A CA 1
ATOM 2944 C C . GLU A 1 377 ? 3.404 -23.269 9.028 1.00 95.75 377 GLU A C 1
ATOM 2946 O O . GLU A 1 377 ? 2.683 -23.201 10.025 1.00 95.75 377 GLU A O 1
ATOM 2951 N N . ALA A 1 378 ? 3.292 -22.394 8.025 1.00 96.81 378 ALA A N 1
ATOM 2952 C CA . ALA A 1 378 ? 2.337 -21.290 8.044 1.00 96.81 378 ALA A CA 1
ATOM 2953 C C . ALA A 1 378 ? 0.886 -21.798 8.123 1.00 96.81 378 ALA A C 1
ATOM 2955 O O . ALA A 1 378 ? 0.084 -21.240 8.870 1.00 96.81 378 ALA A O 1
ATOM 2956 N N . ARG A 1 379 ? 0.547 -22.898 7.434 1.00 97.19 379 ARG A N 1
ATOM 2957 C CA . ARG A 1 379 ? -0.771 -23.554 7.552 1.00 97.19 379 ARG A CA 1
ATOM 2958 C C . ARG A 1 379 ? -1.037 -24.088 8.955 1.00 97.19 379 ARG A C 1
ATOM 2960 O O . ARG A 1 379 ? -2.150 -23.953 9.459 1.00 97.19 379 ARG A O 1
ATOM 2967 N N . THR A 1 380 ? -0.017 -24.636 9.607 1.00 97.56 380 THR A N 1
ATOM 2968 C CA . THR A 1 380 ? -0.110 -25.073 11.005 1.00 97.56 380 THR A CA 1
ATOM 2969 C C . THR A 1 380 ? -0.420 -23.892 11.927 1.00 97.56 380 THR A C 1
ATOM 2971 O O . THR A 1 380 ? -1.274 -24.001 12.807 1.00 97.56 380 THR A O 1
ATOM 2974 N N . TRP A 1 381 ? 0.211 -22.737 11.706 1.00 97.69 381 TRP A N 1
ATOM 2975 C CA . TRP A 1 381 ? -0.082 -21.514 12.460 1.00 97.69 381 TRP A CA 1
ATOM 2976 C C . TRP A 1 381 ? -1.479 -20.957 12.193 1.00 97.69 381 TRP A C 1
ATOM 2978 O O . TRP A 1 381 ? -2.158 -20.577 13.146 1.00 97.69 381 TRP A O 1
ATOM 2988 N N . VAL A 1 382 ? -1.944 -20.989 10.941 1.00 97.69 382 VAL A N 1
ATOM 2989 C CA . VAL A 1 382 ? -3.326 -20.626 10.588 1.00 97.69 382 VAL A CA 1
ATOM 2990 C C . VAL A 1 382 ? -4.326 -21.495 11.352 1.00 97.69 382 VAL A C 1
ATOM 2992 O O . VAL A 1 382 ? -5.243 -20.961 11.967 1.00 97.69 382 VAL A O 1
ATOM 2995 N N . ALA A 1 383 ? -4.134 -22.817 11.394 1.00 97.19 383 ALA A N 1
ATOM 2996 C CA . ALA A 1 383 ? -5.029 -23.716 12.130 1.00 97.19 383 ALA A CA 1
ATOM 2997 C C . ALA A 1 383 ? -5.057 -23.417 13.643 1.00 97.19 383 ALA A C 1
ATOM 2999 O O . ALA A 1 383 ? -6.091 -23.533 14.297 1.00 97.19 383 ALA A O 1
ATOM 3000 N N . ARG A 1 384 ? -3.934 -22.972 14.220 1.00 97.06 384 ARG A N 1
ATOM 3001 C CA . ARG A 1 384 ? -3.863 -22.582 15.639 1.00 97.06 384 ARG A CA 1
ATOM 3002 C C . ARG A 1 384 ? -4.646 -21.309 15.961 1.00 97.06 384 ARG A C 1
ATOM 3004 O O . ARG A 1 384 ? -4.973 -21.098 17.129 1.00 97.06 384 ARG A O 1
ATOM 3011 N N . CYS A 1 385 ? -4.970 -20.478 14.970 1.00 97.00 385 CYS A N 1
ATOM 3012 C CA . CYS A 1 385 ? -5.792 -19.287 15.178 1.00 97.00 385 CYS A CA 1
ATOM 3013 C C . CYS A 1 385 ? -7.196 -19.631 15.691 1.00 97.00 385 CYS A C 1
ATOM 3015 O O . CYS A 1 385 ? -7.763 -18.818 16.424 1.00 97.00 385 CYS A O 1
ATOM 3017 N N . ASP A 1 386 ? -7.727 -20.823 15.396 1.00 95.38 386 ASP A N 1
ATOM 3018 C CA . ASP A 1 386 ? -9.074 -21.226 15.815 1.00 95.38 386 ASP A CA 1
ATOM 3019 C C . ASP A 1 386 ? -9.258 -21.189 17.334 1.00 95.38 386 ASP A C 1
ATOM 3021 O O . ASP A 1 386 ? -10.273 -20.693 17.821 1.00 95.38 386 ASP A O 1
ATOM 3025 N N . ALA A 1 387 ? -8.232 -21.582 18.094 1.00 95.62 387 ALA A N 1
ATOM 3026 C CA . ALA A 1 387 ? -8.245 -21.524 19.557 1.00 95.62 387 ALA A CA 1
ATOM 3027 C C . ALA A 1 387 ? -8.323 -20.089 20.119 1.00 95.62 387 ALA A C 1
ATOM 3029 O O . ALA A 1 387 ? -8.610 -19.896 21.299 1.00 95.62 387 ALA A O 1
ATOM 3030 N N . LEU A 1 388 ? -8.054 -19.069 19.296 1.00 96.75 388 LEU A N 1
ATOM 3031 C CA . LEU A 1 388 ? -8.147 -17.663 19.691 1.00 96.75 388 LEU A CA 1
ATOM 3032 C C . LEU A 1 388 ? -9.527 -17.056 19.400 1.00 96.75 388 LEU A C 1
ATOM 3034 O O . LEU A 1 388 ? -9.812 -15.971 19.910 1.00 96.75 388 LEU A O 1
ATOM 3038 N N . ASN A 1 389 ? -10.375 -17.722 18.606 1.00 94.88 389 ASN A N 1
ATOM 3039 C CA . ASN A 1 389 ? -11.678 -17.192 18.192 1.00 94.88 389 ASN A CA 1
ATOM 3040 C C . ASN A 1 389 ? -12.611 -16.951 19.396 1.00 94.88 389 ASN A C 1
ATOM 3042 O O . ASN A 1 389 ? -13.318 -15.944 19.425 1.00 94.88 389 ASN A O 1
ATOM 3046 N 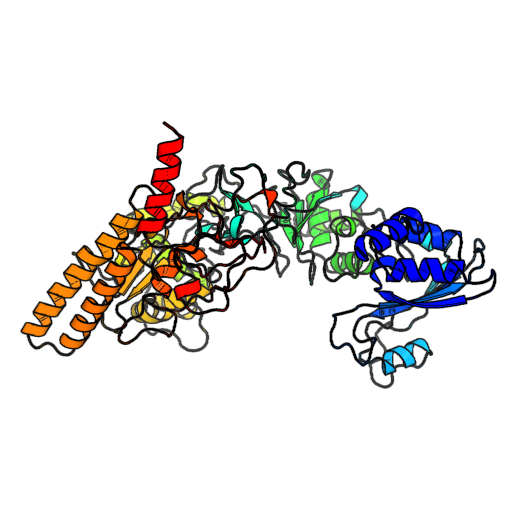N . ASP A 1 390 ? -12.515 -17.782 20.438 1.00 95.00 390 ASP A N 1
ATOM 3047 C CA . ASP A 1 390 ? -13.297 -17.663 21.682 1.00 95.00 390 ASP A CA 1
ATOM 3048 C C . ASP A 1 390 ? -13.009 -16.378 22.481 1.00 95.00 390 ASP A C 1
ATOM 3050 O O . ASP A 1 390 ? -13.782 -15.984 23.355 1.00 95.00 390 ASP A O 1
ATOM 3054 N N . PHE A 1 391 ? -11.889 -15.703 22.202 1.00 96.19 391 PHE A N 1
ATOM 3055 C CA . PHE A 1 391 ? -11.501 -14.462 22.877 1.00 96.19 391 PHE A CA 1
ATOM 3056 C C . PHE A 1 391 ? -11.912 -13.205 22.103 1.00 96.19 391 PHE A C 1
ATOM 3058 O O . PHE A 1 391 ? -11.765 -12.095 22.626 1.00 96.19 391 PHE A O 1
ATOM 3065 N N . THR A 1 392 ? -12.397 -13.360 20.871 1.00 94.50 392 THR A N 1
ATOM 3066 C CA . THR A 1 392 ? -12.715 -12.247 19.971 1.00 94.50 392 THR A CA 1
ATOM 3067 C C . THR A 1 392 ? -13.997 -11.527 20.387 1.00 94.50 392 THR A C 1
ATOM 3069 O O . THR A 1 392 ? -14.912 -12.114 20.959 1.00 94.50 392 THR A O 1
ATOM 3072 N N . ASP A 1 393 ? -14.055 -10.216 20.156 1.00 94.56 393 ASP A N 1
ATOM 3073 C CA . ASP A 1 393 ? -15.280 -9.446 20.340 1.00 94.56 393 ASP A CA 1
ATOM 3074 C C . ASP A 1 393 ? -16.166 -9.514 19.093 1.00 94.56 393 ASP A C 1
ATOM 3076 O O . ASP A 1 393 ? -15.752 -9.103 18.008 1.00 94.56 393 ASP A O 1
ATOM 3080 N N . GLU A 1 394 ? -17.402 -9.980 19.259 1.00 90.56 394 GLU A N 1
ATOM 3081 C CA . GLU A 1 394 ? -18.360 -10.140 18.162 1.00 90.56 394 GLU A CA 1
ATOM 3082 C C . GLU A 1 394 ? -18.751 -8.810 17.496 1.00 90.56 394 GLU A C 1
ATOM 3084 O O . GLU A 1 394 ? -18.892 -8.736 16.267 1.00 90.56 394 GLU A O 1
ATOM 3089 N N . ASP A 1 395 ? -18.915 -7.744 18.290 1.00 93.44 395 ASP A N 1
ATOM 3090 C CA . ASP A 1 395 ? -19.318 -6.426 17.784 1.00 93.44 395 ASP A CA 1
ATOM 3091 C C . ASP A 1 395 ? -18.122 -5.565 17.348 1.00 93.44 395 ASP A C 1
ATOM 3093 O O . ASP A 1 395 ? -18.302 -4.517 16.719 1.00 93.44 395 ASP A O 1
ATOM 3097 N N . GLY A 1 396 ? -16.902 -6.044 17.614 1.00 96.12 396 GLY A N 1
ATOM 3098 C CA . GLY A 1 396 ? -15.660 -5.369 17.270 1.00 96.12 396 GLY A CA 1
ATOM 3099 C C . GLY A 1 396 ? -15.420 -4.091 18.073 1.00 96.12 396 GLY A C 1
ATOM 3100 O O . GLY A 1 396 ? -14.703 -3.222 17.580 1.00 96.12 396 GLY A O 1
ATOM 3101 N N . ILE A 1 397 ? -16.010 -3.948 19.268 1.00 97.94 397 ILE A N 1
ATOM 3102 C CA . ILE A 1 397 ? -15.831 -2.804 20.171 1.00 97.94 397 ILE A CA 1
ATOM 3103 C C . ILE A 1 397 ? -15.264 -3.287 21.511 1.00 97.94 397 ILE A C 1
ATOM 3105 O O . ILE A 1 397 ? -15.869 -4.072 22.242 1.00 97.94 397 ILE A O 1
ATOM 3109 N N . VAL A 1 398 ? -14.104 -2.749 21.888 1.00 98.25 398 VAL A N 1
ATOM 3110 C CA . VAL A 1 398 ? -13.442 -3.053 23.162 1.00 98.25 398 VAL A CA 1
ATOM 3111 C C . VAL A 1 398 ? -13.125 -1.757 23.901 1.00 98.25 398 VAL A C 1
ATOM 3113 O O . VAL A 1 398 ? -12.257 -0.985 23.497 1.00 98.25 398 VAL A O 1
ATOM 3116 N N . CYS A 1 399 ? -13.820 -1.509 25.010 1.00 98.19 399 CYS A N 1
ATOM 3117 C CA . CYS A 1 399 ? -13.548 -0.367 25.882 1.00 98.19 399 CYS A CA 1
ATOM 3118 C C . CYS A 1 399 ? -12.346 -0.634 26.797 1.00 98.19 399 CYS A C 1
ATOM 3120 O O . CYS A 1 399 ? -12.178 -1.747 27.297 1.00 98.19 399 CYS A O 1
ATOM 3122 N N . LEU A 1 400 ? -11.521 0.392 27.053 1.00 97.62 400 LEU A N 1
ATOM 3123 C CA . LEU A 1 400 ? -10.416 0.255 28.015 1.00 97.62 400 LEU A CA 1
ATOM 3124 C C . LEU A 1 400 ? -10.950 -0.034 29.422 1.00 97.62 400 LEU A C 1
ATOM 3126 O O . LEU A 1 400 ? -10.421 -0.901 30.109 1.00 97.62 400 LEU A O 1
ATOM 3130 N N . SER A 1 401 ? -12.025 0.647 29.819 1.00 95.88 401 SER A N 1
ATOM 3131 C CA . SER A 1 401 ? -12.732 0.408 31.079 1.00 95.88 401 SER A CA 1
ATOM 3132 C C . SER A 1 401 ? -13.779 -0.701 30.952 1.00 95.88 401 SER A C 1
ATOM 3134 O O . SER A 1 401 ? -14.323 -0.935 29.874 1.00 95.88 401 SER A O 1
ATOM 3136 N N . ALA A 1 402 ? -14.115 -1.336 32.079 1.00 95.75 402 ALA A N 1
ATOM 3137 C CA . ALA A 1 402 ? -15.250 -2.253 32.158 1.00 95.75 402 ALA A CA 1
ATOM 3138 C C . ALA A 1 402 ? -16.570 -1.499 31.920 1.00 95.75 402 ALA A C 1
ATOM 3140 O O . ALA A 1 402 ? -16.923 -0.602 32.694 1.00 95.75 402 ALA A O 1
ATOM 3141 N N . ILE A 1 403 ? -17.270 -1.861 30.845 1.00 93.31 403 ILE A N 1
ATOM 3142 C CA . ILE A 1 403 ? -18.501 -1.223 30.358 1.00 93.31 403 ILE A CA 1
ATOM 3143 C C . ILE A 1 403 ? -19.445 -2.329 29.878 1.00 93.31 403 ILE A C 1
ATOM 3145 O O . ILE A 1 403 ? -18.995 -3.300 29.263 1.00 93.31 403 ILE A O 1
ATOM 3149 N N . ARG A 1 404 ? -20.749 -2.208 30.168 1.00 88.94 404 ARG A N 1
ATOM 3150 C CA . ARG A 1 404 ? -21.781 -3.195 29.774 1.00 88.94 404 ARG A CA 1
ATOM 3151 C C . ARG A 1 404 ? -21.462 -4.652 30.156 1.00 88.94 404 ARG A C 1
ATOM 3153 O O . ARG A 1 404 ? -21.679 -5.571 29.371 1.00 88.94 404 ARG A O 1
ATOM 3160 N N . GLY A 1 405 ? -20.894 -4.873 31.342 1.00 87.69 405 GLY A N 1
ATOM 3161 C CA . GLY A 1 405 ? -20.536 -6.215 31.826 1.00 87.69 405 GLY A CA 1
ATOM 3162 C C . GLY A 1 405 ? -19.349 -6.873 31.105 1.00 87.69 405 GLY A C 1
ATOM 3163 O O . GLY A 1 405 ? -18.948 -7.972 31.484 1.00 87.69 405 GLY A O 1
ATOM 3164 N N . LYS A 1 406 ? -18.744 -6.211 30.107 1.00 92.88 406 LYS A N 1
ATOM 3165 C CA . LYS A 1 406 ? -17.500 -6.668 29.479 1.00 92.88 406 LYS A CA 1
ATOM 3166 C C . LYS A 1 406 ? -16.304 -6.303 30.368 1.00 92.88 406 LYS A C 1
ATOM 3168 O O . LYS A 1 406 ? -16.247 -5.215 30.946 1.00 92.88 406 LYS A O 1
ATOM 3173 N N . ARG A 1 407 ? -15.331 -7.217 30.453 1.00 96.12 407 ARG A N 1
ATOM 3174 C CA . ARG A 1 407 ? -14.052 -6.994 31.152 1.00 96.12 407 ARG A CA 1
ATOM 3175 C C . ARG A 1 407 ? -13.239 -5.862 30.495 1.00 96.12 407 ARG A C 1
ATOM 3177 O O . ARG A 1 407 ? -13.367 -5.678 29.281 1.00 96.12 407 ARG A O 1
ATOM 3184 N N . PRO A 1 408 ? -12.375 -5.155 31.251 1.00 96.94 408 PRO A N 1
ATOM 3185 C CA . PRO A 1 408 ? -11.448 -4.160 30.708 1.00 96.94 408 PRO A CA 1
ATOM 3186 C C . PRO A 1 408 ? -10.586 -4.708 29.562 1.00 96.94 408 PRO A C 1
ATOM 3188 O O . PRO A 1 408 ? -10.198 -5.880 29.575 1.00 96.94 408 PRO A O 1
ATOM 3191 N N . ALA A 1 409 ? -10.213 -3.851 28.605 1.00 97.88 409 ALA A N 1
ATOM 3192 C CA . ALA A 1 409 ? -9.398 -4.244 27.449 1.00 97.88 409 ALA A CA 1
ATOM 3193 C C . ALA A 1 409 ? -8.099 -4.968 27.836 1.00 97.88 409 ALA A C 1
ATOM 3195 O O . ALA A 1 409 ? -7.735 -5.953 27.199 1.00 97.88 409 ALA A O 1
ATOM 3196 N N . VAL A 1 410 ? -7.420 -4.515 28.896 1.00 97.88 410 VAL A N 1
ATOM 3197 C CA . VAL A 1 410 ? -6.143 -5.094 29.343 1.00 97.88 410 VAL A CA 1
ATOM 3198 C C . VAL A 1 410 ? -6.290 -6.542 29.822 1.00 97.88 410 VAL A C 1
ATOM 3200 O O . VAL A 1 410 ? -5.447 -7.381 29.513 1.00 97.88 410 VAL A O 1
ATOM 3203 N N . GLU A 1 411 ? -7.376 -6.876 30.522 1.00 98.06 411 GLU A N 1
ATOM 3204 C CA . GLU A 1 411 ? -7.635 -8.249 30.970 1.00 98.06 411 GLU A CA 1
ATOM 3205 C C . GLU A 1 411 ? -7.953 -9.167 29.792 1.00 98.06 411 GLU A C 1
ATOM 3207 O O . GLU A 1 411 ? -7.489 -10.305 29.737 1.00 98.06 411 GLU A O 1
ATOM 3212 N N . ARG A 1 412 ? -8.712 -8.656 28.820 1.00 98.00 412 ARG A N 1
ATOM 3213 C CA . ARG A 1 412 ? -9.041 -9.391 27.596 1.00 98.00 412 ARG A CA 1
ATOM 3214 C C . ARG A 1 412 ? -7.805 -9.621 26.730 1.00 98.00 412 ARG A C 1
ATOM 3216 O O . ARG A 1 412 ? -7.615 -10.726 26.232 1.00 98.00 412 ARG A O 1
ATOM 3223 N N . LEU A 1 413 ? -6.933 -8.616 26.622 1.00 98.25 413 LEU A N 1
ATOM 3224 C CA . LEU A 1 413 ? -5.647 -8.727 25.937 1.00 98.25 413 LEU A CA 1
ATOM 3225 C C . LEU A 1 413 ? -4.740 -9.768 26.612 1.00 98.25 413 LEU A C 1
ATOM 3227 O O . LEU A 1 413 ? -4.155 -10.607 25.933 1.00 98.25 413 LEU A O 1
ATOM 3231 N N . ARG A 1 414 ? -4.656 -9.776 27.948 1.00 98.19 414 ARG A N 1
ATOM 3232 C CA . ARG A 1 414 ? -3.916 -10.819 28.677 1.00 98.19 414 ARG A CA 1
ATOM 3233 C C . ARG A 1 414 ? -4.492 -12.211 28.443 1.00 98.19 414 ARG A C 1
ATOM 3235 O O . ARG A 1 414 ? -3.723 -13.153 28.301 1.00 98.19 414 ARG A O 1
ATOM 3242 N N . ALA A 1 415 ? -5.816 -12.343 28.382 1.00 98.06 415 ALA A N 1
ATOM 3243 C CA . ALA A 1 415 ? -6.466 -13.627 28.140 1.00 98.06 415 ALA A CA 1
ATOM 3244 C C . ALA A 1 415 ? -6.111 -14.198 26.755 1.00 98.06 415 ALA A C 1
ATOM 3246 O O . ALA A 1 415 ? -5.679 -15.346 26.673 1.00 98.06 415 ALA A O 1
ATOM 3247 N N . ILE A 1 416 ? -6.200 -13.390 25.689 1.00 98.06 416 ILE A N 1
ATOM 3248 C CA . ILE A 1 416 ? -5.839 -13.847 24.337 1.00 98.06 416 ILE A CA 1
ATOM 3249 C C . ILE A 1 416 ? -4.331 -14.109 24.195 1.00 98.06 416 ILE A C 1
ATOM 3251 O O . ILE A 1 416 ? -3.939 -15.079 23.553 1.00 98.06 416 ILE A O 1
ATOM 3255 N N . LEU A 1 417 ? -3.471 -13.309 24.839 1.00 98.00 417 LEU A N 1
ATOM 3256 C CA . LEU A 1 417 ? -2.025 -13.560 24.865 1.00 98.00 417 LEU A CA 1
ATOM 3257 C C . LEU A 1 417 ? -1.690 -14.853 25.622 1.00 98.00 417 LEU A C 1
ATOM 3259 O O . LEU A 1 417 ? -0.867 -15.640 25.160 1.00 98.00 417 LEU A O 1
ATOM 3263 N N . SER A 1 418 ? -2.362 -15.112 26.745 1.00 97.81 418 SER A N 1
ATOM 3264 C CA . SER A 1 418 ? -2.205 -16.361 27.491 1.00 97.81 418 SER A CA 1
ATOM 3265 C C . SER A 1 418 ? -2.621 -17.574 26.666 1.00 97.81 418 SER A C 1
ATOM 3267 O O . SER A 1 418 ? -1.945 -18.596 26.727 1.00 97.81 418 SER A O 1
ATOM 3269 N N . ALA A 1 419 ? -3.697 -17.469 25.885 1.00 97.62 419 ALA A N 1
ATOM 3270 C CA . ALA A 1 419 ? -4.121 -18.536 24.984 1.00 97.62 419 ALA A CA 1
ATOM 3271 C C . ALA A 1 419 ? -3.122 -18.747 23.835 1.00 97.62 419 ALA A C 1
ATOM 3273 O O . ALA A 1 419 ? -2.769 -19.881 23.526 1.00 97.62 419 ALA A O 1
ATOM 3274 N N . ALA A 1 420 ? -2.607 -17.663 23.247 1.00 97.44 420 ALA A N 1
ATOM 3275 C CA . ALA A 1 420 ? -1.671 -17.735 22.129 1.00 97.44 420 ALA A CA 1
ATOM 3276 C C . ALA A 1 420 ? -0.308 -18.342 22.498 1.00 97.44 420 ALA A C 1
ATOM 3278 O O . ALA A 1 420 ? 0.249 -19.121 21.725 1.00 97.44 420 ALA A O 1
ATOM 3279 N N . PHE A 1 421 ? 0.241 -17.975 23.658 1.00 97.06 421 PHE A N 1
ATOM 3280 C CA . PHE A 1 421 ? 1.556 -18.441 24.113 1.00 97.06 421 PHE A CA 1
ATOM 3281 C C . PHE A 1 421 ? 1.486 -19.693 25.001 1.00 97.06 421 PHE A C 1
ATOM 3283 O O . PHE A 1 421 ? 2.516 -20.317 25.255 1.00 97.06 421 PHE A O 1
ATOM 3290 N N . GLY A 1 422 ? 0.297 -20.078 25.478 1.00 95.94 422 GLY A N 1
ATOM 3291 C CA . GLY A 1 422 ? 0.110 -21.243 26.339 1.00 95.94 422 GLY A CA 1
ATOM 3292 C C . GLY A 1 422 ? 1.028 -21.200 27.563 1.00 95.94 422 GLY A C 1
ATOM 3293 O O . GLY A 1 422 ? 1.057 -20.220 28.305 1.00 95.94 422 GLY A O 1
ATOM 3294 N N . THR A 1 423 ? 1.825 -22.252 27.757 1.00 95.19 423 THR A N 1
ATOM 3295 C CA . THR A 1 423 ? 2.765 -22.375 28.884 1.00 95.19 423 THR A CA 1
ATOM 3296 C C . THR A 1 423 ? 3.925 -21.379 28.849 1.00 95.19 423 THR A C 1
ATOM 3298 O O . THR A 1 423 ? 4.576 -21.181 29.871 1.00 95.19 423 THR A O 1
ATOM 3301 N N . GLU A 1 424 ? 4.208 -20.743 27.707 1.00 95.94 424 GLU A N 1
ATOM 3302 C CA . GLU A 1 424 ? 5.228 -19.689 27.626 1.00 95.94 424 GLU A CA 1
ATOM 3303 C C . GLU A 1 424 ? 4.740 -18.338 28.165 1.00 95.94 424 GLU A C 1
ATOM 3305 O O . GLU A 1 424 ? 5.543 -17.422 28.393 1.00 95.94 424 GLU A O 1
ATOM 3310 N N . TRP A 1 425 ? 3.426 -18.179 28.352 1.00 97.38 425 TRP A N 1
ATOM 3311 C CA . TRP A 1 425 ? 2.870 -16.948 28.884 1.00 97.38 425 TRP A CA 1
ATOM 3312 C C . TRP A 1 425 ? 3.277 -16.754 30.346 1.00 97.38 425 TRP A C 1
ATOM 3314 O O . TRP A 1 425 ? 3.097 -17.619 31.200 1.00 97.38 425 TRP A O 1
ATOM 3324 N N . SER A 1 426 ? 3.833 -15.585 30.651 1.00 96.62 426 SER A N 1
ATOM 3325 C CA . SER A 1 426 ? 4.261 -15.223 32.000 1.00 96.62 426 SER A CA 1
ATOM 3326 C C . SER A 1 426 ? 4.358 -13.708 32.148 1.00 96.62 426 SER A C 1
ATOM 3328 O O . SER A 1 426 ? 4.462 -12.979 31.161 1.00 96.62 426 SER A O 1
ATOM 3330 N N . ALA A 1 427 ? 4.427 -13.221 33.390 1.00 94.25 427 ALA A N 1
ATOM 3331 C CA . ALA A 1 427 ? 4.672 -11.802 33.663 1.00 94.25 427 ALA A CA 1
ATOM 3332 C C . ALA A 1 427 ? 6.010 -11.300 33.081 1.00 94.25 427 ALA A C 1
ATOM 3334 O O . ALA A 1 427 ? 6.152 -10.116 32.775 1.00 94.25 427 ALA A O 1
ATOM 3335 N N . SER A 1 428 ? 7.003 -12.184 32.940 1.00 94.62 428 SER A N 1
ATOM 3336 C CA . SER A 1 428 ? 8.276 -11.866 32.284 1.00 94.62 428 SER A CA 1
ATOM 3337 C C . SER A 1 428 ? 8.110 -11.756 30.767 1.00 94.62 428 SER A C 1
ATOM 3339 O O . SER A 1 428 ? 8.641 -10.823 30.172 1.00 94.62 428 SER A O 1
ATOM 3341 N N . LYS A 1 429 ? 7.324 -12.648 30.144 1.00 95.00 429 LYS A N 1
ATOM 3342 C CA . LYS A 1 429 ? 6.981 -12.553 28.717 1.00 95.00 429 LYS A CA 1
ATOM 3343 C C . LYS A 1 429 ? 6.210 -11.260 28.431 1.00 95.00 429 LYS A C 1
ATOM 3345 O O . LYS A 1 429 ? 6.599 -10.555 27.513 1.00 95.00 429 LYS A O 1
ATOM 3350 N N . GLU A 1 430 ? 5.215 -10.890 29.247 1.00 94.94 430 GLU A N 1
ATOM 3351 C CA . GLU A 1 430 ? 4.481 -9.613 29.117 1.00 94.94 430 GLU A CA 1
ATOM 3352 C C . GLU A 1 430 ? 5.437 -8.408 29.105 1.00 94.94 430 GLU A C 1
ATOM 3354 O O . GLU A 1 430 ? 5.382 -7.581 28.195 1.00 94.94 430 GLU A O 1
ATOM 3359 N N . ARG A 1 431 ? 6.371 -8.347 30.065 1.00 91.50 431 ARG A N 1
ATOM 3360 C CA . ARG A 1 431 ? 7.397 -7.292 30.126 1.00 91.50 431 ARG A CA 1
ATOM 3361 C C . ARG A 1 431 ? 8.307 -7.280 28.898 1.00 91.50 431 ARG A C 1
ATOM 3363 O O . ARG A 1 431 ? 8.614 -6.207 28.388 1.00 91.50 431 ARG A O 1
ATOM 3370 N N . ASN A 1 432 ? 8.706 -8.449 28.402 1.00 92.25 432 ASN A N 1
ATOM 3371 C CA . ASN A 1 432 ? 9.525 -8.550 27.194 1.00 92.25 432 ASN A CA 1
ATOM 3372 C C . ASN A 1 432 ? 8.760 -8.079 25.950 1.00 92.25 432 ASN A C 1
ATOM 3374 O O . ASN A 1 432 ? 9.324 -7.355 25.138 1.00 92.25 432 ASN A O 1
ATOM 3378 N N . LEU A 1 433 ? 7.479 -8.435 25.810 1.00 92.88 433 LEU A N 1
ATOM 3379 C CA . LEU A 1 433 ? 6.645 -7.970 24.696 1.00 92.88 433 LEU A CA 1
ATOM 3380 C C . LEU A 1 433 ? 6.464 -6.448 24.722 1.00 92.88 433 LEU A C 1
ATOM 3382 O O . LEU A 1 433 ? 6.568 -5.809 23.681 1.00 92.88 433 LEU A O 1
ATOM 3386 N N . LEU A 1 434 ? 6.263 -5.859 25.904 1.00 91.44 434 LEU A N 1
ATOM 3387 C CA . LEU A 1 434 ? 6.230 -4.403 26.076 1.00 91.44 434 LEU A CA 1
ATOM 3388 C C . LEU A 1 434 ? 7.558 -3.736 25.700 1.00 91.44 434 LEU A C 1
ATOM 3390 O O . LEU A 1 434 ? 7.550 -2.636 25.159 1.00 91.44 434 LEU A O 1
ATOM 3394 N N . ALA A 1 435 ? 8.690 -4.393 25.968 1.00 88.00 435 ALA A N 1
ATOM 3395 C CA . ALA A 1 435 ? 10.004 -3.887 25.584 1.00 88.00 435 ALA A CA 1
ATOM 3396 C C . ALA A 1 435 ? 10.280 -3.976 24.076 1.00 88.00 435 ALA A C 1
ATOM 3398 O O . ALA A 1 435 ? 11.062 -3.187 23.550 1.00 88.00 435 ALA A O 1
ATOM 3399 N N . LEU A 1 436 ? 9.645 -4.931 23.393 1.00 86.88 436 LEU A N 1
ATOM 3400 C CA . LEU A 1 436 ? 9.752 -5.127 21.948 1.00 86.88 436 LEU A CA 1
ATOM 3401 C C . LEU A 1 436 ? 8.777 -4.247 21.153 1.00 86.88 436 LEU A C 1
ATOM 3403 O O . LEU A 1 436 ? 9.060 -3.935 19.997 1.00 86.88 436 LEU A O 1
ATOM 3407 N N . ALA A 1 437 ? 7.653 -3.839 21.750 1.00 79.38 437 ALA A N 1
ATOM 3408 C CA . ALA A 1 437 ? 6.718 -2.894 21.147 1.00 79.38 437 ALA A CA 1
ATOM 3409 C C . ALA A 1 437 ? 7.410 -1.532 20.936 1.00 79.38 437 ALA A C 1
ATOM 3411 O O . ALA A 1 437 ? 7.962 -0.927 21.856 1.00 79.38 437 ALA A O 1
ATOM 3412 N N . VAL A 1 438 ? 7.473 -1.090 19.682 1.00 64.94 438 VAL A N 1
ATOM 3413 C CA . VAL A 1 438 ? 8.393 -0.035 19.241 1.00 64.94 438 VAL A CA 1
ATOM 3414 C C . VAL A 1 438 ? 7.832 1.366 19.498 1.00 64.94 438 VAL A C 1
ATOM 3416 O O . VAL A 1 438 ? 6.982 1.833 18.750 1.00 64.94 438 VAL A O 1
ATOM 3419 N N . ASP A 1 439 ? 8.464 2.112 20.410 1.00 54.41 439 ASP A N 1
ATOM 3420 C CA . ASP A 1 439 ? 8.906 3.497 20.161 1.00 54.41 439 ASP A CA 1
ATOM 3421 C C . ASP A 1 439 ? 10.077 3.838 21.107 1.00 54.41 439 ASP A C 1
ATOM 3423 O O . ASP A 1 439 ? 9.892 4.045 22.308 1.00 54.41 439 ASP A O 1
ATOM 3427 N N . GLY A 1 440 ? 11.302 3.851 20.563 1.00 52.66 440 GLY A N 1
ATOM 3428 C CA . GLY A 1 440 ? 12.601 3.833 21.263 1.00 52.66 440 GLY A CA 1
ATOM 3429 C C . GLY A 1 440 ? 12.974 5.067 22.097 1.00 52.66 440 GLY A C 1
ATOM 3430 O O . GLY A 1 440 ? 14.114 5.523 22.049 1.00 52.66 440 GLY A O 1
ATOM 3431 N N . LYS A 1 441 ? 12.032 5.635 22.853 1.00 54.75 441 LYS A N 1
ATOM 3432 C CA . LYS A 1 441 ? 12.273 6.757 23.773 1.00 54.75 441 LYS A CA 1
ATOM 3433 C C . LYS A 1 441 ? 11.697 6.550 25.170 1.00 54.75 441 LYS A C 1
ATOM 3435 O O . LYS A 1 441 ? 12.223 7.143 26.106 1.00 54.75 441 LYS A O 1
ATOM 3440 N N . GLN A 1 442 ? 10.647 5.741 25.334 1.00 60.91 442 GLN A N 1
ATOM 3441 C CA . GLN A 1 442 ? 10.064 5.493 26.654 1.00 60.91 442 GLN A CA 1
ATOM 3442 C C . GLN A 1 442 ? 9.233 4.208 26.656 1.00 60.91 442 GLN A C 1
ATOM 3444 O O . GLN A 1 442 ? 8.238 4.113 25.941 1.00 60.91 442 GLN A O 1
ATOM 3449 N N . LEU A 1 443 ? 9.651 3.242 27.472 1.00 71.38 443 LEU A N 1
ATOM 3450 C CA . LEU A 1 443 ? 8.927 1.993 27.699 1.00 71.38 443 LEU A CA 1
ATOM 3451 C C . LEU A 1 443 ? 7.610 2.283 28.427 1.00 71.38 443 LEU A C 1
ATOM 3453 O O . LEU A 1 443 ? 7.606 2.998 29.433 1.00 71.38 443 LEU A O 1
ATOM 3457 N N . SER A 1 444 ? 6.504 1.715 27.947 1.00 81.25 444 SER A N 1
ATOM 3458 C CA . SER A 1 444 ? 5.254 1.696 28.710 1.00 81.25 444 SER A CA 1
ATOM 3459 C C . SER A 1 444 ? 5.428 0.838 29.963 1.00 81.25 444 SER A C 1
ATOM 3461 O O . SER A 1 444 ? 5.972 -0.263 29.896 1.00 81.25 444 SER A O 1
ATOM 3463 N N . ALA A 1 445 ? 4.957 1.332 31.110 1.00 85.06 445 ALA A N 1
ATOM 3464 C CA . ALA A 1 445 ? 5.098 0.624 32.384 1.00 85.06 445 ALA A CA 1
ATOM 3465 C C . ALA A 1 445 ? 4.203 -0.626 32.473 1.00 85.06 445 ALA A C 1
ATOM 3467 O O . ALA A 1 445 ? 4.528 -1.572 33.190 1.00 85.06 445 ALA A O 1
ATOM 3468 N N . SER A 1 446 ? 3.090 -0.644 31.735 1.00 93.06 446 SER A N 1
ATOM 3469 C CA . SER A 1 446 ? 2.126 -1.742 31.709 1.00 93.06 446 SER A CA 1
ATOM 3470 C C . SER A 1 446 ? 1.429 -1.870 30.347 1.00 93.06 446 SER A C 1
ATOM 3472 O O . SER A 1 446 ? 1.458 -0.944 29.532 1.00 93.06 446 SER A O 1
ATOM 3474 N N . LEU A 1 447 ? 0.750 -3.003 30.111 1.00 95.19 447 LEU A N 1
ATOM 3475 C CA . LEU A 1 447 ? -0.130 -3.176 28.946 1.00 95.19 447 LEU A CA 1
ATOM 3476 C C . LEU A 1 447 ? -1.270 -2.150 28.916 1.00 95.19 447 LEU A C 1
ATOM 3478 O O . LEU A 1 447 ? -1.703 -1.759 27.836 1.00 95.19 447 LEU A O 1
ATOM 3482 N N . GLU A 1 448 ? -1.754 -1.705 30.078 1.00 95.19 448 GLU A N 1
ATOM 3483 C CA . GLU A 1 448 ? -2.802 -0.687 30.147 1.00 95.19 448 GLU A CA 1
ATOM 3484 C C . GLU A 1 448 ? -2.288 0.673 29.662 1.00 95.19 448 GLU A C 1
ATOM 3486 O O . GLU A 1 448 ? -2.931 1.306 28.823 1.00 95.19 448 GLU A O 1
ATOM 3491 N N . ASP A 1 449 ? -1.102 1.085 30.118 1.00 93.38 449 ASP A N 1
ATOM 3492 C CA . ASP A 1 449 ? -0.464 2.325 29.663 1.00 93.38 449 ASP A CA 1
ATOM 3493 C C . ASP A 1 449 ? -0.142 2.262 28.168 1.00 93.38 449 ASP A C 1
ATOM 3495 O O . ASP A 1 449 ? -0.349 3.229 27.437 1.00 93.38 449 ASP A O 1
ATOM 3499 N N . TRP A 1 450 ? 0.329 1.110 27.682 1.00 95.06 450 TRP A N 1
ATOM 3500 C CA . TRP A 1 450 ? 0.576 0.904 26.257 1.00 95.06 450 TRP A CA 1
ATOM 3501 C C . TRP A 1 450 ? -0.713 1.020 25.430 1.00 95.06 450 TRP A C 1
ATOM 3503 O O . TRP A 1 450 ? -0.744 1.800 24.476 1.00 95.06 450 TRP A O 1
ATOM 3513 N N . LEU A 1 451 ? -1.796 0.334 25.818 1.00 96.06 451 LEU A N 1
ATOM 3514 C CA . LEU A 1 451 ? -3.099 0.425 25.144 1.00 96.06 451 LEU A CA 1
ATOM 3515 C C . LEU A 1 451 ? -3.645 1.858 25.126 1.00 96.06 451 LEU A C 1
ATOM 3517 O O . LEU A 1 451 ? -4.213 2.299 24.126 1.00 96.06 451 LEU A O 1
ATOM 3521 N N . ARG A 1 452 ? -3.481 2.589 26.230 1.00 94.94 452 ARG A N 1
ATOM 3522 C CA . ARG A 1 452 ? -3.978 3.959 26.383 1.00 94.94 452 ARG A CA 1
ATOM 3523 C C . ARG A 1 452 ? -3.174 4.965 25.567 1.00 94.94 452 ARG A C 1
ATOM 3525 O O . ARG A 1 452 ? -3.769 5.859 24.959 1.00 94.94 452 ARG A O 1
ATOM 3532 N N . ASP A 1 453 ? -1.847 4.836 25.564 1.00 91.81 453 ASP A N 1
ATOM 3533 C CA . ASP A 1 453 ? -0.963 5.916 25.130 1.00 91.81 453 ASP A CA 1
ATOM 3534 C C . ASP A 1 453 ? -0.167 5.656 23.854 1.00 91.81 453 ASP A C 1
ATOM 3536 O O . ASP A 1 453 ? 0.152 6.622 23.151 1.00 91.81 453 ASP A O 1
ATOM 3540 N N . LYS A 1 454 ? 0.145 4.395 23.544 1.00 92.88 454 LYS A N 1
ATOM 3541 C CA . LYS A 1 454 ? 1.090 4.019 22.480 1.00 92.88 454 LYS A CA 1
ATOM 3542 C C . LYS A 1 454 ? 0.467 3.205 21.359 1.00 92.88 454 LYS A C 1
ATOM 3544 O O . LYS A 1 454 ? 0.763 3.474 20.195 1.00 92.88 454 LYS A O 1
ATOM 3549 N N . PHE A 1 455 ? -0.456 2.302 21.692 1.00 95.94 455 PHE A N 1
ATOM 3550 C CA . PHE A 1 455 ? -1.056 1.351 20.758 1.00 95.94 455 PHE A CA 1
ATOM 3551 C C . PHE A 1 455 ? -1.463 1.994 19.430 1.00 95.94 455 PHE A C 1
ATOM 3553 O O . PHE A 1 455 ? -1.008 1.555 18.379 1.00 95.94 455 PHE A O 1
ATOM 3560 N N . PHE A 1 456 ? -2.287 3.047 19.458 1.00 97.19 456 PHE A N 1
ATOM 3561 C CA . PHE A 1 456 ? -2.840 3.610 18.226 1.00 97.19 456 PHE A CA 1
ATOM 3562 C C . PHE A 1 456 ? -1.808 4.397 17.401 1.00 97.19 456 PHE A C 1
ATOM 3564 O O . PHE A 1 456 ? -1.892 4.414 16.174 1.00 97.19 456 PHE A O 1
ATOM 3571 N N . GLU A 1 457 ? -0.810 5.019 18.039 1.00 95.50 457 GLU A N 1
ATOM 3572 C CA . GLU A 1 457 ? 0.310 5.646 17.324 1.00 95.50 457 GLU A CA 1
ATOM 3573 C C . GLU A 1 457 ? 1.134 4.591 16.577 1.00 95.50 457 GLU A C 1
ATOM 3575 O O . GLU A 1 457 ? 1.407 4.749 15.385 1.00 95.50 457 GLU A O 1
ATOM 3580 N N . GLU A 1 458 ? 1.494 3.511 17.267 1.00 95.44 458 GLU A N 1
ATOM 3581 C CA . GLU A 1 458 ? 2.222 2.378 16.697 1.00 95.44 458 GLU A CA 1
ATOM 3582 C C . GLU A 1 458 ? 1.413 1.690 15.595 1.00 95.44 458 GLU A C 1
ATOM 3584 O O . GLU A 1 458 ? 1.947 1.434 14.520 1.00 95.44 458 GLU A O 1
ATOM 3589 N N . HIS A 1 459 ? 0.108 1.494 15.802 1.00 97.56 459 HIS A N 1
ATOM 3590 C CA . HIS A 1 459 ? -0.800 0.913 14.814 1.00 97.56 459 HIS A CA 1
ATOM 3591 C C . HIS A 1 459 ? -0.863 1.769 13.540 1.00 97.56 459 HIS A C 1
ATOM 3593 O O . HIS A 1 459 ? -0.793 1.254 12.425 1.00 97.56 459 HIS A O 1
ATOM 3599 N N . CYS A 1 460 ? -0.917 3.100 13.685 1.00 97.38 460 CYS A N 1
ATOM 3600 C CA . CYS A 1 460 ? -0.835 4.017 12.549 1.00 97.38 460 CYS A CA 1
ATOM 3601 C C . CYS A 1 460 ? 0.507 3.907 11.811 1.00 97.38 460 CYS A C 1
ATOM 3603 O O . CYS A 1 460 ? 0.523 4.020 10.588 1.00 97.38 460 CYS A O 1
ATOM 3605 N N . LYS A 1 461 ? 1.632 3.742 12.519 1.00 96.00 461 LYS A N 1
ATOM 3606 C CA . LYS A 1 461 ? 2.964 3.608 11.900 1.00 96.00 461 LYS A CA 1
ATOM 3607 C C . LYS A 1 461 ? 3.101 2.272 11.164 1.00 96.00 461 LYS A C 1
ATOM 3609 O O . LYS A 1 461 ? 3.459 2.295 9.990 1.00 96.00 461 LYS A O 1
ATOM 3614 N N . LEU A 1 462 ? 2.761 1.165 11.828 1.00 96.56 462 LEU A N 1
ATOM 3615 C CA . LEU A 1 462 ? 2.849 -0.197 11.299 1.00 96.56 462 LEU A CA 1
ATOM 3616 C C . LEU A 1 462 ? 2.010 -0.360 10.028 1.00 96.56 462 LEU A C 1
ATOM 3618 O O . LEU A 1 462 ? 2.517 -0.798 9.008 1.00 96.56 462 LEU A O 1
ATOM 3622 N N . PHE A 1 463 ? 0.756 0.094 10.046 1.00 97.56 463 PHE A N 1
ATOM 3623 C CA . PHE A 1 463 ? -0.159 -0.043 8.908 1.00 97.56 463 PHE A CA 1
ATOM 3624 C C . PHE A 1 463 ? -0.171 1.190 8.001 1.00 97.56 463 PHE A C 1
ATOM 3626 O O . PHE A 1 463 ? -1.220 1.633 7.538 1.00 97.56 463 PHE A O 1
ATOM 3633 N N . HIS A 1 464 ? 0.999 1.787 7.766 1.00 96.25 464 HIS A N 1
ATOM 3634 C CA . HIS A 1 464 ? 1.237 2.795 6.719 1.00 96.25 464 HIS A CA 1
ATOM 3635 C C . HIS A 1 464 ? 0.278 4.001 6.749 1.00 96.25 464 HIS A C 1
ATOM 3637 O O . HIS A 1 464 ? -0.139 4.537 5.720 1.00 96.25 464 HIS A O 1
ATOM 3643 N N . GLN A 1 465 ? -0.079 4.465 7.950 1.00 97.25 465 GLN A N 1
ATOM 3644 C CA . GLN A 1 465 ? -1.048 5.544 8.189 1.00 97.25 465 GLN A CA 1
ATOM 3645 C C . GLN A 1 465 ? -2.448 5.227 7.625 1.00 97.25 465 GLN A C 1
ATOM 3647 O O . GLN A 1 465 ? -3.205 6.130 7.251 1.00 97.25 465 GLN A O 1
ATOM 3652 N N . ARG A 1 466 ? -2.782 3.936 7.545 1.00 97.50 466 ARG A N 1
ATOM 3653 C CA . ARG A 1 466 ? -4.082 3.348 7.199 1.00 97.50 466 ARG A CA 1
ATOM 3654 C C . ARG A 1 466 ? -4.506 2.371 8.310 1.00 97.50 466 ARG A C 1
ATOM 3656 O O . ARG A 1 466 ? -4.614 1.175 8.055 1.00 97.50 466 ARG A O 1
ATOM 3663 N N . PRO A 1 467 ? -4.698 2.857 9.553 1.00 97.88 467 PRO A N 1
ATOM 3664 C CA . PRO A 1 467 ? -5.082 1.997 10.669 1.00 97.88 467 PRO A CA 1
ATOM 3665 C C . PRO A 1 467 ? -6.463 1.373 10.432 1.00 97.88 467 PRO A C 1
ATOM 3667 O O . PRO A 1 467 ? -7.392 2.072 10.020 1.00 97.88 467 PRO A O 1
ATOM 3670 N N . PHE A 1 468 ? -6.616 0.090 10.753 1.00 97.50 468 PHE A N 1
ATOM 3671 C CA . PHE A 1 468 ? -7.904 -0.615 10.691 1.00 97.50 468 PHE A CA 1
ATOM 3672 C C . PHE A 1 468 ? -8.462 -0.962 12.078 1.00 97.50 468 PHE A C 1
ATOM 3674 O O . PHE A 1 468 ? -9.616 -1.362 12.189 1.00 97.50 468 PHE A O 1
ATOM 3681 N N . ILE A 1 469 ? -7.693 -0.726 13.144 1.00 98.50 469 ILE A N 1
ATOM 3682 C CA . ILE A 1 469 ? -8.203 -0.614 14.509 1.00 98.50 469 ILE A CA 1
ATOM 3683 C C . ILE A 1 469 ? -8.180 0.854 14.924 1.00 98.50 469 ILE A C 1
ATOM 3685 O O . ILE A 1 469 ? -7.114 1.466 15.009 1.00 98.50 469 ILE A O 1
ATOM 3689 N N . TRP A 1 470 ? -9.349 1.441 15.167 1.00 98.56 470 TRP A N 1
ATOM 3690 C CA . TRP A 1 470 ? -9.481 2.852 15.529 1.00 98.56 470 TRP A CA 1
ATOM 3691 C C . TRP A 1 470 ? -9.621 3.018 17.035 1.00 98.56 470 TRP A C 1
ATOM 3693 O O . TRP A 1 470 ? -10.415 2.331 17.670 1.00 98.56 470 TRP A O 1
ATOM 3703 N N . HIS A 1 471 ? -8.864 3.955 17.605 1.00 98.62 471 HIS A N 1
ATOM 3704 C CA . HIS A 1 471 ? -8.943 4.304 19.022 1.00 98.62 471 HIS A CA 1
ATOM 3705 C C . HIS A 1 471 ? -9.680 5.628 19.189 1.00 98.62 471 HIS A C 1
ATOM 3707 O O . HIS A 1 471 ? -9.098 6.697 18.988 1.00 98.62 471 HIS A O 1
ATOM 3713 N N . ILE A 1 472 ? -10.959 5.538 19.545 1.00 98.50 472 ILE A N 1
ATOM 3714 C CA . ILE A 1 472 ? -11.844 6.679 19.787 1.00 98.50 472 ILE A CA 1
ATOM 3715 C C . ILE A 1 472 ? -11.838 6.985 21.285 1.00 98.50 472 ILE A C 1
ATOM 3717 O O . ILE A 1 472 ? -11.874 6.075 22.118 1.00 98.50 472 ILE A O 1
ATOM 3721 N N . TRP A 1 473 ? -11.770 8.265 21.638 1.00 98.12 473 TRP A N 1
ATOM 3722 C CA . TRP A 1 473 ? -11.742 8.700 23.033 1.00 98.12 473 TRP A CA 1
ATOM 3723 C C . TRP A 1 473 ? -12.358 10.084 23.221 1.00 98.12 473 TRP A C 1
ATOM 3725 O O . TRP A 1 473 ? -12.561 10.818 22.256 1.00 98.12 473 TRP A O 1
ATOM 3735 N N . ASP A 1 474 ? -12.651 10.435 24.472 1.00 97.62 474 ASP A N 1
ATOM 3736 C CA . ASP A 1 474 ? -13.311 11.695 24.839 1.00 97.62 474 ASP A CA 1
ATOM 3737 C C . ASP A 1 474 ? -12.346 12.861 25.128 1.00 97.62 474 ASP A C 1
ATOM 3739 O O . ASP A 1 474 ? -12.772 13.950 25.505 1.00 97.62 474 ASP A O 1
ATOM 3743 N N . GLY A 1 475 ? -11.039 12.649 24.945 1.00 95.94 475 GLY A N 1
ATOM 3744 C CA . GLY A 1 475 ? -9.999 13.653 25.190 1.00 95.94 475 GLY A CA 1
ATOM 3745 C C . GLY A 1 475 ? -9.517 13.728 26.640 1.00 95.94 475 GLY A C 1
ATOM 3746 O O . GLY A 1 475 ? -8.535 14.426 26.914 1.00 95.94 475 GLY A O 1
ATOM 3747 N N . ASN A 1 476 ? -10.146 12.999 27.563 1.00 95.25 476 ASN A N 1
ATOM 3748 C CA . ASN A 1 476 ? -9.712 12.883 28.948 1.00 95.25 476 ASN A CA 1
ATOM 3749 C C . ASN A 1 476 ? -8.888 11.598 29.141 1.00 95.25 476 ASN A C 1
ATOM 3751 O O . ASN A 1 476 ? -9.279 10.526 28.693 1.00 95.25 476 ASN A O 1
ATOM 3755 N N . LYS A 1 477 ? -7.735 11.697 29.819 1.00 92.19 477 LYS A N 1
ATOM 3756 C CA . LYS A 1 477 ? -6.824 10.558 30.038 1.00 92.19 477 LYS A CA 1
ATOM 3757 C C . LYS A 1 477 ? -7.490 9.412 30.809 1.00 92.19 477 LYS A C 1
ATOM 3759 O O . LYS A 1 477 ? -7.229 8.251 30.500 1.00 92.19 477 LYS A O 1
ATOM 3764 N N . ASP A 1 478 ? -8.349 9.746 31.769 1.00 91.81 478 ASP A N 1
ATOM 3765 C CA . ASP A 1 478 ? -9.089 8.790 32.604 1.00 91.81 478 ASP A CA 1
ATOM 3766 C C . ASP A 1 478 ? -10.567 8.700 32.180 1.00 91.81 478 ASP A C 1
ATOM 3768 O O . ASP A 1 478 ? -11.435 8.304 32.962 1.00 91.81 478 ASP A O 1
ATOM 3772 N N . GLY A 1 479 ? -10.862 9.148 30.957 1.00 95.38 479 GLY A N 1
ATOM 3773 C CA . GLY A 1 479 ? -12.195 9.201 30.376 1.00 95.38 479 GLY A CA 1
ATOM 3774 C C . GLY A 1 479 ? -12.584 7.935 29.620 1.00 95.38 479 GLY A C 1
ATOM 3775 O O . GLY A 1 479 ? -12.053 6.841 29.828 1.00 95.38 479 GLY A O 1
ATOM 3776 N N . PHE A 1 480 ? -13.544 8.100 28.718 1.00 98.06 480 PHE A N 1
ATOM 3777 C CA . PHE A 1 480 ? -13.982 7.055 27.812 1.00 98.06 480 PHE A CA 1
ATOM 3778 C C . PHE A 1 480 ? -12.945 6.808 26.716 1.00 98.06 480 PHE A C 1
ATOM 3780 O O . PHE A 1 480 ? -12.543 7.718 25.992 1.00 98.06 480 PHE A O 1
ATOM 3787 N N . HIS A 1 481 ? -12.588 5.538 26.539 1.00 98.31 481 HIS A N 1
ATOM 3788 C CA . HIS A 1 481 ? -11.776 5.058 25.430 1.00 98.31 481 HIS A CA 1
ATOM 3789 C C . HIS A 1 481 ? -12.371 3.763 24.885 1.00 98.31 481 HIS A C 1
ATOM 3791 O O . HIS A 1 481 ? -12.638 2.832 25.655 1.00 98.31 481 HIS A O 1
ATOM 3797 N N . CYS A 1 482 ? -12.487 3.658 23.566 1.00 98.12 482 CYS A N 1
ATOM 3798 C CA . CYS A 1 482 ? -12.796 2.405 22.895 1.00 98.12 482 CYS A CA 1
ATOM 3799 C C . CYS A 1 482 ? -11.877 2.159 21.697 1.00 98.12 482 CYS A C 1
ATOM 3801 O O . CYS A 1 482 ? -11.508 3.071 20.955 1.00 98.12 482 CYS A O 1
ATOM 3803 N N . LEU A 1 483 ? -11.501 0.896 21.535 1.00 98.75 483 LEU A N 1
ATOM 3804 C CA . LEU A 1 483 ? -10.892 0.355 20.333 1.00 98.75 483 LEU A CA 1
ATOM 3805 C C . LEU A 1 483 ? -12.005 -0.248 19.484 1.00 98.75 483 LEU A C 1
ATOM 3807 O O . LEU A 1 483 ? -12.873 -0.942 20.016 1.00 98.75 483 LEU A O 1
ATOM 3811 N N . VAL A 1 484 ? -11.991 0.035 18.187 1.00 98.38 484 VAL A N 1
ATOM 3812 C CA . VAL A 1 484 ? -13.048 -0.380 17.266 1.00 98.38 484 VAL A CA 1
ATOM 3813 C C . VAL A 1 484 ? -12.433 -0.968 16.007 1.00 98.38 484 VAL A C 1
ATOM 3815 O O . VAL A 1 484 ? -11.542 -0.365 15.406 1.00 98.38 484 VAL A O 1
ATOM 3818 N N . ASN A 1 485 ? -12.932 -2.124 15.581 1.00 98.06 485 ASN A N 1
ATOM 3819 C CA . ASN A 1 485 ? -12.618 -2.681 14.274 1.00 98.06 485 ASN A CA 1
ATOM 3820 C C . ASN A 1 485 ? -13.256 -1.814 13.179 1.00 98.06 485 ASN A C 1
ATOM 3822 O O . ASN A 1 485 ? -14.484 -1.762 13.041 1.00 98.06 485 ASN A O 1
ATOM 3826 N N . ALA A 1 486 ? -12.427 -1.148 12.375 1.00 97.25 486 ALA A N 1
ATOM 3827 C CA . ALA A 1 486 ? -12.887 -0.265 11.312 1.00 97.25 486 ALA A CA 1
ATOM 3828 C C . ALA A 1 486 ? -13.746 -1.005 10.280 1.00 97.25 486 ALA A C 1
ATOM 3830 O O . ALA A 1 486 ? -14.622 -0.388 9.684 1.00 97.25 486 ALA A O 1
ATOM 3831 N N . HIS A 1 487 ? -13.571 -2.319 10.102 1.00 96.19 487 HIS A N 1
ATOM 3832 C CA . HIS A 1 487 ? -14.393 -3.114 9.184 1.00 96.19 487 HIS A CA 1
ATOM 3833 C C . HIS A 1 487 ? -15.849 -3.201 9.637 1.00 96.19 487 HIS A C 1
ATOM 3835 O O . HIS A 1 487 ? -16.750 -3.202 8.806 1.00 96.19 487 HIS A O 1
ATOM 3841 N N . LYS A 1 488 ? -16.104 -3.221 10.951 1.00 96.12 488 LYS A N 1
ATOM 3842 C CA . LYS A 1 488 ? -17.467 -3.139 11.500 1.00 96.12 488 LYS A CA 1
ATOM 3843 C C . LYS A 1 488 ? -18.000 -1.716 11.382 1.00 96.12 488 LYS A C 1
ATOM 3845 O O . LYS A 1 488 ? -19.122 -1.509 10.937 1.00 96.12 488 LYS A O 1
ATOM 3850 N N . LEU A 1 489 ? -17.161 -0.730 11.698 1.00 96.19 489 LEU A N 1
ATOM 3851 C CA . LEU A 1 489 ? -17.530 0.685 11.652 1.00 96.19 489 LEU A CA 1
ATOM 3852 C C . LEU A 1 489 ? -17.747 1.219 10.224 1.00 96.19 489 LEU A C 1
ATOM 3854 O O . LEU A 1 489 ? -18.391 2.250 10.060 1.00 96.19 489 LEU A O 1
ATOM 3858 N N . THR A 1 490 ? -17.243 0.514 9.209 1.00 96.31 490 THR A N 1
ATOM 3859 C CA . THR A 1 490 ? -17.384 0.848 7.781 1.00 96.31 490 THR A CA 1
ATOM 3860 C C . THR A 1 490 ? -18.080 -0.241 6.958 1.00 96.31 490 THR A C 1
ATOM 3862 O O . THR A 1 490 ? -18.104 -0.177 5.731 1.00 96.31 490 THR A O 1
ATOM 3865 N N . GLY A 1 491 ? -18.652 -1.241 7.634 1.00 91.06 491 GLY A N 1
ATOM 3866 C CA . GLY A 1 491 ? -19.311 -2.378 7.001 1.00 91.06 491 GLY A CA 1
ATOM 3867 C C . GLY A 1 491 ? -20.613 -2.002 6.291 1.00 91.06 491 GLY A C 1
ATOM 3868 O O . GLY A 1 491 ? -21.304 -1.057 6.676 1.00 91.06 491 GLY A O 1
ATOM 3869 N N . SER A 1 492 ? -20.969 -2.784 5.276 1.00 88.06 492 SER A N 1
ATOM 3870 C CA . SER A 1 492 ? -22.172 -2.603 4.459 1.00 88.06 492 SER A CA 1
ATOM 3871 C C . SER A 1 492 ? -23.474 -2.929 5.212 1.00 88.06 492 SER A C 1
ATOM 3873 O O . SER A 1 492 ? -23.468 -3.322 6.379 1.00 88.06 492 SER A O 1
ATOM 3875 N N . GLU A 1 493 ? -24.619 -2.750 4.541 1.00 86.00 493 GLU A N 1
ATOM 3876 C CA . GLU A 1 493 ? -25.940 -3.228 5.000 1.00 86.00 493 GLU A CA 1
ATOM 3877 C C . GLU A 1 493 ? -26.345 -2.723 6.402 1.00 86.00 493 GLU A C 1
ATOM 3879 O O . GLU A 1 493 ? -26.889 -3.439 7.253 1.00 86.00 493 GLU A O 1
ATOM 3884 N N . GLY A 1 494 ? -26.035 -1.452 6.670 1.00 90.56 494 GLY A N 1
ATOM 3885 C CA . GLY A 1 494 ? -26.360 -0.777 7.927 1.00 90.56 494 GLY A CA 1
ATOM 3886 C C . GLY A 1 494 ? -25.508 -1.207 9.126 1.00 90.56 494 GLY A C 1
ATOM 3887 O O . GLY A 1 494 ? -25.725 -0.688 10.222 1.00 90.56 494 GLY A O 1
ATOM 3888 N N . ILE A 1 495 ? -24.534 -2.111 8.954 1.00 94.31 495 ILE A N 1
ATOM 3889 C CA . ILE A 1 495 ? -23.612 -2.519 10.026 1.00 94.31 495 ILE A CA 1
ATOM 3890 C C . ILE A 1 495 ? -22.830 -1.302 10.528 1.00 94.31 495 ILE A C 1
ATOM 3892 O O . ILE A 1 495 ? -22.865 -1.035 11.726 1.00 94.31 495 ILE A O 1
ATOM 3896 N N . ALA A 1 496 ? -22.240 -0.508 9.626 1.00 96.31 496 ALA A N 1
ATOM 3897 C CA . ALA A 1 496 ? -21.507 0.710 9.976 1.00 96.31 496 ALA A CA 1
ATOM 3898 C C . ALA A 1 496 ? -22.303 1.651 10.891 1.00 96.31 496 ALA A C 1
ATOM 3900 O O . ALA A 1 496 ? -21.801 2.108 11.923 1.00 96.31 496 ALA A O 1
ATOM 3901 N N . ARG A 1 497 ? -23.565 1.915 10.528 1.00 97.12 497 ARG A N 1
ATOM 3902 C CA . ARG A 1 497 ? -24.471 2.773 11.296 1.00 97.12 497 ARG A CA 1
ATOM 3903 C C . ARG A 1 497 ? -24.782 2.195 12.668 1.00 97.12 497 ARG A C 1
ATOM 3905 O O . ARG A 1 497 ? -24.592 2.893 13.660 1.00 97.12 497 ARG A O 1
ATOM 3912 N N . ARG A 1 498 ? -25.172 0.919 12.739 1.00 97.62 498 ARG A N 1
ATOM 3913 C CA . ARG A 1 498 ? -25.455 0.239 14.013 1.00 97.62 498 ARG A CA 1
ATOM 3914 C C . ARG A 1 498 ? -24.238 0.217 14.937 1.00 97.62 498 ARG A C 1
ATOM 3916 O O . ARG A 1 498 ? -24.386 0.429 16.137 1.00 97.62 498 ARG A O 1
ATOM 3923 N N . THR A 1 499 ? -23.036 0.004 14.402 1.00 97.94 499 THR A N 1
ATOM 3924 C CA . THR A 1 499 ? -21.795 0.034 15.189 1.00 97.94 499 THR A CA 1
ATOM 3925 C C . THR A 1 499 ? -21.544 1.429 15.765 1.00 97.94 499 THR A C 1
ATOM 3927 O O . THR A 1 499 ? -21.285 1.547 16.963 1.00 97.94 499 THR A O 1
ATOM 3930 N N . LEU A 1 500 ? -21.688 2.497 14.970 1.00 98.38 500 LEU A N 1
ATOM 3931 C CA . LEU A 1 500 ? -21.519 3.868 15.466 1.00 98.38 500 LEU A CA 1
ATOM 3932 C C . LEU A 1 500 ? -22.607 4.267 16.480 1.00 98.38 500 LEU A C 1
ATOM 3934 O O . LEU A 1 500 ? -22.304 4.892 17.499 1.00 98.38 500 LEU A O 1
ATOM 3938 N N . GLU A 1 501 ? -23.860 3.869 16.256 1.00 98.38 501 GLU A N 1
ATOM 3939 C CA . GLU A 1 501 ? -24.961 4.059 17.209 1.00 98.38 501 GLU A CA 1
ATOM 3940 C C . GLU A 1 501 ? -24.708 3.294 18.516 1.00 98.38 501 GLU A C 1
ATOM 3942 O O . GLU A 1 501 ? -24.921 3.841 19.599 1.00 98.38 501 GLU A O 1
ATOM 3947 N N . SER A 1 502 ? -24.177 2.071 18.443 1.00 98.00 502 SER A N 1
ATOM 3948 C CA . SER A 1 502 ? -23.789 1.289 19.619 1.00 98.00 502 SER A CA 1
ATOM 3949 C C . SER A 1 502 ? -22.689 1.992 20.421 1.00 98.00 502 SER A C 1
ATOM 3951 O O . SER A 1 502 ? -22.815 2.168 21.635 1.00 98.00 502 SER A O 1
ATOM 3953 N N . ILE A 1 503 ? -21.645 2.505 19.764 1.00 98.38 503 ILE A N 1
ATOM 3954 C CA . ILE A 1 503 ? -20.607 3.298 20.443 1.00 98.38 503 ILE A CA 1
ATOM 3955 C C . ILE A 1 503 ? -21.234 4.521 21.130 1.00 98.38 503 ILE A C 1
ATOM 3957 O O . ILE A 1 503 ? -20.981 4.757 22.310 1.00 98.38 503 ILE A O 1
ATOM 3961 N N . THR A 1 504 ? -22.091 5.257 20.418 1.00 98.56 504 THR A N 1
ATOM 3962 C CA . THR A 1 504 ? -22.635 6.559 20.846 1.00 98.56 504 THR A CA 1
ATOM 3963 C C . THR A 1 504 ? -23.672 6.452 21.964 1.00 98.56 504 THR A C 1
ATOM 3965 O O . THR A 1 504 ? -23.640 7.215 22.932 1.00 98.56 504 THR A O 1
ATOM 3968 N N . TYR A 1 505 ? -24.627 5.534 21.830 1.00 98.31 505 TYR A N 1
ATOM 3969 C CA . TYR A 1 505 ? -25.799 5.456 22.704 1.00 98.31 505 TYR A CA 1
ATOM 3970 C C . TYR A 1 505 ? -25.722 4.313 23.707 1.00 98.31 505 TYR A C 1
ATOM 3972 O O . TYR A 1 505 ? -26.303 4.420 24.781 1.00 98.31 505 TYR A O 1
ATOM 3980 N N . SER A 1 506 ? -24.998 3.242 23.380 1.00 97.31 506 SER A N 1
ATOM 3981 C CA . SER A 1 506 ? -24.890 2.058 24.229 1.00 97.31 506 SER A CA 1
ATOM 3982 C C . SER A 1 506 ? -23.639 2.092 25.109 1.00 97.31 506 SER A C 1
ATOM 3984 O O . SER A 1 506 ? -23.766 2.107 26.330 1.00 97.31 506 SER A O 1
ATOM 3986 N N . TYR A 1 507 ? -22.440 2.125 24.526 1.00 98.25 507 TYR A N 1
ATOM 3987 C CA . TYR A 1 507 ? -21.183 2.097 25.289 1.00 98.25 507 TYR A CA 1
ATOM 3988 C C . TYR A 1 507 ? -20.895 3.428 25.986 1.00 98.25 507 TYR A C 1
ATOM 3990 O O . TYR A 1 507 ? -20.709 3.474 27.201 1.00 98.25 507 TYR A O 1
ATOM 3998 N N . LEU A 1 508 ? -20.901 4.524 25.227 1.00 98.31 508 LEU A N 1
ATOM 3999 C CA . LEU A 1 508 ? -20.711 5.860 25.784 1.00 98.31 508 LEU A CA 1
ATOM 4000 C C . LEU A 1 508 ? -21.907 6.286 26.646 1.00 98.31 508 LEU A C 1
ATOM 4002 O O . LEU A 1 508 ? -21.726 6.996 27.630 1.00 98.31 508 LEU A O 1
ATOM 4006 N N . GLY A 1 509 ? -23.117 5.820 26.319 1.00 97.88 509 GLY A N 1
ATOM 4007 C CA . GLY A 1 509 ? -24.311 6.037 27.140 1.00 97.88 509 GLY A CA 1
ATOM 4008 C C . GLY A 1 509 ? -24.171 5.461 28.552 1.00 97.88 509 GLY A C 1
ATOM 4009 O O . GLY A 1 509 ? -24.357 6.196 29.518 1.00 97.88 509 GLY A O 1
ATOM 4010 N N . ASP A 1 510 ? -23.766 4.191 28.672 1.00 97.38 510 ASP A N 1
ATOM 4011 C CA . ASP A 1 510 ? -23.487 3.533 29.961 1.00 97.38 510 ASP A CA 1
ATOM 4012 C C . ASP A 1 510 ? -22.394 4.273 30.752 1.00 97.38 510 ASP A C 1
ATOM 4014 O O . ASP A 1 510 ? -22.545 4.557 31.942 1.00 97.38 510 ASP A O 1
ATOM 4018 N N . TRP A 1 511 ? -21.319 4.685 30.070 1.00 97.81 511 TRP A N 1
ATOM 4019 C CA . TRP A 1 511 ? -20.261 5.486 30.687 1.00 97.81 511 TRP A CA 1
ATOM 4020 C C . TRP A 1 511 ? -20.773 6.823 31.236 1.00 97.81 511 TRP A C 1
ATOM 4022 O O . TRP A 1 511 ? -20.428 7.189 32.360 1.00 97.81 511 TRP A O 1
ATOM 4032 N N . ILE A 1 512 ? -21.606 7.540 30.475 1.00 98.06 512 ILE A N 1
ATOM 4033 C CA . ILE A 1 512 ? -22.201 8.818 30.890 1.00 98.06 512 ILE A CA 1
ATOM 4034 C C . ILE A 1 512 ? -23.071 8.634 32.133 1.00 98.06 512 ILE A C 1
ATOM 4036 O O . ILE A 1 512 ? -22.919 9.402 33.083 1.00 98.06 512 ILE A O 1
ATOM 4040 N N . GLU A 1 513 ? -23.950 7.629 32.160 1.00 97.19 513 GLU A N 1
ATOM 4041 C CA . GLU A 1 513 ? -24.795 7.366 33.332 1.00 97.19 513 GLU A CA 1
ATOM 4042 C C . GLU A 1 513 ? -23.947 7.039 34.565 1.00 97.19 513 GLU A C 1
ATOM 4044 O O . GLU A 1 513 ? -24.159 7.616 35.633 1.00 97.19 513 GLU A O 1
ATOM 4049 N N . ARG A 1 514 ? -22.891 6.234 34.403 1.00 95.62 514 ARG A N 1
ATOM 4050 C CA . ARG A 1 514 ? -21.936 5.966 35.483 1.00 95.62 514 ARG A CA 1
ATOM 4051 C C . ARG A 1 514 ? -21.248 7.238 35.987 1.00 95.62 514 ARG A C 1
ATOM 4053 O O . ARG A 1 514 ? -21.124 7.420 37.198 1.00 95.62 514 ARG A O 1
ATOM 4060 N N . GLN A 1 515 ? -20.815 8.134 35.095 1.00 96.88 515 GLN A N 1
ATOM 4061 C CA . GLN A 1 515 ? -20.193 9.395 35.513 1.00 96.88 515 GLN A CA 1
ATOM 4062 C C . GLN A 1 515 ? -21.184 10.342 36.201 1.00 96.88 515 GLN A C 1
ATOM 4064 O O . GLN A 1 515 ? -20.782 11.028 37.138 1.00 96.88 515 GLN A O 1
ATOM 4069 N N . LYS A 1 516 ? -22.469 10.345 35.820 1.00 97.19 516 LYS A N 1
ATOM 4070 C CA . LYS A 1 516 ? -23.514 11.085 36.552 1.00 97.19 516 LYS A CA 1
ATOM 4071 C C . LYS A 1 516 ? -23.674 10.565 37.979 1.00 97.19 516 LYS A C 1
ATOM 4073 O O . LYS A 1 516 ? -23.728 11.362 38.910 1.00 97.19 516 LYS A O 1
ATOM 4078 N N . THR A 1 517 ? -23.696 9.246 38.174 1.00 96.50 517 THR A N 1
ATOM 4079 C CA . THR A 1 517 ? -23.745 8.656 39.521 1.00 96.50 517 THR A CA 1
ATOM 4080 C C . THR A 1 517 ? -22.504 9.021 40.338 1.00 96.50 517 THR A C 1
ATOM 4082 O O . THR A 1 517 ? -22.628 9.430 41.489 1.00 96.50 517 THR A O 1
ATOM 4085 N N . HIS A 1 518 ? -21.305 8.942 39.752 1.00 95.38 518 HIS A N 1
ATOM 4086 C CA . HIS A 1 518 ? -20.065 9.345 40.428 1.00 95.38 518 HIS A CA 1
ATOM 4087 C C . HIS A 1 518 ? -20.043 10.839 40.789 1.00 95.38 518 HIS A C 1
ATOM 4089 O O . HIS A 1 518 ? -19.571 11.202 41.864 1.00 95.38 518 HIS A O 1
ATOM 4095 N N . GLN A 1 519 ? -20.573 11.700 39.915 1.00 95.75 519 GLN A N 1
ATOM 4096 C CA . GLN A 1 519 ? -20.730 13.131 40.176 1.00 95.75 519 GLN A CA 1
ATOM 4097 C C . GLN A 1 519 ? -21.663 13.370 41.369 1.00 95.75 519 GLN A C 1
ATOM 4099 O O . GLN A 1 519 ? -21.313 14.112 42.282 1.00 95.75 519 GLN A O 1
ATOM 4104 N N . GLN A 1 520 ? -22.819 12.700 41.405 1.00 95.25 520 GLN A N 1
ATOM 4105 C CA . GLN A 1 520 ? -23.759 12.781 42.531 1.00 95.25 520 GLN A CA 1
ATOM 4106 C C . GLN A 1 520 ? -23.146 12.275 43.844 1.00 95.25 520 GLN A C 1
ATOM 4108 O O . GLN A 1 520 ? -23.450 12.806 44.908 1.00 95.25 520 GLN A O 1
ATOM 4113 N N . ALA A 1 521 ? -22.259 11.281 43.770 1.00 95.44 521 ALA A N 1
ATOM 4114 C CA . ALA A 1 521 ? -21.511 10.759 44.910 1.00 95.44 521 ALA A CA 1
ATOM 4115 C C . ALA A 1 521 ? -20.310 11.637 45.327 1.00 95.44 521 ALA A C 1
ATOM 4117 O O . ALA A 1 521 ? -19.591 11.273 46.256 1.00 95.44 521 ALA A O 1
ATOM 4118 N N . GLY A 1 522 ? -20.061 12.766 44.652 1.00 93.06 522 GLY A N 1
ATOM 4119 C CA . GLY A 1 522 ? -18.946 13.667 44.958 1.00 93.06 522 GLY A CA 1
ATOM 4120 C C . GLY A 1 522 ? -17.565 13.081 44.648 1.00 93.06 522 GLY A C 1
ATOM 4121 O O . GLY A 1 522 ? -16.573 13.501 45.240 1.00 93.06 522 GLY A O 1
ATOM 4122 N N . GLN A 1 523 ? -17.478 12.095 43.750 1.00 94.00 523 GLN A N 1
ATOM 4123 C CA . GLN A 1 523 ? -16.205 11.472 43.401 1.00 94.00 523 GLN A CA 1
ATOM 4124 C C . GLN A 1 523 ? -15.318 12.438 42.608 1.00 94.00 523 GLN A C 1
ATOM 4126 O O . GLN A 1 523 ? -15.728 13.017 41.599 1.00 94.00 523 GLN A O 1
ATOM 4131 N N . GLU A 1 524 ? -14.056 12.538 43.019 1.00 92.19 524 GLU A N 1
ATOM 4132 C CA . GLU A 1 524 ? -13.079 13.413 42.380 1.00 92.19 524 GLU A CA 1
ATOM 4133 C C . GLU A 1 524 ? -12.936 13.129 40.868 1.00 92.19 524 GLU A C 1
ATOM 4135 O O . GLU A 1 524 ? -12.894 11.979 40.401 1.00 92.19 524 GLU A O 1
ATOM 4140 N N . GLY A 1 525 ? -12.912 14.207 40.079 1.00 91.94 525 GLY A N 1
ATOM 4141 C CA . GLY A 1 525 ? -12.770 14.173 38.622 1.00 91.94 525 GLY A CA 1
ATOM 4142 C C . GLY A 1 525 ? -14.019 13.746 37.836 1.00 91.94 525 GLY A C 1
ATOM 4143 O O . GLY A 1 525 ? -13.977 13.768 36.604 1.00 91.94 525 GLY A O 1
ATOM 4144 N N . ALA A 1 526 ? -15.128 13.381 38.494 1.00 93.62 526 ALA A N 1
ATOM 4145 C CA . ALA A 1 526 ? -16.349 12.933 37.814 1.00 93.62 526 ALA A CA 1
ATOM 4146 C C . ALA A 1 526 ? -16.964 14.014 36.908 1.00 93.62 526 ALA A C 1
ATOM 4148 O O . ALA A 1 526 ? -17.346 13.702 35.782 1.00 93.62 526 ALA A O 1
ATOM 4149 N N . ASP A 1 527 ? -16.959 15.282 37.335 1.00 94.50 527 ASP A N 1
ATOM 4150 C CA . ASP A 1 527 ? -17.430 16.417 36.525 1.00 94.50 527 ASP A CA 1
ATOM 4151 C C . ASP A 1 527 ? -16.679 16.521 35.192 1.00 94.50 527 ASP A C 1
ATOM 4153 O O . ASP A 1 527 ? -17.277 16.621 34.120 1.00 94.50 527 ASP A O 1
ATOM 4157 N N . ALA A 1 528 ? -15.345 16.450 35.250 1.00 95.12 528 ALA A N 1
ATOM 4158 C CA . ALA A 1 528 ? -14.492 16.559 34.073 1.00 95.12 528 ALA A CA 1
ATOM 4159 C C . ALA A 1 528 ? -14.671 15.369 33.116 1.00 95.12 528 ALA A C 1
ATOM 4161 O O . ALA A 1 528 ? -14.643 15.558 31.899 1.00 95.12 528 ALA A O 1
ATOM 4162 N N . ARG A 1 529 ? -14.868 14.153 33.648 1.00 96.56 529 ARG A N 1
ATOM 4163 C CA . ARG A 1 529 ? -15.168 12.958 32.841 1.00 96.56 529 ARG A CA 1
ATOM 4164 C C . ARG A 1 529 ? -16.549 13.044 32.194 1.00 96.56 529 ARG A C 1
ATOM 4166 O O . ARG A 1 529 ? -16.684 12.706 31.023 1.00 96.56 529 ARG A O 1
ATOM 4173 N N . LEU A 1 530 ? -17.559 13.526 32.918 1.00 97.75 530 LEU A N 1
ATOM 4174 C CA . LEU A 1 530 ? -18.914 13.674 32.389 1.00 97.75 530 LEU A CA 1
ATOM 4175 C C . LEU A 1 530 ? -18.971 14.705 31.254 1.00 97.75 530 LEU A C 1
ATOM 4177 O O . LEU A 1 530 ? -19.558 14.429 30.210 1.00 97.75 530 LEU A O 1
ATOM 4181 N N . VAL A 1 531 ? -18.332 15.867 31.427 1.00 97.56 531 VAL A N 1
ATOM 4182 C CA . VAL A 1 531 ? -18.271 16.909 30.386 1.00 97.56 531 VAL A CA 1
ATOM 4183 C C . VAL A 1 531 ? -17.572 16.394 29.126 1.00 97.56 531 VAL A C 1
ATOM 4185 O O . VAL A 1 531 ? -18.084 16.605 28.029 1.00 97.56 531 VAL A O 1
ATOM 4188 N N . ALA A 1 532 ? -16.444 15.692 29.274 1.00 98.00 532 ALA A N 1
ATOM 4189 C CA . ALA A 1 532 ? -15.725 15.096 28.147 1.00 98.00 532 ALA A CA 1
ATOM 4190 C C . ALA A 1 532 ? -16.586 14.053 27.410 1.00 98.00 532 ALA A C 1
ATOM 4192 O O . ALA A 1 532 ? -16.728 14.106 26.189 1.00 98.00 532 ALA A O 1
ATOM 4193 N N . ALA A 1 533 ? -17.238 13.153 28.151 1.00 98.25 533 ALA A N 1
ATOM 4194 C CA . ALA A 1 533 ? -18.091 12.117 27.577 1.00 98.25 533 ALA A CA 1
ATOM 4195 C C . ALA A 1 533 ? -19.312 12.686 26.827 1.00 98.25 533 ALA A C 1
ATOM 4197 O O . ALA A 1 533 ? -19.673 12.185 25.759 1.00 98.25 533 ALA A O 1
ATOM 4198 N N . LEU A 1 534 ? -19.942 13.741 27.357 1.00 98.50 534 LEU A N 1
ATOM 4199 C CA . LEU A 1 534 ? -21.049 14.432 26.688 1.00 98.50 534 LEU A CA 1
ATOM 4200 C C . LEU A 1 534 ? -20.593 15.142 25.408 1.00 98.50 534 LEU A C 1
ATOM 4202 O O . LEU A 1 534 ? -21.309 15.091 24.409 1.00 98.50 534 LEU A O 1
ATOM 4206 N N . ASP A 1 535 ? -19.407 15.753 25.417 1.00 98.50 535 ASP A N 1
ATOM 4207 C CA . ASP A 1 535 ? -18.826 16.375 24.224 1.00 98.50 535 ASP A CA 1
ATOM 4208 C C . ASP A 1 535 ? -18.536 15.334 23.134 1.00 98.50 535 ASP A C 1
ATOM 4210 O O . ASP A 1 535 ? -18.970 15.498 21.995 1.00 98.50 535 ASP A O 1
ATOM 4214 N N . LEU A 1 536 ? -17.911 14.202 23.486 1.00 98.62 536 LEU A N 1
ATOM 4215 C CA . LEU A 1 536 ? -17.706 13.096 22.545 1.00 98.62 536 LEU A CA 1
ATOM 4216 C C . LEU A 1 536 ? -19.033 12.620 21.939 1.00 98.62 536 LEU A C 1
ATOM 4218 O O . LEU A 1 536 ? -19.115 12.412 20.728 1.00 98.62 536 LEU A O 1
ATOM 4222 N N . LYS A 1 537 ? -20.084 12.479 22.757 1.00 98.69 537 LYS A N 1
ATOM 4223 C CA . LYS A 1 537 ? -21.410 12.061 22.284 1.00 98.69 537 LYS A CA 1
ATOM 4224 C C . LYS A 1 537 ? -21.971 13.038 21.251 1.00 98.69 537 LYS A C 1
ATOM 4226 O O . LYS A 1 537 ? -22.457 12.592 20.215 1.00 98.69 537 LYS A O 1
ATOM 4231 N N . GLU A 1 538 ? -21.866 14.342 21.501 1.00 98.56 538 GLU A N 1
ATOM 4232 C CA . GLU A 1 538 ? -22.296 15.383 20.559 1.00 98.56 538 GLU A CA 1
ATOM 4233 C C . GLU A 1 538 ? -21.535 15.286 19.225 1.00 98.56 538 GLU A C 1
ATOM 4235 O O . GLU A 1 538 ? -22.136 15.356 18.152 1.00 98.56 538 GLU A O 1
ATOM 4240 N N . GLN A 1 539 ? -20.216 15.074 19.264 1.00 98.44 539 GLN A N 1
ATOM 4241 C CA . GLN A 1 539 ? -19.409 14.947 18.047 1.00 98.44 539 GLN A CA 1
ATOM 4242 C C . GLN A 1 539 ? -19.744 13.677 17.249 1.00 98.44 539 GLN A C 1
ATOM 4244 O O . GLN A 1 539 ? -19.851 13.733 16.024 1.00 98.44 539 GLN A O 1
ATOM 4249 N N . LEU A 1 540 ? -19.971 12.539 17.915 1.00 98.69 540 LEU A N 1
ATOM 4250 C CA . LEU A 1 540 ? -20.394 11.302 17.246 1.00 98.69 540 LEU A CA 1
ATOM 4251 C C . LEU A 1 540 ? -21.785 11.444 16.605 1.00 98.69 540 LEU A C 1
ATOM 4253 O O . LEU A 1 540 ? -22.014 10.916 15.519 1.00 98.69 540 LEU A O 1
ATOM 4257 N N . GLN A 1 541 ? -22.694 12.209 17.218 1.00 98.62 541 GLN A N 1
ATOM 4258 C CA . GLN A 1 541 ? -24.001 12.529 16.631 1.00 98.62 541 GLN A CA 1
ATOM 4259 C C . GLN A 1 541 ? -23.882 13.357 15.345 1.00 98.62 541 GLN A C 1
ATOM 4261 O O . GLN A 1 541 ? -24.626 13.113 14.395 1.00 98.62 541 GLN A O 1
ATOM 4266 N N . LYS A 1 542 ? -22.920 14.286 15.271 1.00 98.50 542 LYS A N 1
ATOM 4267 C CA . LYS A 1 542 ? -22.632 15.038 14.037 1.00 98.50 542 LYS A CA 1
ATOM 4268 C C . LYS A 1 542 ? -22.122 14.123 12.920 1.00 98.50 542 LYS A C 1
ATOM 4270 O O . LYS A 1 542 ? -22.560 14.256 11.782 1.00 98.50 542 LYS A O 1
ATOM 4275 N N . ILE A 1 543 ? -21.272 13.147 13.251 1.00 98.44 543 ILE A N 1
ATOM 4276 C CA . ILE A 1 543 ? -20.812 12.125 12.295 1.00 98.44 543 ILE A CA 1
ATOM 4277 C C . ILE A 1 543 ? -21.975 11.230 11.837 1.00 98.44 543 ILE A C 1
ATOM 4279 O O . ILE A 1 543 ? -22.095 10.960 10.646 1.00 98.44 543 ILE A O 1
ATOM 4283 N N . LEU A 1 544 ? -22.871 10.817 12.744 1.00 98.25 544 LEU A N 1
ATOM 4284 C CA . LEU A 1 544 ? -24.079 10.048 12.403 1.00 98.25 544 LEU A CA 1
ATOM 4285 C C . LEU A 1 544 ? -25.002 10.792 11.429 1.00 98.25 544 LEU A C 1
ATOM 4287 O O . LEU A 1 544 ? -25.563 10.166 10.522 1.00 98.25 544 LEU A O 1
ATOM 4291 N N . ALA A 1 545 ? -25.164 12.102 11.633 1.00 97.81 545 ALA A N 1
ATOM 4292 C CA . ALA A 1 545 ? -25.926 12.978 10.748 1.00 97.81 545 ALA A CA 1
ATOM 4293 C C . ALA A 1 545 ? -25.239 13.160 9.387 1.00 97.81 545 ALA A C 1
ATOM 4295 O O . ALA A 1 545 ? -25.925 13.236 8.374 1.00 97.81 545 ALA A O 1
ATOM 4296 N N . GLY A 1 546 ? -23.900 13.175 9.358 1.00 96.62 546 GLY A N 1
ATOM 4297 C CA . GLY A 1 546 ? -23.100 13.234 8.132 1.00 96.62 546 GLY A CA 1
ATOM 4298 C C . GLY A 1 546 ? -23.283 14.525 7.339 1.00 96.62 546 GLY A C 1
ATOM 4299 O O . GLY A 1 546 ? -23.143 14.506 6.120 1.00 96.62 546 GLY A O 1
ATOM 4300 N N . GLU A 1 547 ? -23.612 15.627 8.016 1.00 95.94 547 GLU A N 1
ATOM 4301 C CA . GLU A 1 547 ? -23.608 16.959 7.410 1.00 95.94 547 GLU A CA 1
ATOM 4302 C C . GLU A 1 547 ? -22.179 17.505 7.312 1.00 95.94 547 GLU A C 1
ATOM 4304 O O . GLU A 1 547 ? -21.358 17.221 8.189 1.00 95.94 547 GLU A O 1
ATOM 4309 N N . PRO A 1 548 ? -21.854 18.324 6.301 1.00 93.62 548 PRO A N 1
ATOM 4310 C CA . PRO A 1 548 ? -20.562 18.986 6.196 1.00 93.62 548 PRO A CA 1
ATOM 4311 C C . PRO A 1 548 ? -20.146 19.713 7.488 1.00 93.62 548 PRO A C 1
ATOM 4313 O O . PRO A 1 548 ? -20.956 20.422 8.087 1.00 93.62 548 PRO A O 1
ATOM 4316 N N . PRO A 1 549 ? -18.881 19.579 7.932 1.00 92.75 549 PRO A N 1
ATOM 4317 C CA . PRO A 1 549 ? -17.756 18.898 7.275 1.00 92.75 549 PRO A CA 1
ATOM 4318 C C . PRO A 1 549 ? -17.594 17.407 7.654 1.00 92.75 549 PRO A C 1
ATOM 4320 O O . PRO A 1 549 ? -16.515 16.842 7.456 1.00 92.75 549 PRO A O 1
ATOM 4323 N N . TYR A 1 550 ? -18.611 16.789 8.260 1.00 95.88 550 TYR A N 1
ATOM 4324 C CA . TYR A 1 550 ? -18.615 15.395 8.725 1.00 95.88 550 TYR A CA 1
ATOM 4325 C C . TYR A 1 550 ? -19.095 14.400 7.666 1.00 95.88 550 TYR A C 1
ATOM 4327 O O . TYR A 1 550 ? -19.132 13.197 7.921 1.00 95.88 550 TYR A O 1
ATOM 4335 N N . ASP A 1 551 ? -19.468 14.888 6.489 1.00 95.81 551 ASP A N 1
ATOM 4336 C CA . ASP A 1 551 ? -19.855 14.056 5.368 1.00 95.81 551 ASP A CA 1
ATOM 4337 C C . ASP A 1 551 ? -18.656 13.281 4.796 1.00 95.81 551 ASP A C 1
ATOM 4339 O O . ASP A 1 551 ? -17.492 13.693 4.876 1.00 95.81 551 ASP A O 1
ATOM 4343 N N . ILE A 1 552 ? -18.949 12.133 4.187 1.00 95.62 552 ILE A N 1
ATOM 4344 C CA . ILE A 1 552 ? -17.971 11.386 3.400 1.00 95.62 552 ILE A CA 1
ATOM 4345 C C . ILE A 1 552 ? -18.089 11.856 1.952 1.00 95.62 552 ILE A C 1
ATOM 4347 O O . ILE A 1 552 ? -19.171 11.824 1.360 1.00 95.62 552 ILE A O 1
ATOM 4351 N N . PHE A 1 553 ? -16.954 12.280 1.399 1.00 94.75 553 PHE A N 1
ATOM 4352 C CA . PHE A 1 553 ? -16.817 12.681 0.005 1.00 94.75 553 PHE A CA 1
ATOM 4353 C C . PHE A 1 553 ? -15.812 11.778 -0.708 1.00 94.75 553 PHE A C 1
ATOM 4355 O O . PHE A 1 553 ? -14.653 11.670 -0.296 1.00 94.75 553 PHE A O 1
ATOM 4362 N N . VAL A 1 554 ? -16.254 11.166 -1.804 1.00 95.25 554 VAL A N 1
ATOM 4363 C CA . VAL A 1 554 ? -15.503 10.187 -2.590 1.00 95.25 554 VAL A CA 1
ATOM 4364 C C . VAL A 1 554 ? -15.477 10.620 -4.048 1.00 95.25 554 VAL A C 1
ATOM 4366 O O . VAL A 1 554 ? -16.390 10.340 -4.817 1.00 95.25 554 VAL A O 1
ATOM 4369 N N . ARG A 1 555 ? -14.396 11.275 -4.472 1.00 92.94 555 ARG A N 1
ATOM 4370 C CA . ARG A 1 555 ? -14.324 11.936 -5.790 1.00 92.94 555 ARG A CA 1
ATOM 4371 C C . ARG A 1 555 ? -14.504 11.035 -7.020 1.00 92.94 555 ARG A C 1
ATOM 4373 O O . ARG A 1 555 ? -14.638 11.541 -8.130 1.00 92.94 555 ARG A O 1
ATOM 4380 N N . TRP A 1 556 ? -14.376 9.716 -6.880 1.00 92.25 556 TRP A N 1
ATOM 4381 C CA . TRP A 1 556 ? -14.539 8.781 -8.000 1.00 92.25 556 TRP A CA 1
ATOM 4382 C C . TRP A 1 556 ? -15.935 8.169 -8.094 1.00 92.25 556 TRP A C 1
ATOM 4384 O O . TRP A 1 556 ? -16.189 7.504 -9.102 1.00 92.25 556 TRP A O 1
ATOM 4394 N N . LYS A 1 557 ? -16.802 8.415 -7.104 1.00 94.19 557 LYS A N 1
ATOM 4395 C CA . LYS A 1 557 ? -18.222 8.050 -7.101 1.00 94.19 557 LYS A CA 1
ATOM 4396 C C . LYS A 1 557 ? -19.063 9.231 -7.593 1.00 94.19 557 LYS A C 1
ATOM 4398 O O . LYS A 1 557 ? -18.743 10.352 -7.208 1.00 94.19 557 LYS A O 1
ATOM 4403 N N . PRO A 1 558 ? -20.082 9.029 -8.438 1.00 94.62 558 PRO A N 1
ATOM 4404 C CA . PRO A 1 558 ? -20.977 10.108 -8.855 1.00 94.62 558 PRO A CA 1
ATOM 4405 C C . PRO A 1 558 ? -21.705 10.726 -7.651 1.00 94.62 558 PRO A C 1
ATOM 4407 O O . PRO A 1 558 ? -21.737 10.138 -6.567 1.00 94.62 558 PRO A O 1
ATOM 4410 N N . LEU A 1 559 ? -22.285 11.918 -7.820 1.00 94.38 559 LEU A N 1
ATOM 4411 C CA . LEU A 1 559 ? -22.961 12.654 -6.746 1.00 94.38 559 LEU A CA 1
ATOM 4412 C C . LEU A 1 559 ? -24.095 11.836 -6.103 1.00 94.38 559 LEU A C 1
ATOM 4414 O O . LEU A 1 559 ? -24.223 11.840 -4.881 1.00 94.38 559 LEU A O 1
ATOM 4418 N N . ALA A 1 560 ? -24.844 11.075 -6.904 1.00 94.75 560 ALA A N 1
ATOM 4419 C CA . ALA A 1 560 ? -25.899 10.181 -6.425 1.00 94.75 560 ALA A CA 1
ATOM 4420 C C . ALA A 1 560 ? -25.373 8.999 -5.577 1.00 94.75 560 ALA A C 1
ATOM 4422 O O . ALA A 1 560 ? -26.071 8.500 -4.702 1.00 94.75 560 ALA A O 1
ATOM 4423 N N . GLU A 1 561 ? -24.123 8.569 -5.765 1.00 95.44 561 GLU A N 1
ATOM 4424 C CA . GLU A 1 561 ? -23.514 7.481 -4.980 1.00 95.44 561 GLU A CA 1
ATOM 4425 C C . GLU A 1 561 ? -22.747 7.979 -3.741 1.00 95.44 561 GLU A C 1
ATOM 4427 O O . GLU A 1 561 ? -22.140 7.185 -3.016 1.00 95.44 561 GLU A O 1
ATOM 4432 N N . GLN A 1 562 ? -22.730 9.290 -3.477 1.00 95.56 562 GLN A N 1
ATOM 4433 C CA . GLN A 1 562 ? -22.105 9.818 -2.264 1.00 95.56 562 GLN A CA 1
ATOM 4434 C C . GLN A 1 562 ? -22.890 9.382 -1.022 1.00 95.56 562 GLN A C 1
ATOM 4436 O O . GLN A 1 562 ? -24.118 9.410 -0.997 1.00 95.56 562 GLN A O 1
ATOM 4441 N N . ALA A 1 563 ? -22.175 9.035 0.049 1.00 95.06 563 ALA A N 1
ATOM 4442 C CA . ALA A 1 563 ? -22.803 8.589 1.289 1.00 95.06 563 ALA A CA 1
ATOM 4443 C C . ALA A 1 563 ? -23.648 9.699 1.941 1.00 95.06 563 ALA A C 1
ATOM 4445 O O . ALA A 1 563 ? -23.182 10.836 2.096 1.00 95.06 563 ALA A O 1
ATOM 4446 N N . ILE A 1 564 ? -24.862 9.341 2.369 1.00 95.12 564 ILE A N 1
ATOM 4447 C CA . ILE A 1 564 ? -25.779 10.185 3.146 1.00 95.12 564 ILE A CA 1
ATOM 4448 C C . ILE A 1 564 ? -25.760 9.717 4.603 1.00 95.12 564 ILE A C 1
ATOM 4450 O O . ILE A 1 564 ? -25.963 8.533 4.884 1.00 95.12 564 ILE A O 1
ATOM 4454 N N . GLY A 1 565 ? -25.509 10.641 5.533 1.00 95.88 565 GLY A N 1
ATOM 4455 C CA . GLY A 1 565 ? -25.270 10.295 6.933 1.00 95.88 565 GLY A CA 1
ATOM 4456 C C . GLY A 1 565 ? -24.039 9.406 7.121 1.00 95.88 565 GLY A C 1
ATOM 4457 O O . GLY A 1 565 ? -23.169 9.308 6.251 1.00 95.88 565 GLY A O 1
ATOM 4458 N N . TRP A 1 566 ? -23.969 8.714 8.260 1.00 97.38 566 TRP A N 1
ATOM 4459 C CA . TRP A 1 566 ? -22.980 7.652 8.451 1.00 97.38 566 TRP A CA 1
ATOM 4460 C C . TRP A 1 566 ? -23.389 6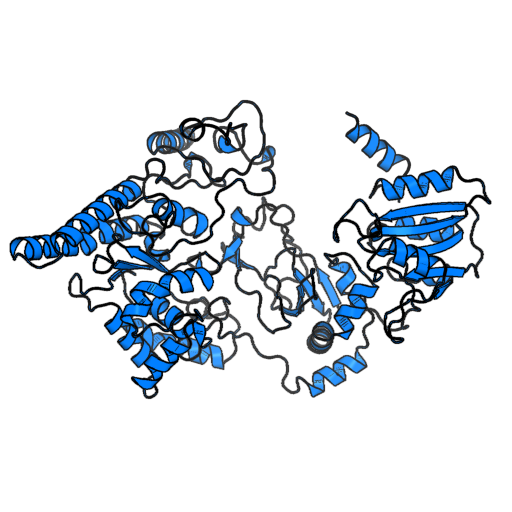.368 7.715 1.00 97.38 566 TRP A C 1
ATOM 4462 O O . TRP A 1 566 ? -23.985 5.459 8.298 1.00 97.38 566 TRP A O 1
ATOM 4472 N N . ASN A 1 567 ? -23.064 6.319 6.423 1.00 96.06 567 ASN A N 1
ATOM 4473 C CA . ASN A 1 567 ? -23.187 5.143 5.559 1.00 96.06 567 ASN A CA 1
ATOM 4474 C C . ASN A 1 567 ? -21.921 4.964 4.687 1.00 96.06 567 ASN A C 1
ATOM 4476 O O . ASN A 1 567 ? -21.988 5.109 3.465 1.00 96.06 567 ASN A O 1
ATOM 4480 N N . PRO A 1 568 ? -20.741 4.756 5.304 1.00 96.19 568 PRO A N 1
ATOM 4481 C CA . PRO A 1 568 ? -19.487 4.535 4.581 1.00 96.19 568 PRO A CA 1
ATOM 4482 C C . PRO A 1 568 ? -19.521 3.257 3.732 1.00 96.19 568 PRO A C 1
ATOM 4484 O O . PRO A 1 568 ? -20.226 2.301 4.044 1.00 96.19 568 PRO A O 1
ATOM 4487 N N . ASP A 1 569 ? -18.659 3.209 2.720 1.00 94.62 569 ASP A N 1
ATOM 4488 C CA . ASP A 1 569 ? -18.320 1.984 1.997 1.00 94.62 569 ASP A CA 1
ATOM 4489 C C . ASP A 1 569 ? -16.872 1.615 2.325 1.00 94.62 569 ASP A C 1
ATOM 4491 O O . ASP A 1 569 ? -15.939 2.359 2.013 1.00 94.62 569 ASP A O 1
ATOM 4495 N N . ILE A 1 570 ? -16.662 0.461 2.956 1.00 94.56 570 ILE A N 1
ATOM 4496 C CA . ILE A 1 570 ? -15.324 -0.042 3.291 1.00 94.56 570 ILE A CA 1
ATOM 4497 C C . ILE A 1 570 ? -14.375 -0.072 2.082 1.00 94.56 570 ILE A C 1
ATOM 4499 O O . ILE A 1 570 ? -13.185 0.205 2.224 1.00 94.56 570 ILE A O 1
ATOM 4503 N N . ASN A 1 571 ? -14.895 -0.305 0.874 1.00 94.25 571 ASN A N 1
ATOM 4504 C CA . ASN A 1 571 ? -14.098 -0.367 -0.351 1.00 94.25 571 ASN A CA 1
ATOM 4505 C C . ASN A 1 571 ? -13.502 0.994 -0.751 1.00 94.25 571 ASN A C 1
ATOM 4507 O O . ASN A 1 571 ? -12.535 1.052 -1.511 1.00 94.25 571 ASN A O 1
ATOM 4511 N N . ASP A 1 572 ? -14.011 2.098 -0.204 1.00 94.50 572 ASP A N 1
ATOM 4512 C CA . ASP A 1 572 ? -13.405 3.416 -0.382 1.00 94.50 572 ASP A CA 1
ATOM 4513 C C . ASP A 1 572 ? -12.089 3.566 0.400 1.00 94.50 572 ASP A C 1
ATOM 4515 O O . ASP A 1 572 ? -11.282 4.446 0.086 1.00 94.50 572 ASP A O 1
ATOM 4519 N N . GLY A 1 573 ? -11.793 2.639 1.315 1.00 95.12 573 GLY A N 1
ATOM 4520 C CA . GLY A 1 573 ? -10.560 2.562 2.090 1.00 95.12 573 GLY A CA 1
ATOM 4521 C C . GLY A 1 573 ? -10.537 3.478 3.309 1.00 95.12 573 GLY A C 1
ATOM 4522 O O . GLY A 1 573 ? -11.366 4.376 3.493 1.00 95.12 573 GLY A O 1
ATOM 4523 N N . VAL A 1 574 ? -9.520 3.288 4.148 1.00 96.75 574 VAL A N 1
ATOM 4524 C CA . VAL A 1 574 ? -9.367 4.001 5.422 1.00 96.75 574 VAL A CA 1
ATOM 4525 C C . VAL A 1 574 ? -9.240 5.499 5.188 1.00 96.75 574 VAL A C 1
ATOM 4527 O O . VAL A 1 574 ? -9.826 6.275 5.936 1.00 96.75 574 VAL A O 1
ATOM 4530 N N . ARG A 1 575 ? -8.530 5.922 4.128 1.00 94.88 575 ARG A N 1
ATOM 4531 C CA . ARG A 1 575 ? -8.317 7.347 3.814 1.00 94.88 575 ARG A CA 1
ATOM 4532 C C . ARG A 1 575 ? -9.623 8.136 3.784 1.00 94.88 575 ARG A C 1
ATOM 4534 O O . ARG A 1 575 ? -9.631 9.256 4.268 1.00 94.88 575 ARG A O 1
ATOM 4541 N N . LEU A 1 576 ? -10.688 7.601 3.200 1.00 95.38 576 LEU A N 1
ATOM 4542 C CA . LEU A 1 576 ? -11.941 8.341 3.060 1.00 95.38 576 LEU A CA 1
ATOM 4543 C C . LEU A 1 576 ? -12.820 8.177 4.295 1.00 95.38 576 LEU A C 1
ATOM 4545 O O . LEU A 1 576 ? -13.294 9.169 4.849 1.00 95.38 576 LEU A O 1
ATOM 4549 N N . ASN A 1 577 ? -12.940 6.946 4.785 1.00 96.94 577 ASN A N 1
ATOM 4550 C CA . ASN A 1 577 ? -13.848 6.620 5.878 1.00 96.94 577 ASN A CA 1
ATOM 4551 C C . ASN A 1 577 ? -13.401 7.182 7.236 1.00 96.94 577 ASN A C 1
ATOM 4553 O O . ASN A 1 577 ? -14.238 7.499 8.074 1.00 96.94 577 ASN A O 1
ATOM 4557 N N . ILE A 1 578 ? -12.096 7.361 7.469 1.00 97.44 578 ILE A N 1
ATOM 4558 C CA . ILE A 1 578 ? -11.587 7.908 8.739 1.00 97.44 578 ILE A CA 1
ATOM 4559 C C . ILE A 1 578 ? -11.776 9.427 8.859 1.00 97.44 578 ILE A C 1
ATOM 4561 O O . ILE A 1 578 ? -11.635 10.004 9.939 1.00 97.44 578 ILE A O 1
ATOM 4565 N N . ARG A 1 579 ? -12.071 10.108 7.746 1.00 95.81 579 ARG A N 1
ATOM 4566 C CA . ARG A 1 579 ? -12.045 11.569 7.675 1.00 95.81 579 ARG A CA 1
ATOM 4567 C C . ARG A 1 579 ? -13.008 12.251 8.651 1.00 95.81 579 ARG A C 1
ATOM 4569 O O . ARG A 1 579 ? -12.539 13.174 9.320 1.00 95.81 579 ARG A O 1
ATOM 4576 N N . PRO A 1 580 ? -14.287 11.847 8.784 1.00 97.19 580 PRO A N 1
ATOM 4577 C CA . PRO A 1 580 ? -15.211 12.536 9.688 1.00 97.19 580 PRO A CA 1
ATOM 4578 C C . PRO A 1 580 ? -14.730 12.527 11.143 1.00 97.19 580 PRO A C 1
ATOM 4580 O O . PRO A 1 580 ? -14.819 13.542 11.831 1.00 97.19 580 PRO A O 1
ATOM 4583 N N . PHE A 1 581 ? -14.096 11.431 11.576 1.00 98.00 581 PHE A N 1
ATOM 4584 C CA . PHE A 1 581 ? -13.487 11.317 12.905 1.00 98.00 581 PHE A CA 1
ATOM 4585 C C . PHE A 1 581 ? -12.298 12.257 13.097 1.00 98.00 581 PHE A C 1
ATOM 4587 O O . PHE A 1 581 ? -12.099 12.762 14.197 1.00 98.00 581 PHE A O 1
ATOM 4594 N N . MET A 1 582 ? -11.522 12.516 12.042 1.00 96.38 582 MET A N 1
ATOM 4595 C CA . MET A 1 582 ? -10.413 13.476 12.080 1.00 96.38 582 MET A CA 1
ATOM 4596 C C . MET A 1 582 ? -10.868 14.939 11.970 1.00 96.38 582 MET A C 1
ATOM 4598 O O . MET A 1 582 ? -10.112 15.827 12.366 1.00 96.38 582 MET A O 1
ATOM 4602 N N . LYS A 1 583 ? -12.050 15.195 11.392 1.00 95.00 583 LYS A N 1
ATOM 4603 C CA . LYS A 1 583 ? -12.639 16.536 11.228 1.00 95.00 583 LYS A CA 1
ATOM 4604 C C . LYS A 1 583 ? -13.413 16.999 12.459 1.00 95.00 583 LYS A C 1
ATOM 4606 O O . LYS A 1 583 ? -13.457 18.197 12.707 1.00 95.00 583 LYS A O 1
ATOM 4611 N N . ALA A 1 584 ? -14.013 16.081 13.210 1.00 95.44 584 ALA A N 1
ATOM 4612 C CA . ALA A 1 584 ? -14.608 16.401 14.500 1.00 95.44 584 ALA A CA 1
ATOM 4613 C C . ALA A 1 584 ? -13.570 16.905 15.497 1.00 95.44 584 ALA A C 1
ATOM 4615 O O . ALA A 1 584 ? -12.429 16.465 15.481 1.00 95.44 584 ALA A O 1
ATOM 4616 N N . GLU A 1 585 ? -13.964 17.843 16.354 1.00 93.94 585 GLU A N 1
ATOM 4617 C CA . GLU A 1 585 ? -13.062 18.508 17.291 1.00 93.94 585 GLU A CA 1
ATOM 4618 C C . GLU A 1 585 ? -13.639 18.424 18.701 1.00 93.94 585 GLU A C 1
ATOM 4620 O O . GLU A 1 585 ? -14.751 18.885 18.963 1.00 93.94 585 GLU A O 1
ATOM 4625 N N . LEU A 1 586 ? -12.866 17.818 19.602 1.00 94.25 586 LEU A N 1
ATOM 4626 C CA . LEU A 1 586 ? -13.152 17.820 21.032 1.00 94.25 586 LEU A CA 1
ATOM 4627 C C . LEU A 1 586 ? -12.881 19.218 21.599 1.00 94.25 586 LEU A C 1
ATOM 4629 O O . LEU A 1 586 ? -11.886 19.856 21.248 1.00 94.25 586 LEU A O 1
ATOM 4633 N N . ARG A 1 587 ? -13.722 19.678 22.528 1.00 93.00 587 ARG A N 1
ATOM 4634 C CA . ARG A 1 587 ? -13.581 20.985 23.198 1.00 93.00 587 ARG A CA 1
ATOM 4635 C C . ARG A 1 587 ? -12.282 21.094 23.990 1.00 93.00 587 ARG A C 1
ATOM 4637 O O . ARG A 1 587 ? -11.730 22.184 24.132 1.00 93.00 587 ARG A O 1
ATOM 4644 N N . LYS A 1 588 ? -11.817 19.979 24.559 1.00 91.69 588 LYS A N 1
ATOM 4645 C CA . LYS A 1 588 ? -10.601 19.902 25.373 1.00 91.69 588 LYS A CA 1
ATOM 4646 C C . LYS A 1 588 ? -9.945 18.534 25.213 1.00 91.69 588 LYS A C 1
ATOM 4648 O O . LYS A 1 588 ? -10.627 17.522 25.112 1.00 91.69 588 LYS A O 1
ATOM 4653 N N . GLY A 1 589 ? -8.615 18.510 25.269 1.00 88.50 589 GLY A N 1
ATOM 4654 C CA . GLY A 1 589 ? -7.840 17.286 25.074 1.00 88.50 589 GLY A CA 1
ATOM 4655 C C . GLY A 1 589 ? -7.626 16.981 23.593 1.00 88.50 589 GLY A C 1
ATOM 4656 O O . GLY A 1 589 ? -7.862 17.830 22.736 1.00 88.50 589 GLY A O 1
ATOM 4657 N N . GLY A 1 590 ? -7.136 15.780 23.285 1.00 87.56 590 GLY A N 1
ATOM 4658 C CA . GLY A 1 590 ? -6.844 15.412 21.900 1.00 87.56 590 GLY A CA 1
ATOM 4659 C C . GLY A 1 590 ? -5.513 15.959 21.374 1.00 87.56 590 GLY A C 1
ATOM 4660 O O . GLY A 1 590 ? -4.967 16.964 21.831 1.00 87.56 590 GLY A O 1
ATOM 4661 N N . LYS A 1 591 ? -4.974 15.286 20.356 1.00 90.88 591 LYS A N 1
ATOM 4662 C CA . LYS A 1 591 ? -3.857 15.812 19.566 1.00 90.88 591 LYS A CA 1
ATOM 4663 C C . LYS A 1 591 ? -4.420 16.671 18.434 1.00 90.88 591 LYS A C 1
ATOM 4665 O O . LYS A 1 591 ? -5.334 16.243 17.735 1.00 90.88 591 LYS A O 1
ATOM 4670 N N . LYS A 1 592 ? -3.847 17.857 18.194 1.00 91.94 592 LYS A N 1
ATOM 4671 C CA . LYS A 1 592 ? -4.305 18.763 17.123 1.00 91.94 592 LYS A CA 1
ATOM 4672 C C . LYS A 1 592 ? -4.403 18.040 15.771 1.00 91.94 592 LYS A C 1
ATOM 4674 O O . LYS A 1 592 ? -3.403 17.531 15.257 1.00 91.94 592 LYS A O 1
ATOM 4679 N N . GLY A 1 593 ? -5.601 18.038 15.186 1.00 91.44 593 GLY A N 1
ATOM 4680 C CA . GLY A 1 593 ? -5.909 17.390 13.907 1.00 91.44 593 GLY A CA 1
ATOM 4681 C C . GLY A 1 593 ? -6.053 15.863 13.954 1.00 91.44 593 GLY A C 1
ATOM 4682 O O . GLY A 1 593 ? -6.056 15.249 12.891 1.00 91.44 593 GLY A O 1
ATOM 4683 N N . ALA A 1 594 ? -6.110 15.251 15.142 1.00 95.31 594 ALA A N 1
ATOM 4684 C CA . ALA A 1 594 ? -6.527 13.855 15.328 1.00 95.31 594 ALA A CA 1
ATOM 4685 C C . ALA A 1 594 ? -8.053 13.710 15.464 1.00 95.31 594 ALA A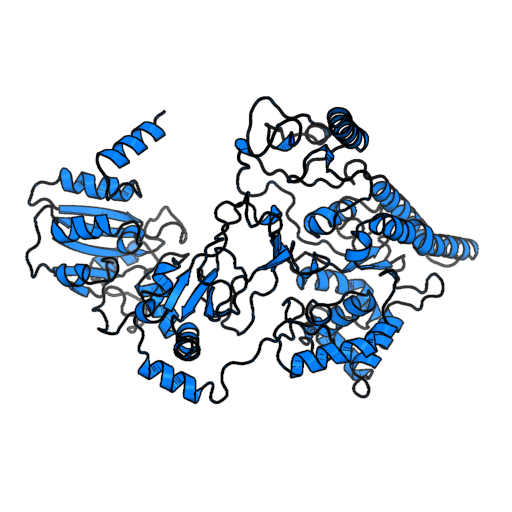 C 1
ATOM 4687 O O . ALA A 1 594 ? -8.583 12.613 15.319 1.00 95.31 594 ALA A O 1
ATOM 4688 N N . GLY A 1 595 ? -8.740 14.815 15.749 1.00 96.50 595 GLY A N 1
ATOM 4689 C CA . GLY A 1 595 ? -10.163 14.848 16.035 1.00 96.50 595 GLY A CA 1
ATOM 4690 C C . GLY A 1 595 ? -10.551 13.954 17.207 1.00 96.50 595 GLY A C 1
ATOM 4691 O O . GLY A 1 595 ? -10.015 14.124 18.301 1.00 96.50 595 GLY A O 1
ATOM 4692 N N . LEU A 1 596 ? -11.442 12.988 16.974 1.00 97.81 596 LEU A N 1
ATOM 4693 C CA . LEU A 1 596 ? -11.892 12.018 17.985 1.00 97.81 596 LEU A CA 1
ATOM 4694 C C . LEU A 1 596 ? -10.922 10.846 18.187 1.00 97.81 596 LEU A C 1
ATOM 4696 O O . LEU A 1 596 ? -11.173 9.974 19.019 1.00 97.81 596 LEU A O 1
ATOM 4700 N N . LEU A 1 597 ? -9.833 10.785 17.418 1.00 98.12 597 LEU A N 1
ATOM 4701 C CA . LEU A 1 597 ? -8.858 9.703 17.497 1.00 98.12 597 LEU A CA 1
ATOM 4702 C C . LEU A 1 597 ? -7.762 10.004 18.526 1.00 98.12 597 LEU A C 1
ATOM 4704 O O . LEU A 1 597 ? -7.341 11.149 18.723 1.00 98.12 597 LEU A O 1
ATOM 4708 N N . ARG A 1 598 ? -7.223 8.954 19.153 1.00 96.50 598 ARG A N 1
ATOM 4709 C CA . ARG A 1 598 ? -6.145 9.071 20.154 1.00 96.50 598 ARG A CA 1
ATOM 4710 C C . ARG A 1 598 ? -4.812 9.577 19.585 1.00 96.50 598 ARG A C 1
ATOM 4712 O O . ARG A 1 598 ? -3.978 10.107 20.323 1.00 96.50 598 ARG A O 1
ATOM 4719 N N . TRP A 1 599 ? -4.601 9.443 18.280 1.00 96.31 599 TRP A N 1
ATOM 4720 C CA . TRP A 1 599 ? -3.419 9.900 17.549 1.00 96.31 599 TRP A CA 1
ATOM 4721 C C . TRP A 1 599 ? -3.827 10.425 16.171 1.00 96.31 599 TRP A C 1
ATOM 4723 O O . TRP A 1 599 ? -4.928 10.160 15.707 1.00 96.31 599 TRP A O 1
ATOM 4733 N N . LYS A 1 600 ? -2.940 11.178 15.512 1.00 95.62 600 LYS A N 1
ATOM 4734 C CA . LYS A 1 600 ? -3.172 11.729 14.172 1.00 95.62 600 LYS A CA 1
ATOM 4735 C C . LYS A 1 600 ? -2.478 10.863 13.110 1.00 95.62 600 LYS A C 1
ATOM 4737 O O . LYS A 1 600 ? -1.256 10.985 12.984 1.00 95.62 600 LYS A O 1
ATOM 4742 N N . PRO A 1 601 ? -3.219 10.075 12.309 1.00 95.69 601 PRO A N 1
ATOM 4743 C CA . PRO A 1 601 ? -2.681 9.475 11.093 1.00 95.69 601 PRO A CA 1
ATOM 4744 C C . PRO A 1 601 ? -2.194 10.558 10.120 1.00 95.69 601 PRO A C 1
ATOM 4746 O O . PRO A 1 601 ? -2.852 11.587 9.926 1.00 95.69 601 PRO A O 1
ATOM 4749 N N . ASN A 1 602 ? -1.042 10.348 9.486 1.00 94.88 602 ASN A N 1
ATOM 4750 C CA . ASN A 1 602 ? -0.486 11.290 8.514 1.00 94.88 602 ASN A CA 1
ATOM 4751 C C . ASN A 1 602 ? -1.095 11.077 7.118 1.00 94.88 602 ASN A C 1
ATOM 4753 O O . ASN A 1 602 ? -0.484 10.481 6.231 1.00 94.88 602 ASN A O 1
ATOM 4757 N N . ILE A 1 603 ? -2.330 11.549 6.937 1.00 91.75 603 ILE A N 1
ATOM 4758 C CA . ILE A 1 603 ? -3.083 11.435 5.683 1.00 91.75 603 ILE A CA 1
ATOM 4759 C C . ILE A 1 603 ? -3.053 12.766 4.925 1.00 91.75 603 ILE A C 1
ATOM 4761 O O . ILE A 1 603 ? -3.308 13.833 5.485 1.00 91.75 603 ILE A O 1
ATOM 4765 N N . HIS A 1 604 ? -2.750 12.704 3.627 1.00 86.50 604 HIS A N 1
ATOM 4766 C CA . HIS A 1 604 ? -2.739 13.866 2.744 1.00 86.50 604 HIS A CA 1
ATOM 4767 C C . HIS A 1 604 ? -4.139 14.145 2.173 1.00 86.50 604 HIS A C 1
ATOM 4769 O O . HIS A 1 604 ? -4.704 13.315 1.461 1.00 86.50 604 HIS A O 1
ATOM 4775 N N . TRP A 1 605 ? -4.681 15.335 2.445 1.00 86.88 605 TRP A N 1
ATOM 4776 C CA . TRP A 1 605 ? -6.037 15.744 2.034 1.00 86.88 605 TRP A CA 1
ATOM 4777 C C . TRP A 1 605 ? -6.072 16.762 0.895 1.00 86.88 605 TRP A C 1
ATOM 4779 O O . TRP A 1 605 ? -7.147 17.092 0.404 1.00 86.88 605 TRP A O 1
ATOM 4789 N N . LYS A 1 606 ? -4.914 17.289 0.473 1.00 84.69 606 LYS A N 1
ATOM 4790 C CA . LYS A 1 606 ? -4.875 18.242 -0.643 1.00 84.69 606 LYS A CA 1
ATOM 4791 C C . LYS A 1 606 ? -5.138 17.517 -1.966 1.00 84.69 606 LYS A C 1
ATOM 4793 O O . LYS A 1 606 ? -5.256 16.291 -2.012 1.00 84.69 606 LYS A O 1
ATOM 4798 N N . LYS A 1 607 ? -5.201 18.297 -3.042 1.00 87.00 607 LYS A N 1
ATOM 4799 C CA . LYS A 1 607 ? -5.317 17.825 -4.422 1.00 87.00 607 LYS A CA 1
ATOM 4800 C C . LYS A 1 607 ? -4.324 16.696 -4.726 1.00 87.00 607 LYS A C 1
ATOM 4802 O O . LYS A 1 607 ? -3.125 16.837 -4.467 1.00 87.00 607 LYS A O 1
ATOM 4807 N N . ASP A 1 608 ? -4.825 15.591 -5.273 1.00 89.75 608 ASP A N 1
ATOM 4808 C CA . ASP A 1 608 ? -3.981 14.490 -5.742 1.00 89.75 608 ASP A CA 1
ATOM 4809 C C . ASP A 1 608 ? -3.287 14.868 -7.060 1.00 89.75 608 ASP A C 1
ATOM 4811 O O . ASP A 1 608 ? -3.752 15.714 -7.827 1.00 89.75 608 ASP A O 1
ATOM 4815 N N . ARG A 1 609 ? -2.152 14.223 -7.348 1.00 87.62 609 ARG A N 1
ATOM 4816 C CA . ARG A 1 609 ? -1.448 14.410 -8.624 1.00 87.62 609 ARG A CA 1
ATOM 4817 C C . ARG A 1 609 ? -2.263 13.840 -9.795 1.00 87.62 609 ARG A C 1
ATOM 4819 O O . ARG A 1 609 ? -2.971 12.839 -9.662 1.00 87.62 609 ARG A O 1
ATOM 4826 N N . GLY A 1 610 ? -2.065 14.435 -10.970 1.00 87.31 610 GLY A N 1
ATOM 4827 C CA . GLY A 1 610 ? -2.738 14.049 -12.211 1.00 87.31 610 GLY A CA 1
ATOM 4828 C C . GLY A 1 610 ? -4.032 14.824 -12.458 1.00 87.31 610 GLY A C 1
ATOM 4829 O O . GLY A 1 610 ? -4.458 15.627 -11.630 1.00 87.31 610 GLY A O 1
ATOM 4830 N N . LYS A 1 611 ? -4.623 14.589 -13.631 1.00 87.88 611 LYS A N 1
ATOM 4831 C CA . LYS A 1 611 ? -5.913 15.148 -14.034 1.00 87.88 611 LYS A CA 1
ATOM 4832 C C . LYS A 1 611 ? -6.862 14.032 -14.439 1.00 87.88 611 LYS A C 1
ATOM 4834 O O . LYS A 1 611 ? -6.425 13.024 -14.996 1.00 87.88 611 LYS A O 1
ATOM 4839 N N . GLU A 1 612 ? -8.138 14.224 -14.153 1.00 87.94 612 GLU A N 1
ATOM 4840 C CA . GLU A 1 612 ? -9.197 13.347 -14.625 1.00 87.94 612 GLU A CA 1
ATOM 4841 C C . GLU A 1 612 ? -9.453 13.595 -16.124 1.00 87.94 612 GLU A C 1
ATOM 4843 O O . GLU A 1 612 ? -9.433 14.748 -16.560 1.00 87.94 612 GLU A O 1
ATOM 4848 N N . PRO A 1 613 ? -9.648 12.548 -16.942 1.00 85.81 613 PRO A N 1
ATOM 4849 C CA . PRO A 1 613 ? -10.057 12.713 -18.333 1.00 85.81 613 PRO A CA 1
ATOM 4850 C C . PRO A 1 613 ? -11.520 13.160 -18.441 1.00 85.81 613 PRO A C 1
ATOM 4852 O O . PRO A 1 613 ? -12.402 12.532 -17.859 1.00 85.81 613 PRO A O 1
ATOM 4855 N N . GLN A 1 614 ? -11.788 14.191 -19.248 1.00 82.75 614 GLN A N 1
ATOM 4856 C CA . GLN A 1 614 ? -13.144 14.724 -19.443 1.00 82.75 614 GLN A CA 1
ATOM 4857 C C . GLN A 1 614 ? -14.127 13.680 -19.990 1.00 82.75 614 GLN A C 1
ATOM 4859 O O . GLN A 1 614 ? -15.282 13.646 -19.583 1.00 82.75 614 GLN A O 1
ATOM 4864 N N . CYS A 1 615 ? -13.665 12.794 -20.877 1.00 76.38 615 CYS A N 1
ATOM 4865 C CA . CYS A 1 615 ? -14.505 11.779 -21.515 1.00 76.38 615 CYS A CA 1
ATOM 4866 C C . CYS A 1 615 ? -15.132 10.763 -20.547 1.00 76.38 615 CYS A C 1
ATOM 4868 O O . CYS A 1 615 ? -16.034 10.042 -20.955 1.00 76.38 615 CYS A O 1
ATOM 4870 N N . LEU A 1 616 ? -14.660 10.683 -19.298 1.00 77.06 616 LEU A N 1
ATOM 4871 C CA . LEU A 1 616 ? -15.127 9.696 -18.325 1.00 77.06 616 LEU A CA 1
ATOM 4872 C C . LEU A 1 616 ? -16.176 10.241 -17.348 1.00 77.06 616 LEU A C 1
ATOM 4874 O O . LEU A 1 616 ? -16.737 9.452 -16.594 1.00 77.06 616 LEU A O 1
ATOM 4878 N N . ARG A 1 617 ? -16.391 11.563 -17.278 1.00 84.56 617 ARG A N 1
ATOM 4879 C CA . ARG A 1 617 ? -17.074 12.198 -16.138 1.00 84.56 617 ARG A CA 1
ATOM 4880 C C . ARG A 1 617 ? -18.074 13.275 -16.583 1.00 84.56 617 ARG A C 1
ATOM 4882 O O . ARG A 1 617 ? -17.666 14.420 -16.802 1.00 84.56 617 ARG A O 1
ATOM 4889 N N . PRO A 1 618 ? -19.372 12.939 -16.689 1.00 87.69 618 PRO A N 1
ATOM 4890 C CA . PRO A 1 618 ? -20.430 13.928 -16.875 1.00 87.69 618 PRO A CA 1
ATOM 4891 C C . PRO A 1 618 ? -20.423 14.966 -15.747 1.00 87.69 618 PRO A C 1
ATOM 4893 O O . PRO A 1 618 ? -20.152 14.635 -14.593 1.00 87.69 618 PRO A O 1
ATOM 4896 N N . GLN A 1 619 ? -20.716 16.230 -16.065 1.00 87.81 619 GLN A N 1
ATOM 4897 C CA . GLN A 1 619 ? -20.703 17.306 -15.067 1.00 87.81 619 GLN A CA 1
ATOM 4898 C C . GLN A 1 619 ? -21.740 17.106 -13.962 1.00 87.81 619 GLN A C 1
ATOM 4900 O O . GLN A 1 619 ? -21.425 17.362 -12.807 1.00 87.81 619 GLN A O 1
ATOM 4905 N N . ALA A 1 620 ? -22.949 16.661 -14.314 1.00 86.94 620 ALA A N 1
ATOM 4906 C CA . ALA A 1 620 ? -24.029 16.447 -13.351 1.00 86.94 620 ALA A CA 1
ATOM 4907 C C . ALA A 1 620 ? -23.626 15.443 -12.257 1.00 86.94 620 ALA A C 1
ATOM 4909 O O . ALA A 1 620 ? -23.887 15.664 -11.077 1.00 86.94 620 ALA A O 1
ATOM 4910 N N . ASP A 1 621 ? -22.900 14.397 -12.651 1.00 90.12 621 ASP A N 1
ATOM 4911 C CA . ASP A 1 621 ? -22.443 13.339 -11.754 1.00 90.12 621 ASP A CA 1
ATOM 4912 C C . ASP A 1 621 ? -21.157 13.703 -11.008 1.00 90.12 621 ASP A C 1
ATOM 4914 O O . ASP A 1 621 ? -20.947 13.268 -9.877 1.00 90.12 621 ASP A O 1
ATOM 4918 N N . PHE A 1 622 ? -20.271 14.480 -11.639 1.00 92.50 622 PHE A N 1
ATOM 4919 C CA . PHE A 1 622 ? -18.944 14.809 -11.113 1.00 92.50 622 PHE A CA 1
ATOM 4920 C C . PHE A 1 622 ? -18.629 16.310 -11.215 1.00 92.50 622 PHE A C 1
ATOM 4922 O O . PHE A 1 622 ? -17.646 16.702 -11.865 1.00 92.50 622 PHE A O 1
ATOM 4929 N N . PRO A 1 623 ? -19.415 17.175 -10.554 1.00 90.44 623 PRO A N 1
ATOM 4930 C CA . PRO A 1 623 ? -19.247 18.626 -10.643 1.00 90.44 623 PRO A CA 1
ATOM 4931 C C . PRO A 1 623 ? -17.851 19.105 -10.208 1.00 90.44 623 PRO A C 1
ATOM 4933 O O . PRO A 1 623 ? -17.349 20.093 -10.735 1.00 90.44 623 PRO A O 1
ATOM 4936 N N . TRP A 1 624 ? -17.164 18.372 -9.324 1.00 89.94 624 TRP A N 1
ATOM 4937 C CA . TRP A 1 624 ? -15.809 18.680 -8.828 1.00 89.94 624 TRP A CA 1
ATOM 4938 C C . TRP A 1 624 ? -14.672 18.625 -9.846 1.00 89.94 624 TRP A C 1
ATOM 4940 O O . TRP A 1 624 ? -13.572 19.071 -9.518 1.00 89.94 624 TRP A O 1
ATOM 4950 N N . PHE A 1 625 ? -14.886 18.091 -11.050 1.00 89.88 625 PHE A N 1
ATOM 4951 C CA . PHE A 1 625 ? -13.876 18.143 -12.119 1.00 89.88 625 PHE A CA 1
ATOM 4952 C C . PHE A 1 625 ? -14.032 19.352 -13.053 1.00 89.88 625 PHE A C 1
ATOM 4954 O O . PHE A 1 625 ? -13.216 19.546 -13.960 1.00 89.88 625 PHE A O 1
ATOM 4961 N N . TRP A 1 626 ? -15.068 20.158 -12.825 1.00 88.19 626 TRP A N 1
ATOM 4962 C CA . TRP A 1 626 ? -15.361 21.387 -13.547 1.00 88.19 626 TRP A CA 1
ATOM 4963 C C . TRP A 1 626 ? -15.015 22.560 -12.640 1.00 88.19 626 TRP A C 1
ATOM 4965 O O . TRP A 1 626 ? -15.397 22.534 -11.472 1.00 88.19 626 TRP A O 1
ATOM 4975 N N . THR A 1 627 ? -14.266 23.544 -13.157 1.00 79.06 627 THR A N 1
ATOM 4976 C CA . THR A 1 627 ? -13.473 24.515 -12.384 1.00 79.06 627 THR A CA 1
ATOM 4977 C C . THR A 1 627 ? -14.156 24.897 -11.082 1.00 79.06 627 THR A C 1
ATOM 4979 O O . THR A 1 627 ? -15.264 25.432 -11.074 1.00 79.06 627 THR A O 1
ATOM 4982 N N . CYS A 1 628 ? -13.479 24.575 -9.990 1.00 68.00 628 CYS A N 1
ATOM 4983 C CA . CYS A 1 628 ? -13.862 24.925 -8.638 1.00 68.00 628 CYS A CA 1
ATOM 4984 C C . CYS A 1 628 ? -12.784 25.875 -8.127 1.00 68.00 628 CYS A C 1
ATOM 4986 O O . CYS A 1 628 ? -11.593 25.570 -8.265 1.00 68.00 628 CYS A O 1
ATOM 4988 N N . ASP A 1 629 ? -13.182 26.982 -7.501 1.00 62.44 629 ASP A N 1
ATOM 4989 C CA . ASP A 1 629 ? -12.277 27.847 -6.742 1.00 62.44 629 ASP A CA 1
ATOM 4990 C C . ASP A 1 629 ? -11.868 27.118 -5.447 1.00 62.44 629 ASP A C 1
ATOM 4992 O O . ASP A 1 629 ? -12.129 27.547 -4.325 1.00 62.44 629 ASP A O 1
ATOM 4996 N N . GLY A 1 630 ? -11.222 25.957 -5.597 1.00 54.50 630 GLY A N 1
ATOM 4997 C CA . GLY A 1 630 ? -10.786 25.056 -4.533 1.00 54.50 630 GLY A CA 1
ATOM 4998 C C . GLY A 1 630 ? -9.694 25.649 -3.639 1.00 54.50 630 GLY A C 1
ATOM 4999 O O . GLY A 1 630 ? -9.210 24.978 -2.729 1.00 54.50 630 GLY A O 1
ATOM 5000 N N . GLU A 1 631 ? -9.313 26.905 -3.866 1.00 51.09 631 GLU A N 1
ATOM 5001 C CA . GLU A 1 631 ? -8.425 27.711 -3.024 1.00 51.09 631 GLU A CA 1
ATOM 5002 C C . GLU A 1 631 ? -9.170 28.830 -2.256 1.00 51.09 631 GLU A C 1
ATOM 5004 O O . GLU A 1 631 ? -8.546 29.544 -1.478 1.00 51.09 631 GLU A O 1
ATOM 5009 N N . GLY A 1 632 ? -10.501 28.941 -2.398 1.00 55.78 632 GLY A N 1
ATOM 5010 C CA . GLY A 1 632 ? -11.354 29.928 -1.716 1.00 55.78 632 GLY A CA 1
ATOM 5011 C C . GLY A 1 632 ? -11.916 29.500 -0.345 1.00 55.78 632 GLY A C 1
ATOM 5012 O O . GLY A 1 632 ? -11.535 28.469 0.220 1.00 55.78 632 GLY A O 1
ATOM 5013 N N . HIS A 1 633 ? -12.839 30.316 0.190 1.00 59.91 633 HIS A N 1
ATOM 5014 C CA . HIS A 1 633 ? -13.555 30.109 1.463 1.00 59.91 633 HIS A CA 1
ATOM 5015 C C . HIS A 1 633 ? -14.346 28.784 1.505 1.00 59.91 633 HIS A C 1
ATOM 5017 O O . HIS A 1 633 ? -14.723 28.247 0.469 1.00 59.91 633 HIS A O 1
ATOM 5023 N N . ALA A 1 634 ? -14.654 28.272 2.706 1.00 61.16 634 ALA A N 1
ATOM 5024 C CA . ALA A 1 634 ? -15.364 26.997 2.903 1.00 61.16 634 ALA A CA 1
ATOM 5025 C C . ALA A 1 634 ? -16.711 26.899 2.153 1.00 61.16 634 ALA A C 1
ATOM 5027 O O . ALA A 1 634 ? -17.080 25.818 1.705 1.00 61.16 634 ALA A O 1
ATOM 5028 N N . SER A 1 635 ? -17.403 28.025 1.949 1.00 61.91 635 SER A N 1
ATOM 5029 C CA . SER A 1 635 ? -18.640 28.099 1.161 1.00 61.91 635 SER A CA 1
ATOM 5030 C C . SER A 1 635 ? -18.448 27.776 -0.324 1.00 61.91 635 SER A C 1
ATOM 5032 O O . SER A 1 635 ? -19.371 27.274 -0.949 1.00 61.91 635 SER A O 1
ATOM 5034 N N . ALA A 1 636 ? -17.256 27.996 -0.890 1.00 67.50 636 ALA A N 1
ATOM 5035 C CA . ALA A 1 636 ? -16.942 27.651 -2.281 1.00 67.50 636 ALA A CA 1
ATOM 5036 C C . ALA A 1 636 ? -16.692 26.143 -2.491 1.00 67.50 636 ALA A C 1
ATOM 5038 O O . ALA A 1 636 ? -16.494 25.696 -3.619 1.00 67.50 636 ALA A O 1
ATOM 5039 N N . ARG A 1 637 ? -16.675 25.357 -1.405 1.00 76.81 637 ARG A N 1
ATOM 5040 C CA . ARG A 1 637 ? -16.412 23.908 -1.400 1.00 76.81 637 ARG A CA 1
ATOM 5041 C C . ARG A 1 637 ? -17.620 23.076 -0.971 1.00 76.81 637 ARG A C 1
ATOM 5043 O O . ARG A 1 637 ? -17.472 21.867 -0.799 1.00 76.81 637 ARG A O 1
ATOM 5050 N N . LEU A 1 638 ? -18.766 23.727 -0.771 1.00 87.12 638 LEU A N 1
ATOM 5051 C CA . LEU A 1 638 ? -20.014 23.132 -0.312 1.00 87.12 638 LEU A CA 1
ATOM 5052 C C . LEU A 1 638 ? -21.059 23.192 -1.428 1.00 87.12 638 LEU A C 1
ATOM 5054 O O . LEU A 1 638 ? -21.293 24.268 -1.970 1.00 87.12 638 LEU A O 1
ATOM 5058 N N . ASP A 1 639 ? -21.685 22.055 -1.743 1.00 87.00 639 ASP A N 1
ATOM 5059 C CA . ASP A 1 639 ? -22.873 21.967 -2.615 1.00 87.00 639 ASP A CA 1
ATOM 5060 C C . ASP A 1 639 ? -22.735 22.647 -3.987 1.00 87.00 639 ASP A C 1
ATOM 5062 O O . ASP A 1 639 ? -23.701 23.115 -4.588 1.00 87.00 639 ASP A O 1
ATOM 5066 N N . PHE A 1 640 ? -21.517 22.710 -4.514 1.00 83.69 640 PHE A N 1
ATOM 5067 C CA . PHE A 1 640 ? -21.261 23.386 -5.777 1.00 83.69 640 PHE A CA 1
ATOM 5068 C C . PHE A 1 640 ? -21.588 22.467 -6.971 1.00 83.69 640 PHE A C 1
ATOM 5070 O O . PHE A 1 640 ? -21.327 21.261 -6.957 1.00 83.69 640 PHE A O 1
ATOM 5077 N N . SER A 1 641 ? -22.122 23.061 -8.038 1.00 80.94 641 SER A N 1
ATOM 5078 C CA . SER A 1 641 ? -22.611 22.378 -9.249 1.00 80.94 641 SER A CA 1
ATOM 5079 C C . SER A 1 641 ? -21.598 22.329 -10.409 1.00 80.94 641 SER A C 1
ATOM 5081 O O . SER A 1 641 ? -21.899 21.834 -11.497 1.00 80.94 641 SER A O 1
ATOM 5083 N N . GLY A 1 642 ? -20.377 22.819 -10.177 1.00 75.25 642 GLY A N 1
ATOM 5084 C CA . GLY A 1 642 ? -19.312 22.922 -11.180 1.00 75.25 642 GLY A CA 1
ATOM 5085 C C . GLY A 1 642 ? -19.481 24.122 -12.124 1.00 75.25 642 GLY A C 1
ATOM 5086 O O . GLY A 1 642 ? -20.575 24.653 -12.304 1.00 75.25 642 GLY A O 1
ATOM 5087 N N . SER A 1 643 ? -18.383 24.581 -12.731 1.00 77.81 643 SER A N 1
ATOM 5088 C CA . SER A 1 643 ? -18.406 25.672 -13.725 1.00 77.81 643 SER A CA 1
ATOM 5089 C C . SER A 1 643 ? -18.617 25.165 -15.164 1.00 77.81 643 SER A C 1
ATOM 5091 O O . SER A 1 643 ? -18.805 23.977 -15.388 1.00 77.81 643 SER A O 1
ATOM 5093 N N . ARG A 1 644 ? -18.560 26.048 -16.174 1.00 75.06 644 ARG A N 1
ATOM 5094 C CA . ARG A 1 644 ? -18.589 25.639 -17.597 1.00 75.06 644 ARG A CA 1
ATOM 5095 C C . ARG A 1 644 ? -17.260 25.078 -18.116 1.00 75.06 644 ARG A C 1
ATOM 5097 O O . ARG A 1 644 ? -17.239 24.506 -19.202 1.00 75.06 644 ARG A O 1
ATOM 5104 N N . GLU A 1 645 ? -16.156 25.280 -17.403 1.00 85.50 645 GLU A N 1
ATOM 5105 C CA . GLU A 1 645 ? -14.824 24.865 -17.847 1.00 85.50 645 GLU A CA 1
ATOM 5106 C C . GLU A 1 645 ? -14.389 23.591 -17.118 1.00 85.50 645 GLU A C 1
ATOM 5108 O O . GLU A 1 645 ? -14.576 23.454 -15.913 1.00 85.50 645 GLU A O 1
ATOM 5113 N N . PHE A 1 646 ? -13.805 22.644 -17.851 1.00 88.06 646 PHE A N 1
ATOM 5114 C CA . PHE A 1 646 ? -13.270 21.409 -17.285 1.00 88.06 646 PHE A CA 1
ATOM 5115 C C . PHE A 1 646 ? -11.789 21.583 -16.928 1.00 88.06 646 PHE A C 1
ATOM 5117 O O . PHE A 1 646 ? -10.962 21.802 -17.816 1.00 88.06 646 PHE A O 1
ATOM 5124 N N . ASP A 1 647 ? -11.425 21.428 -15.651 1.00 87.69 647 ASP A N 1
ATOM 5125 C CA . ASP A 1 647 ? -10.027 21.527 -15.202 1.00 87.69 647 ASP A CA 1
ATOM 5126 C C . ASP A 1 647 ? -9.392 20.159 -14.877 1.00 87.69 647 ASP A C 1
ATOM 5128 O O . ASP A 1 647 ? -8.155 20.028 -14.905 1.00 87.69 647 ASP A O 1
ATOM 5132 N N . GLY A 1 648 ? -10.231 19.140 -14.637 1.00 89.06 648 GLY A N 1
ATOM 5133 C CA . GLY A 1 648 ? -9.861 17.763 -14.312 1.00 89.06 648 GLY A CA 1
ATOM 5134 C C . GLY A 1 648 ? -9.172 17.606 -12.955 1.00 89.06 648 GLY A C 1
ATOM 5135 O O . GLY A 1 648 ? -8.468 16.619 -12.733 1.00 89.06 648 GLY A O 1
ATOM 5136 N N . ASN A 1 649 ? -9.285 18.575 -12.052 1.00 90.12 649 ASN A N 1
ATOM 5137 C CA . ASN A 1 649 ? -8.535 18.582 -10.805 1.00 90.12 649 ASN A CA 1
ATOM 5138 C C . ASN A 1 649 ? -9.066 17.543 -9.806 1.00 90.12 649 ASN A C 1
ATOM 5140 O O . ASN A 1 649 ? -10.244 17.496 -9.471 1.00 90.12 649 ASN A O 1
ATOM 5144 N N . ARG A 1 650 ? -8.164 16.711 -9.273 1.00 90.50 650 ARG A N 1
ATOM 5145 C CA . ARG A 1 650 ? -8.496 15.662 -8.295 1.00 90.50 650 ARG A CA 1
ATOM 5146 C C . ARG A 1 650 ? -8.550 16.218 -6.876 1.00 90.50 650 ARG A C 1
ATOM 5148 O O . ARG A 1 650 ? -7.649 15.987 -6.066 1.00 90.50 650 ARG A O 1
ATOM 5155 N N . TRP A 1 651 ? -9.584 17.003 -6.602 1.00 88.44 651 TRP A N 1
ATOM 5156 C CA . TRP A 1 651 ? -9.853 17.548 -5.277 1.00 88.44 651 TRP A CA 1
ATOM 5157 C C . TRP A 1 651 ? -10.322 16.461 -4.313 1.00 88.44 651 TRP A C 1
ATOM 5159 O O . TRP A 1 651 ? -11.099 15.585 -4.678 1.00 88.44 651 TRP A O 1
ATOM 5169 N N . ASN A 1 652 ? -9.844 16.535 -3.071 1.00 88.50 652 ASN A N 1
ATOM 5170 C CA . ASN A 1 652 ? -10.202 15.586 -2.018 1.00 88.50 652 ASN A CA 1
ATOM 5171 C C . ASN A 1 652 ? -10.866 16.262 -0.815 1.00 88.50 652 ASN A C 1
ATOM 5173 O O . ASN A 1 652 ? -11.224 15.561 0.114 1.00 88.50 652 ASN A O 1
ATOM 5177 N N . ASP A 1 653 ? -11.001 17.590 -0.766 1.00 86.44 653 ASP A N 1
ATOM 5178 C CA . ASP A 1 653 ? -11.538 18.357 0.379 1.00 86.44 653 ASP A CA 1
ATOM 5179 C C . ASP A 1 653 ? -12.707 19.231 -0.053 1.00 86.44 653 ASP A C 1
ATOM 5181 O O . ASP A 1 653 ? -12.669 20.452 0.049 1.00 86.44 653 ASP A O 1
ATOM 5185 N N . LEU A 1 654 ? -13.712 18.546 -0.592 1.00 89.44 654 LEU A N 1
ATOM 5186 C CA . LEU A 1 654 ? -14.996 19.081 -1.017 1.00 89.44 654 LEU A CA 1
ATOM 5187 C C . LEU A 1 654 ? -16.101 18.373 -0.237 1.00 89.44 654 LEU A C 1
ATOM 5189 O O . LEU A 1 654 ? -15.878 17.264 0.254 1.00 89.44 654 LEU A O 1
ATOM 5193 N N . HIS A 1 655 ? -17.250 19.029 -0.121 1.00 90.75 655 HIS A N 1
ATOM 5194 C CA . HIS A 1 655 ? -18.324 18.618 0.769 1.00 90.75 655 HIS A CA 1
ATOM 5195 C C . HIS A 1 655 ? -19.694 18.832 0.124 1.00 90.75 655 HIS A C 1
ATOM 5197 O O . HIS A 1 655 ? -19.907 19.805 -0.602 1.00 90.75 655 HIS A O 1
ATOM 5203 N N . TYR A 1 656 ? -20.625 17.929 0.416 1.00 92.81 656 TYR A N 1
ATOM 5204 C CA . TYR A 1 656 ? -22.004 18.009 -0.063 1.00 92.81 656 TYR A CA 1
ATOM 5205 C C . TYR A 1 656 ? -22.967 17.679 1.075 1.00 92.81 656 TYR A C 1
ATOM 5207 O O . TYR A 1 656 ? -22.771 16.686 1.783 1.00 92.81 656 TYR A O 1
ATOM 5215 N N . SER A 1 657 ? -23.994 18.508 1.244 1.00 94.69 657 SER A N 1
ATOM 5216 C CA . SER A 1 657 ? -25.046 18.300 2.237 1.00 94.69 657 SER A CA 1
ATOM 5217 C C . SER A 1 657 ? -25.856 17.045 1.934 1.00 94.69 657 SER A C 1
ATOM 5219 O O . SER A 1 657 ? -25.910 16.557 0.797 1.00 94.69 657 SER A O 1
ATOM 5221 N N . THR A 1 658 ? -26.514 16.514 2.964 1.00 94.81 658 THR A N 1
ATOM 5222 C CA . THR A 1 658 ? -27.390 15.345 2.800 1.00 94.81 658 THR A CA 1
ATOM 5223 C C . THR A 1 658 ? -28.519 15.624 1.809 1.00 94.81 658 THR A C 1
ATOM 5225 O O . THR A 1 658 ? -28.844 14.763 0.995 1.00 94.81 658 THR A O 1
ATOM 5228 N N . ILE A 1 659 ? -29.043 16.855 1.806 1.00 94.69 659 ILE A N 1
ATOM 5229 C CA . ILE A 1 659 ? -30.097 17.315 0.896 1.00 94.69 659 ILE A CA 1
ATOM 5230 C C . ILE A 1 659 ? -29.625 17.260 -0.560 1.00 94.69 659 ILE A C 1
ATOM 5232 O O . ILE A 1 659 ? -30.330 16.703 -1.399 1.00 94.69 659 ILE A O 1
ATOM 5236 N N . SER A 1 660 ? -28.436 17.785 -0.871 1.00 93.12 660 SER A N 1
ATOM 5237 C CA . SER A 1 660 ? -27.897 17.759 -2.239 1.00 93.12 660 SER A CA 1
ATOM 5238 C C . SER A 1 660 ? -27.674 16.339 -2.748 1.00 93.12 660 SER A C 1
ATOM 5240 O O . SER A 1 660 ? -28.013 16.023 -3.888 1.00 93.12 660 SER A O 1
ATOM 5242 N N . LYS A 1 661 ? -27.135 15.461 -1.895 1.00 94.69 661 LYS A N 1
ATOM 5243 C CA . LYS A 1 661 ? -26.917 14.048 -2.230 1.00 94.69 661 LYS A CA 1
ATOM 5244 C C . LYS A 1 661 ? -28.243 13.317 -2.460 1.00 94.69 661 LYS A C 1
ATOM 5246 O O . LYS A 1 661 ? -28.374 12.601 -3.448 1.00 94.69 661 LYS A O 1
ATOM 5251 N N . GLN A 1 662 ? -29.244 13.554 -1.608 1.00 94.88 662 GLN A N 1
ATOM 5252 C CA . GLN A 1 662 ? -30.579 12.970 -1.759 1.00 94.88 662 GLN A CA 1
ATOM 5253 C C . GLN A 1 662 ? -31.273 13.459 -3.033 1.00 94.88 662 GLN A C 1
ATOM 5255 O O . GLN A 1 662 ? -31.894 12.670 -3.740 1.00 94.88 662 GLN A O 1
ATOM 5260 N N . ALA A 1 663 ? -31.155 14.750 -3.353 1.00 93.19 663 ALA A N 1
ATOM 5261 C CA . ALA A 1 663 ? -31.708 15.304 -4.583 1.00 93.19 663 ALA A CA 1
ATOM 5262 C C . ALA A 1 663 ? -31.109 14.623 -5.826 1.00 93.19 663 ALA A C 1
ATOM 5264 O O . ALA A 1 663 ? -31.854 14.267 -6.735 1.00 93.19 663 ALA A O 1
ATOM 5265 N N . ALA A 1 664 ? -29.793 14.379 -5.837 1.00 92.44 664 ALA A N 1
ATOM 5266 C CA . ALA A 1 664 ? -29.128 13.659 -6.920 1.00 92.44 664 ALA A CA 1
ATOM 5267 C C . ALA A 1 664 ? -29.574 12.187 -7.020 1.00 92.44 664 ALA A C 1
ATOM 5269 O O . ALA A 1 664 ? -29.808 11.704 -8.124 1.00 92.44 664 ALA A O 1
ATOM 5270 N N . GLN A 1 665 ? -29.745 11.488 -5.891 1.00 92.88 665 GLN A N 1
ATOM 5271 C CA . GLN A 1 665 ? -30.283 10.118 -5.873 1.00 92.88 665 GLN A CA 1
ATOM 5272 C C . GLN A 1 665 ? -31.686 10.044 -6.479 1.00 92.88 665 GLN A C 1
ATOM 5274 O O . GLN A 1 665 ? -31.929 9.241 -7.376 1.00 92.88 665 GLN A O 1
ATOM 5279 N N . ASN A 1 666 ? -32.579 10.941 -6.056 1.00 91.62 666 ASN A N 1
ATOM 5280 C CA . ASN A 1 666 ? -33.960 10.970 -6.534 1.00 91.62 666 ASN A CA 1
ATOM 5281 C C . ASN A 1 666 ? -34.055 11.261 -8.043 1.00 91.62 666 ASN A C 1
ATOM 5283 O O . ASN A 1 666 ? -34.956 10.754 -8.706 1.00 91.62 666 ASN A O 1
ATOM 5287 N N . MET A 1 667 ? -33.147 12.078 -8.593 1.00 87.31 667 MET A N 1
ATOM 5288 C CA . MET A 1 667 ? -33.094 12.347 -10.037 1.00 87.31 667 MET A CA 1
ATOM 5289 C C . MET A 1 667 ? -32.749 11.085 -10.834 1.00 87.31 667 MET A C 1
ATOM 5291 O O . MET A 1 667 ? -33.433 10.785 -11.806 1.00 87.31 667 MET A O 1
ATOM 5295 N N . VAL A 1 668 ? -31.749 10.316 -10.392 1.00 85.56 668 VAL A N 1
ATOM 5296 C CA . VAL A 1 668 ? -31.363 9.056 -11.050 1.00 85.56 668 VAL A CA 1
ATOM 5297 C C . VAL A 1 668 ? -32.473 8.008 -10.939 1.00 85.56 668 VAL A C 1
ATOM 5299 O O . VAL A 1 668 ? -32.737 7.284 -11.895 1.00 85.56 668 VAL A O 1
ATOM 5302 N N . GLU A 1 669 ? -33.155 7.918 -9.797 1.00 77.56 669 GLU A N 1
ATOM 5303 C CA . GLU A 1 669 ? -34.294 7.005 -9.637 1.00 77.56 669 GLU A CA 1
ATOM 5304 C C . GLU A 1 669 ? -35.465 7.390 -10.548 1.00 77.56 669 GLU A C 1
ATOM 5306 O O . GLU A 1 669 ? -36.028 6.519 -11.204 1.00 77.56 669 GLU A O 1
ATOM 5311 N N . GLY A 1 670 ? -35.793 8.681 -10.648 1.00 71.50 670 GLY A N 1
ATOM 5312 C CA . GLY A 1 670 ? -36.878 9.185 -11.495 1.00 71.50 670 GLY A CA 1
ATOM 5313 C C . GLY A 1 670 ? -36.639 9.050 -13.003 1.00 71.50 670 GLY A C 1
ATOM 5314 O O . GLY A 1 670 ? -37.610 8.990 -13.747 1.00 71.50 670 GLY A O 1
ATOM 5315 N N . GLU A 1 671 ? -35.385 8.978 -13.459 1.00 61.91 671 GLU A N 1
ATOM 5316 C CA . GLU A 1 671 ? -35.031 8.710 -14.866 1.00 61.91 671 GLU A CA 1
ATOM 5317 C C . GLU A 1 671 ? -35.113 7.219 -15.247 1.00 61.91 671 GLU A C 1
ATOM 5319 O O . GLU A 1 671 ? -35.124 6.886 -16.432 1.00 61.91 671 GLU A O 1
ATOM 5324 N N . ASN A 1 672 ? -35.170 6.316 -14.261 1.00 56.38 672 ASN A N 1
ATOM 5325 C CA . ASN A 1 672 ? -35.283 4.866 -14.466 1.00 56.38 672 ASN A CA 1
ATOM 5326 C C . ASN A 1 672 ? -36.740 4.352 -14.473 1.00 56.38 672 ASN A C 1
ATOM 5328 O O . ASN A 1 672 ? -36.953 3.145 -14.633 1.00 56.38 672 ASN A O 1
ATOM 5332 N N . PHE A 1 673 ? -37.722 5.245 -14.305 1.00 44.22 673 PHE A N 1
ATOM 5333 C CA . PHE A 1 673 ? -39.164 4.997 -14.454 1.00 44.22 673 PHE A CA 1
ATOM 5334 C C . PHE A 1 673 ? -39.697 5.684 -15.713 1.00 44.22 673 PHE A C 1
ATOM 5336 O O . PHE A 1 673 ? -40.663 5.138 -16.298 1.00 44.22 673 PHE A O 1
#

Foldseek 3Di:
DVVVVLLVCCVPPVVLQSPDVLSVVVVVVLVVADQFGKDKGKDQCQLLFDLSNLSVLVVCLQQKQWAEKEFQAPQLDVPDDDRPGGIIITIIGSHGDDQQRKYKYAYPNPPDHNVSSVCLCVVHDDPPDDDPDPHSDIQIDGSVQCNVAVSSHDFSDRDPPFDWLVVFKAKDFAFQQLDCLQWKFFCLLDDADDQQWFFEAEADPAADEQPSGGMTTGCNVVSPNGPGHCNVPPQAQAWWWKFQQADQRHIYTDRRTGYHRRIMTIGTPDPLCRLLRSQLSNDSNLSVQLCSNGVDRGGDRRSSRSGGDDSVVSNVVSCVPCVPHDDWDAALQQSHLRDLLALVSHDLQCSLVSLLCVQLPDDGRCLVDVPDGGDPVSVVSNVLSVQLNVLHDPLSKAKCPCFPNDHHPQVSSLVSVCSRCPPNDDPVVQQSSQVSNDDPPDGQPHPSSCVQAPNVVSQCVSSVLQHQWFWFFLQDSPAIIMTGGNCQCQPADCSVVVSLCCVQCPGLVRRLVVLVVCVVVVHPCSVVRNLSSVQSSVLSVCLQQQFPPNHFDQQVWFLLPGDGGSHHHSSSGSLRNCVSQQVAARPHHDDNSNRRTNDHRPHDQAWDDDFADPVPDDLQGRQVQADQCLVDDLVSQELDSHDPHGNRIRHRRHGYGSVSNVVSNVVVVVVVD

Secondary structure (DSSP, 8-state):
-HHHHHHHHHHHH-TTTTT-HHHHHHHHHHHHS-TT-EEEEEEEGGGGT-GGGHHHHHHHHHHSEEEEEEEEETT-STT--STT--EEEEEEESSPPPTT-EEEEEE-TT-SSHHHHHHHHTTPPPSSS-TT--TT--EEEEHHHHHHSGGG---SS----PPBHHHHEEEEE-BB-S-HHHHEEEGGGSS--SSSEEEEE---SS--TT----EEEE-TTTTTTSSB--TT-TTTTS-EEEEESBTT--EEEE-S-EEBTTEEEEEESSGGGHHHHHHHHTSHHHHHHHHHH--SSB--HHHHTSSB--HHHHHHHHHHH-TT-SPPS-BS-TTSTTB---GGGS-TTTHHHHHHHHHTT---HHHH-TTS---HHHHHHHHHGGGGGGGS-SSSEEESS-BTTBPPHHHHHHHHHHHHHGGG--HHHHHHHHHHSS-TT---SSHHHHHHHTHHHHHHHHTTT--SEEEEE-S-TTS-EEEEEHHHHT-TTTHHHHHHHIIIIIIHHHHHHHHHHHHHTT-TTHHHHHHHHHHHHHHHHHHHHT-TTSS---TTS-GGGS--SS---GGG-HHHHTHHHHH---SS-S-TT-TTBSS------SPPSSB--GGG--TTT-GGGB---TTS-GGGGBS----SSB--B---S-B--HHHHHHHHHHHHHHT-

Radius of gyration: 30.66 Å; chains: 1; bounding box: 84×58×89 Å

Sequence (673 aa):
MPEALLKRLAEDQYKEAKADLATIFVDRMLRWSESSGSIAAVTPQNWLFLTRYTKLRVKLLKRRTWNLIARLGPGAFETISGEIVNVALSVITGSKPSENTAVAGVDVSNAATPSDKAARLCGKPDVGLGQEQADGRVSILTQREQLKNPDCRITFEVGSGLPLLAEYAISMRGIVMGDGQKWARAYWEVVCVGNRWRLLQSTVTSPEPYRGREHVIDWSTNGDGMLRPGTQNEAYGRLGVAMAQMGQLSATLFTGELYDNNTGVIVPKEHEHYLPIWCFCTSPEYVRAVREVDQALKVTNASLVKVPFDLPHWQKVAAEKYPNGLPEPQSDDPTQWLFHGHPAQAEPSTILQVAVARLLGYRWPPELDTEMRLADEARTWVARCDALNDFTDEDGIVCLSAIRGKRPAVERLRAILSAAFGTEWSASKERNLLALAVDGKQLSASLEDWLRDKFFEEHCKLFHQRPFIWHIWDGNKDGFHCLVNAHKLTGSEGIARRTLESITYSYLGDWIERQKTHQQAGQEGADARLVAALDLKEQLQKILAGEPPYDIFVRWKPLAEQAIGWNPDINDGVRLNIRPFMKAELRKGGKKGAGLLRWKPNIHWKKDRGKEPQCLRPQADFPWFWTCDGEGHASARLDFSGSREFDGNRWNDLHYSTISKQAAQNMVEGENF